Protein AF-A0A9W7G7S0-F1 (afdb_monomer_lite)

Organism: NCBI:txid722753

Structure (mmCIF, N/CA/C/O backbone):
data_AF-A0A9W7G7S0-F1
#
_entry.id   AF-A0A9W7G7S0-F1
#
loop_
_atom_site.group_PDB
_atom_site.id
_atom_site.type_symbol
_atom_site.label_atom_id
_atom_site.label_alt_id
_atom_site.label_comp_id
_atom_site.label_asym_id
_atom_site.label_entity_id
_atom_site.label_seq_id
_atom_site.pdbx_PDB_ins_code
_atom_site.Cartn_x
_atom_site.Cartn_y
_atom_site.Cartn_z
_atom_site.occupancy
_atom_site.B_iso_or_equiv
_atom_site.auth_seq_id
_atom_site.auth_comp_id
_atom_site.auth_asym_id
_atom_site.auth_atom_id
_atom_site.pdbx_PDB_model_num
ATOM 1 N N . MET A 1 1 ? 10.266 10.055 -43.281 1.00 37.97 1 MET A N 1
ATOM 2 C CA . MET A 1 1 ? 8.964 10.623 -42.858 1.00 37.97 1 MET A CA 1
ATOM 3 C C . MET A 1 1 ? 8.511 9.970 -41.555 1.00 37.97 1 MET A C 1
ATOM 5 O O . MET A 1 1 ? 8.235 8.779 -41.527 1.00 37.97 1 MET A O 1
ATOM 9 N N . SER A 1 2 ? 8.505 10.733 -40.459 1.00 42.78 2 SER A N 1
ATOM 10 C CA . SER A 1 2 ? 8.068 10.290 -39.128 1.00 42.78 2 SER A CA 1
ATOM 11 C C . SER A 1 2 ? 6.543 10.191 -39.103 1.00 42.78 2 SER A C 1
ATOM 13 O O . SER A 1 2 ? 5.857 11.214 -39.053 1.00 42.78 2 SER A O 1
ATOM 15 N N . SER A 1 3 ? 5.994 8.972 -39.185 1.00 43.47 3 SER A N 1
ATOM 16 C CA . SER A 1 3 ? 4.566 8.777 -38.923 1.00 43.47 3 SER A CA 1
ATOM 17 C C . SER A 1 3 ? 4.312 9.170 -37.467 1.00 43.47 3 SER A C 1
ATOM 19 O O . SER A 1 3 ? 4.776 8.517 -36.528 1.00 43.47 3 SER A O 1
ATOM 21 N N . LYS A 1 4 ? 3.639 10.310 -37.274 1.00 46.66 4 LYS A N 1
ATOM 22 C CA . LYS A 1 4 ? 3.216 10.797 -35.961 1.00 46.66 4 LYS A CA 1
ATOM 23 C C . LYS A 1 4 ? 2.391 9.687 -35.316 1.00 46.66 4 LYS A C 1
ATOM 25 O O . LYS A 1 4 ? 1.246 9.445 -35.687 1.00 46.66 4 LYS A O 1
ATOM 30 N N . CYS A 1 5 ? 3.010 8.968 -34.385 1.00 46.38 5 CYS A N 1
ATOM 31 C CA . CYS A 1 5 ? 2.384 7.907 -33.619 1.00 46.38 5 CYS A CA 1
ATOM 32 C C . CYS A 1 5 ? 1.254 8.545 -32.808 1.00 46.38 5 CYS A C 1
ATOM 34 O O . CYS A 1 5 ? 1.497 9.128 -31.751 1.00 46.38 5 CYS A O 1
ATOM 36 N N . SER A 1 6 ? 0.031 8.498 -33.346 1.00 47.59 6 SER A N 1
ATOM 37 C CA . SER A 1 6 ? -1.151 9.036 -32.684 1.00 47.59 6 SER A CA 1
ATOM 38 C C . SER A 1 6 ? -1.202 8.506 -31.246 1.00 47.59 6 SER A C 1
ATOM 40 O O . SER A 1 6 ? -1.065 7.290 -31.024 1.00 47.59 6 SER A O 1
ATOM 42 N N . PRO A 1 7 ? -1.417 9.376 -30.244 1.00 50.03 7 PRO A N 1
ATOM 43 C CA . PRO A 1 7 ? -1.541 8.967 -28.853 1.00 50.03 7 PRO A CA 1
ATOM 44 C C . PRO A 1 7 ? -2.790 8.098 -28.579 1.00 50.03 7 PRO A C 1
ATOM 46 O O . PRO A 1 7 ? -3.065 7.784 -27.422 1.00 50.03 7 PRO A O 1
ATOM 49 N N . PHE A 1 8 ? -3.500 7.622 -29.605 1.00 49.19 8 PHE A N 1
ATOM 50 C CA . PHE A 1 8 ? -4.702 6.801 -29.482 1.00 49.19 8 PHE A CA 1
ATOM 51 C C . PHE A 1 8 ? -4.684 5.522 -30.329 1.00 49.19 8 PHE A C 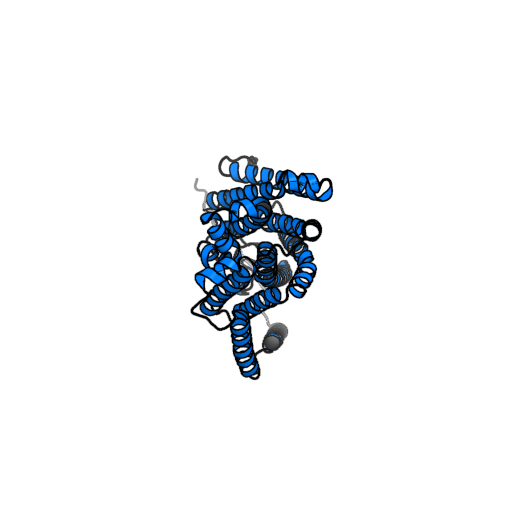1
ATOM 53 O O . PHE A 1 8 ? -5.730 5.089 -30.805 1.00 49.19 8 PHE A O 1
ATOM 60 N N . LYS A 1 9 ? -3.537 4.840 -30.478 1.00 59.22 9 LYS A N 1
ATOM 61 C CA . LYS A 1 9 ? -3.580 3.432 -30.925 1.00 59.22 9 LYS A CA 1
ATOM 62 C C . LYS A 1 9 ? -4.523 2.642 -29.999 1.00 59.22 9 LYS A C 1
ATOM 64 O O . LYS A 1 9 ? -4.309 2.611 -28.782 1.00 59.22 9 LYS A O 1
ATOM 69 N N . THR A 1 10 ? -5.552 2.022 -30.578 1.00 70.06 10 THR A N 1
ATOM 70 C CA . THR A 1 10 ? -6.695 1.374 -29.898 1.00 70.06 10 THR A CA 1
ATOM 71 C C . THR A 1 10 ? -6.281 0.454 -28.750 1.00 70.06 10 THR A C 1
ATOM 73 O O . THR A 1 10 ? -6.892 0.497 -27.685 1.00 70.06 10 THR A O 1
ATOM 76 N N . LYS A 1 11 ? -5.169 -0.277 -28.909 1.00 74.44 11 LYS A N 1
ATOM 77 C CA . LYS A 1 11 ? -4.634 -1.232 -27.922 1.00 74.44 11 LYS A CA 1
ATOM 78 C C . LYS A 1 11 ? -4.333 -0.642 -26.533 1.00 74.44 11 LYS A C 1
ATOM 80 O O . LYS A 1 11 ? -4.354 -1.377 -25.557 1.00 74.44 11 LYS A O 1
ATOM 85 N N . PHE A 1 12 ? -4.064 0.662 -26.415 1.00 79.81 12 PHE A N 1
ATOM 86 C CA . PHE A 1 12 ? -3.716 1.298 -25.130 1.00 79.81 12 PHE A CA 1
ATOM 87 C C . PHE A 1 12 ? -4.717 2.363 -24.677 1.00 79.81 12 PHE A C 1
ATOM 89 O O . PHE A 1 12 ? -4.446 3.072 -23.705 1.00 79.81 12 PHE A O 1
ATOM 96 N N . ARG A 1 13 ? -5.843 2.524 -25.383 1.00 82.25 13 ARG A N 1
ATOM 97 C CA . ARG A 1 13 ? -6.799 3.605 -25.112 1.00 82.25 13 ARG A CA 1
ATOM 98 C C . ARG A 1 13 ? -7.400 3.481 -23.712 1.00 82.25 13 ARG A C 1
ATOM 100 O O . ARG A 1 13 ? -7.357 4.452 -22.967 1.00 82.25 13 ARG A O 1
ATOM 107 N N . ALA A 1 14 ? -7.867 2.288 -23.338 1.00 83.94 14 ALA A N 1
ATOM 108 C CA . ALA A 1 14 ? -8.485 2.040 -22.033 1.00 83.94 14 ALA A CA 1
ATOM 109 C C . ALA A 1 14 ? -7.540 2.373 -20.866 1.00 83.94 14 ALA A C 1
ATOM 111 O O . ALA A 1 14 ? -7.908 3.133 -19.979 1.00 83.94 14 ALA A O 1
ATOM 112 N N . HIS A 1 15 ? -6.290 1.897 -20.917 1.00 85.50 15 HIS A N 1
ATOM 113 C CA . HIS A 1 15 ? -5.298 2.189 -19.879 1.00 85.50 15 HIS A CA 1
ATOM 114 C C . HIS A 1 15 ? -4.976 3.692 -19.768 1.00 85.50 15 HIS A C 1
ATOM 116 O O . HIS A 1 15 ? -4.809 4.204 -18.665 1.00 85.50 15 HIS A O 1
ATOM 122 N N . ARG A 1 16 ? -4.911 4.422 -20.894 1.00 84.69 16 ARG A N 1
ATOM 123 C CA . ARG A 1 16 ? -4.653 5.876 -20.893 1.00 84.69 16 ARG A CA 1
ATOM 124 C C . ARG A 1 16 ? -5.822 6.663 -20.318 1.00 84.69 16 ARG A C 1
ATOM 126 O O . ARG A 1 16 ? -5.596 7.529 -19.483 1.00 84.69 16 ARG A O 1
ATOM 133 N N . VAL A 1 17 ? -7.043 6.349 -20.749 1.00 88.94 17 VAL A N 1
ATOM 134 C CA . VAL A 1 17 ? -8.260 6.978 -20.221 1.00 88.94 17 VAL A CA 1
ATOM 135 C C . VAL A 1 17 ? -8.372 6.700 -18.725 1.00 88.94 17 VAL A C 1
ATOM 137 O O . VAL A 1 17 ? -8.511 7.642 -17.958 1.00 88.94 17 VAL A O 1
ATOM 140 N N . GLY A 1 18 ? -8.179 5.448 -18.295 1.00 90.19 18 GLY A N 1
ATOM 141 C CA . GLY A 1 18 ? -8.165 5.084 -16.877 1.00 90.19 18 GLY A CA 1
ATOM 142 C C . GLY A 1 18 ? -7.112 5.848 -16.070 1.00 90.19 18 GLY A C 1
ATOM 143 O O . GLY A 1 18 ? -7.417 6.334 -14.989 1.00 90.19 18 GLY A O 1
ATOM 144 N N . GLY A 1 19 ? -5.905 6.032 -16.615 1.00 90.62 19 GLY A N 1
ATOM 145 C CA . GLY A 1 19 ? -4.863 6.843 -15.978 1.00 90.62 19 GLY A CA 1
ATOM 146 C C . GLY A 1 19 ? -5.226 8.328 -15.857 1.00 90.62 19 GLY A C 1
ATOM 147 O O . GLY A 1 19 ? -4.965 8.930 -14.822 1.00 90.62 19 GLY A O 1
ATOM 148 N N . ILE A 1 20 ? -5.859 8.922 -16.876 1.00 91.94 20 ILE A N 1
ATOM 149 C CA . ILE A 1 20 ? -6.342 10.313 -16.809 1.00 91.94 20 ILE A CA 1
ATOM 150 C C . ILE A 1 20 ? -7.465 10.431 -15.775 1.00 91.94 20 ILE A C 1
ATOM 152 O O . ILE A 1 20 ? -7.398 11.300 -14.913 1.00 91.94 20 ILE A O 1
ATOM 156 N N . CYS A 1 21 ? -8.446 9.523 -15.802 1.00 94.69 21 CYS A N 1
ATOM 157 C CA . CYS A 1 21 ? -9.517 9.472 -14.808 1.00 94.69 21 CYS A CA 1
ATOM 158 C C . CYS A 1 21 ? -8.961 9.334 -13.386 1.00 94.69 21 CYS A C 1
ATOM 160 O O . CYS A 1 21 ? -9.423 10.033 -12.488 1.00 94.69 21 CYS A O 1
ATOM 162 N N . PHE A 1 22 ? -7.945 8.484 -13.192 1.00 95.25 22 PHE A N 1
ATOM 163 C CA . PHE A 1 22 ? -7.257 8.342 -11.913 1.00 95.25 22 PHE A CA 1
ATOM 164 C C . PHE A 1 22 ? -6.640 9.670 -11.476 1.00 95.25 22 PHE A C 1
ATOM 166 O O . PHE A 1 22 ? -6.927 10.127 -10.378 1.00 95.25 22 PHE A O 1
ATOM 173 N N . LEU A 1 23 ? -5.833 10.313 -12.328 1.00 95.12 23 LEU A N 1
ATOM 174 C CA . LEU A 1 23 ? -5.156 11.570 -11.990 1.00 95.12 23 LEU A CA 1
ATOM 175 C C . LEU A 1 23 ? -6.149 12.694 -11.672 1.00 95.12 23 LEU A C 1
ATOM 177 O O . LEU A 1 23 ? -5.934 13.435 -10.717 1.00 95.12 23 LEU A O 1
ATOM 181 N N . SER A 1 24 ? -7.245 12.798 -12.426 1.00 96.00 24 SER A N 1
ATOM 182 C CA . SER A 1 24 ? -8.306 13.772 -12.164 1.00 96.00 24 SER A CA 1
ATOM 183 C C . SER A 1 24 ? -9.006 13.508 -10.832 1.00 96.00 24 SER A C 1
ATOM 185 O O . SER A 1 24 ? -9.125 14.426 -10.025 1.00 96.00 24 SER A O 1
ATOM 187 N N . ALA A 1 25 ? -9.422 12.265 -10.564 1.00 96.62 25 ALA A N 1
ATOM 188 C CA . ALA A 1 25 ? -10.054 11.900 -9.294 1.00 96.62 25 ALA A CA 1
ATOM 189 C C . ALA A 1 25 ? -9.093 12.063 -8.107 1.00 96.62 25 ALA A C 1
ATOM 191 O O . ALA A 1 25 ? -9.497 12.498 -7.034 1.00 96.62 25 ALA A O 1
ATOM 192 N N . TYR A 1 26 ? -7.815 11.750 -8.311 1.00 96.62 26 TYR A N 1
ATOM 193 C CA . TYR A 1 26 ? -6.764 11.885 -7.313 1.00 96.62 26 TYR A CA 1
ATOM 194 C C . TYR A 1 26 ? -6.500 13.348 -6.952 1.00 96.62 26 TYR A C 1
ATOM 196 O O . TYR A 1 26 ? -6.457 13.695 -5.774 1.00 96.62 26 TYR A O 1
ATOM 204 N N . LEU A 1 27 ? -6.379 14.217 -7.959 1.00 96.94 27 LEU A N 1
ATOM 205 C CA . LEU A 1 27 ? -6.239 15.656 -7.756 1.00 96.94 27 LEU A CA 1
ATOM 206 C C . LEU A 1 27 ? -7.478 16.237 -7.070 1.00 96.94 27 LEU A C 1
ATOM 208 O O . LEU A 1 27 ? -7.344 17.002 -6.121 1.00 96.94 27 LEU A O 1
ATOM 212 N N . LEU A 1 28 ? -8.676 15.843 -7.508 1.00 97.38 28 LEU A N 1
ATOM 213 C CA . LEU A 1 28 ? -9.926 16.288 -6.897 1.00 97.38 28 LEU A CA 1
ATOM 214 C C . LEU A 1 28 ? -10.006 15.874 -5.421 1.00 97.38 28 LEU A C 1
ATOM 216 O O . LEU A 1 28 ? -10.357 16.698 -4.583 1.00 97.38 28 LEU A O 1
ATOM 220 N N . ALA A 1 29 ? -9.615 14.640 -5.091 1.00 97.44 29 ALA A N 1
ATOM 221 C CA . ALA A 1 29 ? -9.564 14.158 -3.714 1.00 97.44 29 ALA A CA 1
ATOM 222 C C . ALA A 1 29 ? -8.608 14.990 -2.843 1.00 97.44 29 ALA A C 1
ATOM 224 O O . ALA A 1 29 ? -8.977 15.355 -1.730 1.00 97.44 29 ALA A O 1
ATOM 225 N N . TRP A 1 30 ? -7.426 15.356 -3.354 1.00 97.56 30 TRP A N 1
ATOM 226 C CA . TRP A 1 30 ? -6.505 16.261 -2.654 1.00 97.56 30 TRP A CA 1
ATOM 227 C C . TRP A 1 30 ? -7.072 17.665 -2.464 1.00 97.56 30 TRP A C 1
ATOM 229 O O . TRP A 1 30 ? -6.991 18.209 -1.366 1.00 97.56 30 TRP A O 1
ATOM 239 N N . LEU A 1 31 ? -7.661 18.253 -3.508 1.00 97.69 31 LEU A N 1
ATOM 240 C CA . LEU A 1 31 ? -8.255 19.588 -3.429 1.00 97.69 31 LEU A CA 1
ATOM 241 C C . LEU A 1 31 ? -9.391 19.624 -2.403 1.00 97.69 31 LEU A C 1
ATOM 243 O O . LEU A 1 31 ? -9.440 20.530 -1.578 1.00 97.69 31 LEU A O 1
ATOM 247 N N . TYR A 1 32 ? -10.263 18.616 -2.398 1.00 97.75 32 TYR A N 1
ATOM 248 C CA . TYR A 1 32 ? -11.332 18.505 -1.408 1.00 97.75 32 TYR A CA 1
ATOM 249 C C . TYR A 1 32 ? -10.785 18.248 -0.005 1.00 97.75 32 TYR A C 1
ATOM 251 O O . TYR A 1 32 ? -11.251 18.867 0.940 1.00 97.75 32 TYR A O 1
ATOM 259 N N . PHE A 1 33 ? -9.764 17.406 0.152 1.00 97.31 33 PHE A N 1
ATOM 260 C CA . PHE A 1 33 ? -9.121 17.208 1.450 1.00 97.31 33 PHE A CA 1
ATOM 261 C C . PHE A 1 33 ? -8.564 18.526 2.026 1.00 97.31 33 PHE A C 1
ATOM 263 O O . PHE A 1 33 ? -8.775 18.814 3.203 1.00 97.31 33 PHE A O 1
ATOM 270 N N . ILE A 1 34 ? -7.897 19.339 1.198 1.00 97.38 34 ILE A N 1
ATOM 271 C CA . ILE A 1 34 ? -7.260 20.597 1.618 1.00 97.38 34 ILE A CA 1
ATOM 272 C C . ILE A 1 34 ? -8.294 21.706 1.855 1.00 97.38 34 ILE A C 1
ATOM 274 O O . ILE A 1 34 ? -8.233 22.391 2.874 1.00 97.38 34 ILE A O 1
ATOM 278 N N . PHE A 1 35 ? -9.232 21.896 0.925 1.00 98.00 35 PHE A N 1
ATOM 279 C CA . PHE A 1 35 ? -10.116 23.067 0.903 1.00 98.00 35 PHE A CA 1
ATOM 280 C C . PHE A 1 35 ? -11.540 22.797 1.412 1.00 98.00 35 PHE A C 1
ATOM 282 O O . PHE A 1 35 ? -12.243 23.741 1.758 1.00 98.00 35 PHE A O 1
ATOM 289 N N . ALA A 1 36 ? -11.985 21.539 1.466 1.00 97.38 36 ALA A N 1
ATOM 290 C CA . ALA A 1 36 ? -13.367 21.164 1.782 1.00 97.38 36 ALA A CA 1
ATOM 291 C C . ALA A 1 36 ? -13.452 19.803 2.507 1.00 97.38 36 ALA A C 1
ATOM 293 O O . ALA A 1 36 ? -14.132 18.881 2.049 1.00 97.38 36 ALA A O 1
ATOM 294 N N . TYR A 1 37 ? -12.738 19.668 3.632 1.00 96.50 37 TYR A N 1
ATOM 295 C CA . TYR A 1 37 ? -12.573 18.389 4.339 1.00 96.50 37 TYR A CA 1
ATOM 296 C C . TYR A 1 37 ? -13.900 17.705 4.717 1.00 96.50 37 TYR A C 1
ATOM 298 O O . TYR A 1 37 ? -14.043 16.499 4.535 1.00 96.50 37 TYR A O 1
ATOM 306 N N . GLU A 1 38 ? -14.900 18.452 5.186 1.00 95.69 38 GLU A N 1
ATOM 307 C CA . GLU A 1 38 ? -16.203 17.863 5.537 1.00 95.69 38 GLU A CA 1
ATOM 308 C C . GLU A 1 38 ? -16.877 17.228 4.313 1.00 95.69 38 GLU A C 1
ATOM 310 O O . GLU A 1 38 ? -17.317 16.077 4.353 1.00 95.69 38 GLU A O 1
ATOM 315 N N . THR A 1 39 ? -16.855 17.926 3.174 1.00 96.19 39 THR A N 1
ATOM 316 C CA . THR A 1 39 ? -17.367 17.400 1.906 1.00 96.19 39 THR A CA 1
ATOM 317 C C . THR A 1 39 ? -16.553 16.201 1.427 1.00 96.19 39 THR A C 1
ATOM 319 O O . THR A 1 39 ? -17.130 15.240 0.920 1.00 96.19 39 THR A O 1
ATOM 322 N N . PHE A 1 40 ? -15.227 16.213 1.601 1.00 95.44 40 PHE A N 1
ATOM 323 C CA . PHE A 1 40 ? -14.343 15.089 1.265 1.00 95.44 40 PHE A CA 1
ATOM 324 C C . PHE A 1 40 ? -14.768 13.788 1.967 1.00 95.44 40 PHE A C 1
ATOM 326 O O . PHE A 1 40 ? -14.842 12.741 1.318 1.00 95.44 40 PHE A O 1
ATOM 333 N N . ILE A 1 41 ? -15.097 13.862 3.261 1.00 94.00 41 ILE A N 1
ATOM 334 C CA . ILE A 1 41 ? -15.547 12.707 4.048 1.00 94.00 41 ILE A CA 1
ATOM 335 C C . ILE A 1 41 ? -16.969 12.294 3.672 1.00 94.00 41 ILE A C 1
ATOM 337 O O . ILE A 1 41 ? -17.199 11.126 3.355 1.00 94.00 41 ILE A O 1
ATOM 341 N N . GLN A 1 42 ? -17.914 13.239 3.650 1.00 93.81 42 GLN A N 1
ATOM 342 C CA . GLN A 1 42 ? -19.332 12.953 3.395 1.00 93.81 42 GLN A CA 1
ATOM 343 C C . GLN A 1 42 ? -19.572 12.364 2.001 1.00 93.81 42 GLN A C 1
ATOM 345 O O . GLN A 1 42 ? -20.334 11.413 1.845 1.00 93.81 42 GLN A O 1
ATOM 350 N N . SER A 1 43 ? -18.882 12.887 0.984 1.00 91.94 43 SER A N 1
ATOM 351 C CA . SER A 1 43 ? -18.975 12.382 -0.394 1.00 91.94 43 SER A CA 1
ATOM 352 C C . SER A 1 43 ? -18.199 11.085 -0.624 1.00 91.94 43 SER A C 1
ATOM 354 O O . SER A 1 43 ? -18.275 10.513 -1.712 1.00 91.94 43 SER A O 1
ATOM 356 N N . ARG A 1 44 ? -17.444 10.614 0.381 1.00 91.75 44 ARG A N 1
ATOM 357 C CA . ARG A 1 44 ? -16.608 9.408 0.302 1.00 91.75 44 ARG A CA 1
ATOM 358 C C . ARG A 1 44 ? -15.597 9.473 -0.850 1.00 91.75 44 ARG A C 1
ATOM 360 O O . ARG A 1 44 ? -15.192 8.449 -1.407 1.00 91.75 44 ARG A O 1
ATOM 367 N N . LEU A 1 45 ? -15.159 10.685 -1.203 1.00 91.69 45 LEU A N 1
ATOM 368 C CA . LEU A 1 45 ? -14.363 10.948 -2.402 1.00 91.69 45 LEU A CA 1
ATOM 369 C C . LEU A 1 45 ? -13.005 10.239 -2.380 1.00 91.69 45 LEU A C 1
ATOM 371 O O . LEU A 1 45 ? -12.480 9.908 -3.437 1.00 91.69 45 LEU A O 1
ATOM 375 N N . ALA A 1 46 ? -12.461 9.945 -1.197 1.00 89.19 46 ALA A N 1
ATOM 376 C CA . ALA A 1 46 ? -11.208 9.208 -1.027 1.00 89.19 46 ALA A CA 1
ATOM 377 C C . ALA A 1 46 ? -11.217 7.801 -1.658 1.00 89.19 46 ALA A C 1
ATOM 379 O O . ALA A 1 46 ? -10.171 7.295 -2.068 1.00 89.19 46 ALA A O 1
ATOM 380 N N . VAL A 1 47 ? -12.390 7.167 -1.753 1.00 95.00 47 VAL A N 1
ATOM 381 C CA . VAL A 1 47 ? -12.541 5.801 -2.287 1.00 95.00 47 VAL A CA 1
ATOM 382 C C . VAL A 1 47 ? -12.458 5.796 -3.807 1.00 95.00 47 VAL A C 1
ATOM 384 O O . VAL A 1 47 ? -11.917 4.859 -4.393 1.00 95.00 47 VAL A O 1
ATOM 387 N N . LEU A 1 48 ? -12.936 6.857 -4.457 1.00 95.38 48 LEU A N 1
ATOM 388 C CA . LEU A 1 48 ? -12.979 6.956 -5.911 1.00 95.38 48 LEU A CA 1
ATOM 389 C C . LEU A 1 48 ? -11.598 6.790 -6.579 1.00 95.38 48 LEU A C 1
ATOM 391 O O . LEU A 1 48 ? -11.472 5.897 -7.422 1.00 95.38 48 LEU A O 1
ATOM 395 N N . PRO A 1 49 ? -10.542 7.559 -6.232 1.00 95.94 49 PRO A N 1
ATOM 396 C CA . PRO A 1 49 ? -9.229 7.359 -6.836 1.00 95.94 49 PRO A CA 1
ATOM 397 C C . PRO A 1 49 ? -8.655 5.980 -6.502 1.00 95.94 49 PRO A C 1
ATOM 399 O O . PRO A 1 49 ? -8.002 5.386 -7.355 1.00 95.94 49 PRO A O 1
ATOM 402 N N . ALA A 1 50 ? -8.929 5.427 -5.317 1.00 95.38 50 ALA A N 1
ATOM 403 C CA . ALA A 1 50 ? -8.452 4.096 -4.951 1.00 95.38 50 ALA A CA 1
ATOM 404 C C . ALA A 1 50 ? -9.059 3.001 -5.845 1.00 95.38 50 ALA A C 1
ATOM 406 O O . ALA A 1 50 ? -8.320 2.204 -6.431 1.00 95.38 50 ALA A O 1
ATOM 407 N N . MET A 1 51 ? -10.380 3.046 -6.053 1.00 96.19 51 MET A N 1
ATOM 408 C CA . MET A 1 51 ? -11.105 2.143 -6.951 1.00 96.19 51 MET A CA 1
ATOM 409 C C . MET A 1 51 ? -10.646 2.290 -8.403 1.00 96.19 51 MET A C 1
ATOM 411 O O . MET A 1 51 ? -10.355 1.289 -9.059 1.00 96.19 51 MET A O 1
ATOM 415 N N . ILE A 1 52 ? -10.524 3.523 -8.912 1.00 96.06 52 ILE A N 1
ATOM 416 C CA . ILE A 1 52 ? -10.020 3.758 -10.275 1.00 96.06 52 ILE A CA 1
ATOM 417 C C . ILE A 1 52 ? -8.591 3.223 -10.410 1.00 96.06 52 ILE A C 1
ATOM 419 O O . ILE A 1 52 ? -8.282 2.567 -11.403 1.00 96.06 52 ILE A O 1
ATOM 423 N N . GLY A 1 53 ? -7.736 3.440 -9.407 1.00 94.62 53 GLY A N 1
ATOM 424 C CA . GLY A 1 53 ? -6.377 2.904 -9.372 1.00 94.62 53 GLY A CA 1
ATOM 425 C C . GLY A 1 53 ? -6.360 1.375 -9.427 1.00 94.62 53 GLY A C 1
ATOM 426 O O . GLY A 1 53 ? -5.573 0.793 -10.175 1.00 94.62 53 GLY A O 1
ATOM 427 N N . LEU A 1 54 ? -7.269 0.700 -8.712 1.00 96.06 54 LEU A N 1
ATOM 428 C CA . LEU A 1 54 ? -7.402 -0.761 -8.745 1.00 96.06 54 LEU A CA 1
ATOM 429 C C . LEU A 1 54 ? -7.804 -1.260 -10.135 1.00 96.06 54 LEU A C 1
ATOM 431 O O . LEU A 1 54 ? -7.142 -2.143 -10.689 1.00 96.06 54 LEU A O 1
ATOM 435 N N . PHE A 1 55 ? -8.822 -0.650 -10.746 1.00 95.06 55 PHE A N 1
ATOM 436 C CA . PHE A 1 55 ? -9.207 -0.962 -12.124 1.00 95.06 55 PHE A CA 1
ATOM 437 C C . PHE A 1 55 ? -8.075 -0.679 -13.114 1.00 95.06 55 PHE A C 1
ATOM 439 O O . PHE A 1 55 ? -7.844 -1.468 -14.034 1.00 95.06 55 PHE A O 1
ATOM 446 N N . GLN A 1 56 ? -7.323 0.404 -12.917 1.00 93.38 56 GLN A N 1
ATOM 447 C CA . GLN A 1 56 ? -6.161 0.733 -13.734 1.00 93.38 56 GLN A CA 1
ATOM 448 C C . GLN A 1 56 ? -5.062 -0.327 -13.595 1.00 93.38 56 GLN A C 1
ATOM 450 O O . GLN A 1 56 ? -4.481 -0.713 -14.610 1.00 93.38 56 GLN A O 1
ATOM 455 N N . ALA A 1 57 ? -4.785 -0.824 -12.386 1.00 93.69 57 ALA A N 1
ATOM 456 C CA . ALA A 1 57 ? -3.793 -1.871 -12.144 1.00 93.69 57 ALA A CA 1
ATOM 457 C C . ALA A 1 57 ? -4.183 -3.192 -12.829 1.00 93.69 57 ALA A C 1
ATOM 459 O O . ALA A 1 57 ? -3.361 -3.797 -13.522 1.00 93.69 57 ALA A O 1
ATOM 460 N N . VAL A 1 58 ? -5.453 -3.598 -12.722 1.00 94.44 58 VAL A N 1
ATOM 461 C CA . VAL A 1 58 ? -5.989 -4.781 -13.420 1.00 94.44 58 VAL A CA 1
ATOM 462 C C . VAL A 1 58 ? -5.918 -4.595 -14.939 1.00 94.44 58 VAL A C 1
ATOM 464 O O . VAL A 1 58 ? -5.402 -5.457 -15.654 1.00 94.44 58 VAL A O 1
ATOM 467 N N . SER A 1 59 ? -6.351 -3.436 -15.441 1.00 92.56 59 SER A N 1
ATOM 468 C CA . SER A 1 59 ? -6.275 -3.078 -16.862 1.00 92.56 59 SER A CA 1
ATOM 469 C C . SER A 1 59 ? -4.832 -3.090 -17.379 1.00 92.56 59 SER A C 1
ATOM 471 O O . SER A 1 59 ? -4.560 -3.610 -18.464 1.00 92.56 59 SER A O 1
ATOM 473 N N . ALA A 1 60 ? -3.877 -2.579 -16.597 1.00 91.19 60 ALA A N 1
ATOM 474 C CA . ALA A 1 60 ? -2.456 -2.596 -16.924 1.00 91.19 60 ALA A CA 1
ATOM 475 C C . ALA A 1 60 ? -1.918 -4.031 -17.010 1.00 91.19 60 ALA A C 1
ATOM 477 O O . ALA A 1 60 ? -1.242 -4.369 -17.981 1.00 91.19 60 ALA A O 1
ATOM 478 N N . ALA A 1 61 ? -2.256 -4.893 -16.049 1.00 93.19 61 ALA A N 1
ATOM 479 C CA . ALA A 1 61 ? -1.837 -6.293 -16.053 1.00 93.19 61 ALA A CA 1
ATOM 480 C C . ALA A 1 61 ? -2.382 -7.078 -17.256 1.00 93.19 61 ALA A C 1
ATOM 482 O O . ALA A 1 61 ? -1.671 -7.927 -17.799 1.00 93.19 61 ALA A O 1
ATOM 483 N N . ALA A 1 62 ? -3.605 -6.770 -17.696 1.00 91.62 62 ALA A N 1
ATOM 484 C CA . ALA A 1 62 ? -4.193 -7.338 -18.907 1.00 91.62 62 ALA A CA 1
ATOM 485 C C . ALA A 1 62 ? -3.562 -6.768 -20.192 1.00 91.62 62 ALA A C 1
ATOM 487 O O . ALA A 1 62 ? -3.381 -7.487 -21.171 1.00 91.62 62 ALA A O 1
ATOM 488 N N . THR A 1 63 ? -3.188 -5.485 -20.198 1.00 89.75 63 THR A N 1
ATOM 489 C CA . THR A 1 63 ? -2.664 -4.792 -21.390 1.00 89.75 63 THR A CA 1
ATOM 490 C C . THR A 1 63 ? -1.181 -5.083 -21.641 1.00 89.75 63 THR A C 1
ATOM 492 O O . THR A 1 63 ? -0.761 -5.264 -22.786 1.00 89.75 63 THR A O 1
ATOM 495 N N . PHE A 1 64 ? -0.367 -5.135 -20.584 1.00 88.94 64 PHE A N 1
ATOM 496 C CA . PHE A 1 64 ? 1.095 -5.237 -20.659 1.00 88.94 64 PHE A CA 1
ATOM 497 C C . PHE A 1 64 ? 1.624 -6.674 -20.538 1.00 88.94 64 PHE A C 1
ATOM 499 O O . PHE A 1 64 ? 2.718 -6.910 -20.029 1.00 88.94 64 PHE A O 1
ATOM 506 N N . TRP A 1 65 ? 0.870 -7.654 -21.036 1.00 90.25 65 TRP A N 1
ATOM 507 C CA . TRP A 1 65 ? 1.256 -9.069 -20.991 1.00 90.25 65 TRP A CA 1
ATOM 508 C C . TRP A 1 65 ? 2.511 -9.408 -21.817 1.00 90.25 65 TRP A C 1
ATOM 510 O O . TRP A 1 65 ? 3.140 -10.432 -21.568 1.00 90.25 65 TRP A O 1
ATOM 520 N N . PHE A 1 66 ? 2.876 -8.548 -22.775 1.00 89.81 66 PHE A N 1
ATOM 521 C CA . PHE A 1 66 ? 4.048 -8.695 -23.647 1.00 89.81 66 PHE A CA 1
ATOM 522 C C . PHE A 1 66 ? 5.377 -8.291 -22.983 1.00 89.81 66 PHE A C 1
ATOM 524 O O . PHE A 1 66 ? 6.435 -8.461 -23.583 1.00 89.81 66 PHE A O 1
ATOM 531 N N . LEU A 1 67 ? 5.339 -7.705 -21.781 1.00 91.44 67 LEU A N 1
ATOM 532 C CA . LEU A 1 67 ? 6.543 -7.328 -21.042 1.00 91.44 67 LEU A CA 1
ATOM 533 C C . LEU A 1 67 ? 7.338 -8.569 -20.589 1.00 91.44 67 LEU A C 1
ATOM 535 O O . LEU A 1 67 ? 6.750 -9.631 -20.355 1.00 91.44 67 LEU A O 1
ATOM 539 N N . PRO A 1 68 ? 8.665 -8.451 -20.407 1.00 91.50 68 PRO A N 1
ATOM 540 C CA . PRO A 1 68 ? 9.480 -9.559 -19.928 1.00 91.50 68 PRO A CA 1
ATOM 541 C C . PRO A 1 68 ? 9.074 -9.972 -18.504 1.00 91.50 68 PRO A C 1
ATOM 543 O O . PRO A 1 68 ? 8.712 -9.145 -17.665 1.00 91.50 68 PRO A O 1
ATOM 546 N N . LYS A 1 69 ? 9.145 -11.273 -18.209 1.00 93.88 69 LYS A N 1
ATOM 547 C CA . LYS A 1 69 ? 8.787 -11.851 -16.899 1.00 93.88 69 LYS A CA 1
ATOM 548 C C . LYS A 1 69 ? 10.003 -11.921 -15.967 1.00 93.88 69 LYS A C 1
ATOM 550 O O . LYS A 1 69 ? 10.318 -12.975 -15.419 1.00 93.88 69 LYS A O 1
ATOM 555 N N . GLU A 1 70 ? 10.714 -10.808 -15.815 1.00 90.12 70 GLU A N 1
ATOM 556 C CA . GLU A 1 70 ? 11.892 -10.740 -14.945 1.00 90.12 70 GLU A CA 1
ATOM 557 C C . GLU A 1 70 ? 11.499 -10.631 -13.460 1.00 90.12 70 GLU A C 1
ATOM 559 O O . GLU A 1 70 ? 10.487 -10.024 -13.111 1.00 90.12 70 GLU A O 1
ATOM 564 N N . LYS A 1 71 ? 12.311 -11.211 -12.564 1.00 87.50 71 LYS A N 1
ATOM 565 C CA . LYS A 1 71 ? 12.145 -11.064 -11.100 1.00 87.50 71 LYS A CA 1
ATOM 566 C C . LYS A 1 71 ? 12.536 -9.675 -10.585 1.00 87.50 71 LYS A C 1
ATOM 568 O O . LYS A 1 71 ? 12.155 -9.304 -9.475 1.00 87.50 71 LYS A O 1
ATOM 573 N N . ASP A 1 72 ? 13.310 -8.933 -11.369 1.00 84.94 72 ASP A N 1
ATOM 574 C CA . ASP A 1 72 ? 13.546 -7.512 -11.145 1.00 84.94 72 ASP A CA 1
ATOM 575 C C . ASP A 1 72 ? 12.320 -6.729 -11.627 1.00 84.94 72 ASP A C 1
ATOM 577 O O . ASP A 1 72 ? 11.724 -7.063 -12.647 1.00 84.94 72 ASP A O 1
ATOM 581 N N . SER A 1 73 ? 11.940 -5.686 -10.897 1.00 83.56 73 SER A N 1
ATOM 582 C CA . SER A 1 73 ? 10.864 -4.790 -11.324 1.00 83.56 73 SER A CA 1
ATOM 583 C C . SER A 1 73 ? 11.227 -3.988 -12.576 1.00 83.56 73 SER A C 1
ATOM 585 O O . SER A 1 73 ? 10.335 -3.548 -13.302 1.00 83.56 73 SER A O 1
ATOM 587 N N . GLY A 1 74 ? 12.527 -3.768 -12.805 1.00 82.62 74 GLY A N 1
ATOM 588 C CA . GLY A 1 74 ? 13.047 -2.844 -13.809 1.00 82.62 74 GLY A CA 1
ATOM 589 C C . GLY A 1 74 ? 12.984 -1.380 -13.371 1.00 82.62 74 GLY A C 1
ATOM 590 O O . GLY A 1 74 ? 13.607 -0.527 -13.997 1.00 82.62 74 GLY A O 1
ATOM 591 N N . PHE A 1 75 ? 12.293 -1.060 -12.270 1.00 80.94 75 PHE A N 1
ATOM 592 C CA . PHE A 1 75 ? 12.090 0.313 -11.802 1.00 80.94 75 PHE A CA 1
ATOM 593 C C . PHE A 1 75 ? 13.379 0.947 -11.245 1.00 80.94 75 PHE A C 1
ATOM 595 O O . PHE A 1 75 ? 13.599 2.148 -11.398 1.00 80.94 75 PHE A O 1
ATOM 602 N N . PHE A 1 76 ? 14.274 0.133 -10.682 1.00 84.06 76 PHE A N 1
ATOM 603 C CA . PHE A 1 76 ? 15.511 0.545 -10.000 1.00 84.06 76 PHE A CA 1
ATOM 604 C C . PHE A 1 76 ? 16.727 0.613 -10.930 1.00 84.06 76 PHE A C 1
ATOM 606 O O . PHE A 1 76 ? 17.832 0.191 -10.579 1.00 84.06 76 PHE A O 1
ATOM 613 N N . SER A 1 77 ? 16.512 1.062 -12.159 1.00 84.62 77 SER A N 1
ATOM 614 C CA . SER A 1 77 ? 17.499 1.034 -13.230 1.00 84.62 77 SER A CA 1
ATOM 615 C C . SER A 1 77 ? 17.126 2.065 -14.300 1.00 84.62 77 SER A C 1
ATOM 617 O O . SER A 1 77 ? 15.944 2.306 -14.546 1.00 84.62 77 SER A O 1
ATOM 619 N N . ASP A 1 78 ? 18.124 2.690 -14.931 1.00 85.56 78 ASP A N 1
ATOM 620 C CA . ASP A 1 78 ? 17.931 3.644 -16.031 1.00 85.56 78 ASP A CA 1
ATOM 621 C C . ASP A 1 78 ? 17.723 2.973 -17.392 1.00 85.56 78 ASP A C 1
ATOM 623 O O . ASP A 1 78 ? 17.057 3.558 -18.245 1.00 85.56 78 ASP A O 1
ATOM 627 N N . LYS A 1 79 ? 18.232 1.749 -17.588 1.00 84.81 79 LYS A N 1
ATOM 628 C CA . LYS A 1 79 ? 18.028 0.957 -18.818 1.00 84.81 79 LYS A CA 1
ATOM 629 C C . LYS A 1 79 ? 17.019 -0.191 -18.656 1.00 84.81 79 LYS A C 1
ATOM 631 O O . LYS A 1 79 ? 16.762 -0.927 -19.603 1.00 84.81 79 LYS A O 1
ATOM 636 N N . GLY A 1 80 ? 16.470 -0.373 -17.458 1.00 80.62 80 GLY A N 1
ATOM 637 C CA . GLY A 1 80 ? 15.596 -1.483 -17.096 1.00 80.62 80 GLY A CA 1
ATOM 638 C C . GLY A 1 80 ? 14.232 -1.397 -17.773 1.00 80.62 80 GLY A C 1
ATOM 639 O O . GLY A 1 80 ? 13.581 -0.349 -17.778 1.00 80.62 80 GLY A O 1
ATOM 640 N N . ILE A 1 81 ? 13.786 -2.523 -18.326 1.00 86.94 81 ILE A N 1
ATOM 641 C CA . ILE A 1 81 ? 12.439 -2.674 -18.881 1.00 86.94 81 ILE A CA 1
ATOM 642 C C . ILE A 1 81 ? 11.491 -3.066 -17.743 1.00 86.94 81 ILE A C 1
ATOM 644 O O . ILE A 1 81 ? 11.865 -3.847 -16.871 1.00 86.94 81 ILE A O 1
ATOM 648 N N . LEU A 1 82 ? 10.261 -2.539 -17.759 1.00 88.94 82 LEU A N 1
ATOM 649 C CA . LEU A 1 82 ? 9.233 -2.905 -16.782 1.00 88.94 82 LEU A CA 1
ATOM 650 C C . LEU A 1 82 ? 8.986 -4.412 -16.822 1.00 88.94 82 LEU A C 1
ATOM 652 O O . LEU A 1 82 ? 8.726 -4.957 -17.896 1.00 88.94 82 LEU A O 1
ATOM 656 N N . SER A 1 83 ? 8.977 -5.067 -15.667 1.00 91.88 83 SER A N 1
ATOM 657 C CA . SER A 1 83 ? 8.590 -6.474 -15.607 1.00 91.88 83 SER A CA 1
ATOM 658 C C . SER A 1 83 ? 7.071 -6.653 -15.608 1.00 91.88 83 SER A C 1
ATOM 660 O O . SER A 1 83 ? 6.350 -5.990 -14.858 1.00 91.88 83 SER A O 1
ATOM 662 N N . ALA A 1 84 ? 6.577 -7.629 -16.376 1.00 93.19 84 ALA A N 1
ATOM 663 C CA . ALA A 1 84 ? 5.181 -8.071 -16.312 1.00 93.19 84 ALA A CA 1
ATOM 664 C C . ALA A 1 84 ? 4.794 -8.555 -14.902 1.00 93.19 84 ALA A C 1
ATOM 666 O O . ALA A 1 84 ? 3.641 -8.416 -14.486 1.00 93.19 84 ALA A O 1
ATOM 667 N N . LEU A 1 85 ? 5.755 -9.118 -14.155 1.00 94.75 85 LEU A N 1
ATOM 668 C CA . LEU A 1 85 ? 5.541 -9.555 -12.776 1.00 94.75 85 LEU A CA 1
ATOM 669 C C . LEU A 1 85 ? 5.308 -8.360 -11.852 1.00 94.75 85 LEU A C 1
ATOM 671 O O . LEU A 1 85 ? 4.424 -8.431 -11.009 1.00 94.75 85 LEU A O 1
ATOM 675 N N . PHE A 1 86 ? 6.028 -7.254 -12.055 1.00 92.88 86 PHE A N 1
ATOM 676 C CA . PHE A 1 86 ? 5.833 -6.030 -11.275 1.00 92.88 86 PHE A CA 1
ATOM 677 C C . PHE A 1 86 ? 4.457 -5.405 -11.517 1.00 92.88 86 PHE A C 1
ATOM 679 O O . PHE A 1 86 ? 3.768 -5.035 -10.572 1.00 92.88 86 PHE A O 1
ATOM 686 N N . VAL A 1 87 ? 4.012 -5.347 -12.778 1.00 93.12 87 VAL A N 1
ATOM 687 C CA . VAL A 1 87 ? 2.679 -4.816 -13.118 1.00 93.12 87 VAL A CA 1
ATOM 688 C C . VAL A 1 87 ? 1.573 -5.620 -12.427 1.00 93.12 87 VAL A C 1
ATOM 690 O O . VAL A 1 87 ? 0.642 -5.042 -11.875 1.00 93.12 87 VAL A O 1
ATOM 693 N N . ARG A 1 88 ? 1.687 -6.954 -12.419 1.00 94.88 88 ARG A N 1
ATOM 694 C CA . ARG A 1 88 ? 0.738 -7.844 -11.727 1.00 94.88 88 ARG A CA 1
ATOM 695 C C . ARG A 1 88 ? 0.835 -7.746 -10.208 1.00 94.88 88 ARG A C 1
ATOM 697 O O . ARG A 1 88 ? -0.186 -7.794 -9.534 1.00 94.88 88 ARG A O 1
ATOM 704 N N . GLU A 1 89 ? 2.043 -7.604 -9.673 1.00 94.75 89 GLU A N 1
ATOM 705 C CA . GLU A 1 89 ? 2.265 -7.368 -8.247 1.00 94.75 89 GLU A CA 1
ATOM 706 C C . GLU A 1 89 ? 1.575 -6.076 -7.784 1.00 94.75 89 GLU A C 1
ATOM 708 O O . GLU A 1 89 ? 1.025 -6.037 -6.687 1.00 94.75 89 GLU A O 1
ATOM 713 N N . ASN A 1 90 ? 1.513 -5.051 -8.638 1.00 93.94 90 ASN A N 1
ATOM 714 C CA . ASN A 1 90 ? 0.855 -3.788 -8.312 1.00 93.94 90 ASN A CA 1
ATOM 715 C C . ASN A 1 90 ? -0.645 -3.933 -8.006 1.00 93.94 90 ASN A C 1
ATOM 717 O O . ASN A 1 90 ? -1.185 -3.119 -7.264 1.00 93.94 90 ASN A O 1
ATOM 721 N N . ILE A 1 91 ? -1.314 -4.977 -8.519 1.00 96.31 91 ILE A N 1
ATOM 722 C CA . ILE A 1 91 ? -2.713 -5.271 -8.168 1.00 96.31 91 ILE A CA 1
ATOM 723 C C . ILE A 1 91 ? -2.832 -5.542 -6.669 1.00 96.31 91 ILE A C 1
ATOM 725 O O . ILE A 1 91 ? -3.734 -5.009 -6.035 1.00 96.31 91 ILE A O 1
ATOM 729 N N . PHE A 1 92 ? -1.911 -6.320 -6.091 1.00 95.81 92 PHE A N 1
ATOM 730 C CA . PHE A 1 92 ? -1.909 -6.596 -4.655 1.00 95.81 92 PHE A CA 1
ATOM 731 C C . PHE A 1 92 ? -1.790 -5.304 -3.849 1.00 95.81 92 PHE A C 1
ATOM 733 O O . PHE A 1 92 ? -2.613 -5.051 -2.975 1.00 95.81 92 PHE A O 1
ATOM 740 N N . TYR A 1 93 ? -0.794 -4.469 -4.159 1.00 93.88 93 TYR A N 1
ATOM 741 C CA . TYR A 1 93 ? -0.600 -3.218 -3.427 1.00 93.88 93 TYR A CA 1
ATOM 742 C C . TYR A 1 93 ? -1.809 -2.298 -3.565 1.00 93.88 93 TYR A C 1
ATOM 744 O O . TYR A 1 93 ? -2.250 -1.733 -2.570 1.00 93.88 93 TYR A O 1
ATOM 752 N N . GLN A 1 94 ? -2.391 -2.217 -4.761 1.00 95.56 94 GLN A N 1
ATOM 753 C CA . GLN A 1 94 ? -3.559 -1.383 -4.995 1.00 95.56 94 GLN A CA 1
ATOM 754 C C . GLN A 1 94 ? -4.814 -1.922 -4.299 1.00 95.56 94 GLN A C 1
ATOM 756 O O . GLN A 1 94 ? -5.649 -1.147 -3.845 1.00 95.56 94 GLN A O 1
ATOM 761 N N . LEU A 1 95 ? -4.944 -3.243 -4.163 1.00 96.31 95 LEU A N 1
ATOM 762 C CA . LEU A 1 95 ? -6.025 -3.875 -3.413 1.00 96.31 95 LEU A CA 1
ATOM 763 C C . LEU A 1 95 ? -5.948 -3.498 -1.925 1.00 96.31 95 LEU A C 1
ATOM 765 O O . LEU A 1 95 ? -6.952 -3.095 -1.345 1.00 96.31 95 LEU A O 1
ATOM 769 N N . ILE A 1 96 ? -4.752 -3.556 -1.326 1.00 94.50 96 ILE A N 1
ATOM 770 C CA . ILE A 1 96 ? -4.543 -3.171 0.080 1.00 94.50 96 ILE A CA 1
ATOM 771 C C . ILE A 1 96 ? -4.783 -1.671 0.291 1.00 94.50 96 ILE A C 1
ATOM 773 O O . ILE A 1 96 ? -5.476 -1.291 1.235 1.00 94.50 96 ILE A O 1
ATOM 777 N N . THR A 1 97 ? -4.268 -0.809 -0.592 1.00 93.44 97 THR A N 1
ATOM 778 C CA . THR A 1 97 ? -4.486 0.644 -0.478 1.00 93.44 97 THR A CA 1
ATOM 779 C C . THR A 1 97 ? -5.928 1.056 -0.750 1.00 93.44 97 THR A C 1
ATOM 781 O O . THR A 1 97 ? -6.342 2.100 -0.262 1.00 93.44 97 THR A O 1
ATOM 784 N N . THR A 1 98 ? -6.700 0.249 -1.484 1.00 95.62 98 THR A N 1
ATOM 785 C CA . THR A 1 98 ? -8.142 0.459 -1.683 1.00 95.62 98 THR A CA 1
ATOM 786 C C . THR A 1 98 ? -8.953 -0.003 -0.483 1.00 95.62 98 THR A C 1
ATOM 788 O O . THR A 1 98 ? -9.895 0.681 -0.089 1.00 95.62 98 THR A O 1
ATOM 791 N N . PHE A 1 99 ? -8.565 -1.121 0.136 1.00 96.00 99 PHE A N 1
ATOM 792 C CA . PHE A 1 99 ? -9.258 -1.631 1.312 1.00 96.00 99 PHE A CA 1
ATOM 793 C C . PHE A 1 99 ? -9.228 -0.638 2.480 1.00 96.00 99 PHE A C 1
ATOM 795 O O . PHE A 1 99 ? -10.245 -0.467 3.130 1.00 96.00 99 PHE A O 1
ATOM 802 N N . GLY A 1 100 ? -8.115 0.061 2.716 1.00 93.44 100 GLY A N 1
ATOM 803 C CA . GLY A 1 100 ? -7.988 1.041 3.805 1.00 93.44 100 GLY A CA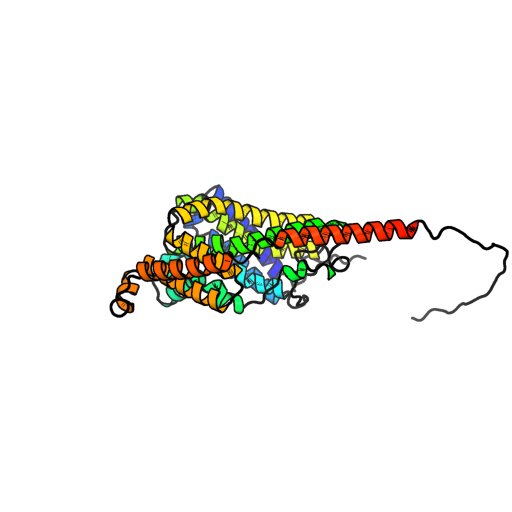 1
ATOM 804 C C . GLY A 1 100 ? -9.091 2.119 3.857 1.00 93.44 100 GLY A C 1
ATOM 805 O O . GLY A 1 100 ? -9.868 2.132 4.811 1.00 93.44 100 GLY A O 1
ATOM 806 N N . PRO A 1 101 ? -9.206 3.013 2.855 1.00 94.19 101 PRO A N 1
ATOM 807 C CA . PRO A 1 101 ? -10.236 4.052 2.826 1.00 94.19 101 PRO A CA 1
ATOM 808 C C . PRO A 1 101 ? -11.653 3.479 2.694 1.00 94.19 101 PRO A C 1
ATOM 810 O O . PRO A 1 101 ? -12.600 4.079 3.199 1.00 94.19 101 PRO A O 1
ATOM 813 N N . PHE A 1 102 ? -11.812 2.322 2.039 1.00 95.50 102 PHE A N 1
ATOM 814 C CA . PHE A 1 102 ? -13.100 1.635 1.962 1.00 95.50 102 PHE A CA 1
ATOM 815 C C . PHE A 1 102 ? -13.540 1.162 3.351 1.00 95.50 102 PHE A C 1
ATOM 817 O O . PHE A 1 102 ? -14.604 1.527 3.832 1.00 95.50 102 PHE A O 1
ATOM 824 N N . TYR A 1 103 ? -12.686 0.425 4.050 1.00 95.25 103 TYR A N 1
ATOM 825 C CA . TYR A 1 103 ? -12.965 -0.018 5.404 1.00 95.25 103 TYR A CA 1
ATOM 826 C C . TYR A 1 103 ? -13.183 1.167 6.349 1.00 95.25 103 TYR A C 1
ATOM 828 O O . TYR A 1 103 ? -14.080 1.101 7.175 1.00 95.25 103 TYR A O 1
ATOM 836 N N . TYR A 1 104 ? -12.467 2.284 6.171 1.00 93.69 104 TYR A N 1
ATOM 837 C CA . TYR A 1 104 ? -12.709 3.488 6.966 1.00 93.69 104 TYR A CA 1
ATOM 838 C C . TYR A 1 104 ? -14.142 4.006 6.879 1.00 93.69 104 TYR A C 1
ATOM 840 O O . TYR A 1 104 ? -14.762 4.300 7.896 1.00 93.69 104 TYR A O 1
ATOM 848 N N . LEU A 1 105 ? -14.662 4.139 5.661 1.00 94.06 105 LEU A N 1
ATOM 849 C CA . LEU A 1 105 ? -15.950 4.790 5.415 1.00 94.06 105 LEU A CA 1
ATOM 850 C C . LEU A 1 105 ? -17.148 3.837 5.510 1.00 94.06 105 LEU A C 1
ATOM 852 O O . LEU A 1 105 ? -18.283 4.309 5.546 1.00 94.06 105 LEU A O 1
ATOM 856 N N . PHE A 1 106 ? -16.895 2.527 5.509 1.00 94.81 106 PHE A N 1
ATOM 857 C CA . PHE A 1 106 ? -17.908 1.472 5.435 1.00 94.81 106 PHE A CA 1
ATOM 858 C C . PHE A 1 106 ? -17.698 0.371 6.494 1.00 94.81 106 PHE A C 1
ATOM 860 O O . PHE A 1 106 ? -18.142 -0.761 6.303 1.00 94.81 106 PHE A O 1
ATOM 867 N N . SER A 1 107 ? -16.983 0.657 7.589 1.00 94.44 107 SER A N 1
ATOM 868 C CA . SER A 1 107 ? -16.665 -0.337 8.629 1.00 94.44 107 SER A CA 1
ATOM 869 C C . SER A 1 107 ? -17.916 -0.917 9.280 1.00 94.44 107 SER A C 1
ATOM 871 O O . SER A 1 107 ? -17.988 -2.129 9.452 1.00 94.44 107 SER A O 1
ATOM 873 N N . GLU A 1 108 ? -18.911 -0.083 9.586 1.00 93.56 108 GLU A N 1
ATOM 874 C CA . GLU A 1 108 ? -20.177 -0.513 10.193 1.00 93.56 108 GLU A CA 1
ATOM 875 C C . GLU A 1 108 ? -20.932 -1.499 9.291 1.00 93.56 108 GLU A C 1
ATOM 877 O O . GLU A 1 108 ? -21.297 -2.587 9.738 1.00 93.56 108 GLU A O 1
ATOM 882 N N . ASP A 1 109 ? -21.073 -1.174 8.002 1.00 95.12 109 ASP A N 1
ATOM 883 C CA . ASP A 1 109 ? -21.732 -2.034 7.012 1.00 95.12 109 ASP A CA 1
ATOM 884 C C . ASP A 1 109 ? -20.970 -3.359 6.814 1.00 95.12 109 ASP A C 1
ATOM 886 O O . ASP A 1 109 ? -21.562 -4.440 6.754 1.00 95.12 109 ASP A O 1
ATOM 890 N N . LEU A 1 110 ? -19.635 -3.300 6.740 1.00 94.56 110 LEU A N 1
ATOM 891 C CA . LEU A 1 110 ? -18.784 -4.484 6.595 1.00 94.56 110 LEU A CA 1
ATOM 892 C C . LEU A 1 110 ? -18.843 -5.387 7.831 1.00 94.56 110 LEU A C 1
ATOM 894 O O . LEU A 1 110 ? -18.985 -6.604 7.716 1.00 94.56 110 LEU A O 1
ATOM 898 N N . GLU A 1 111 ? -18.730 -4.816 9.025 1.00 93.50 111 GLU A N 1
ATOM 899 C CA . GLU A 1 111 ? -18.740 -5.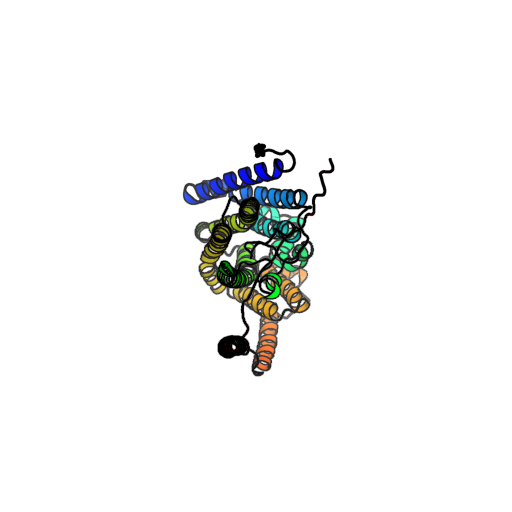570 10.279 1.00 93.50 111 GLU A CA 1
ATOM 900 C C . GLU A 1 111 ? -20.149 -6.022 10.686 1.00 93.50 111 GLU A C 1
ATOM 902 O O . GLU A 1 111 ? -20.284 -6.941 11.502 1.00 93.50 111 GLU A O 1
ATOM 907 N N . GLY A 1 112 ? -21.203 -5.452 10.099 1.00 93.06 112 GLY A N 1
ATOM 908 C CA . GLY A 1 112 ? -22.588 -5.881 10.294 1.00 93.06 112 GLY A CA 1
ATOM 909 C C . GLY A 1 112 ? -22.867 -7.305 9.799 1.00 93.06 112 GLY A C 1
ATOM 910 O O . GLY A 1 112 ? -23.748 -7.983 10.329 1.00 93.06 112 GLY A O 1
ATOM 911 N N . HIS A 1 113 ? -22.078 -7.812 8.846 1.00 93.19 113 HIS A N 1
ATOM 912 C CA . HIS A 1 113 ? -22.292 -9.118 8.222 1.00 93.19 113 HIS A CA 1
ATOM 913 C C . HIS A 1 113 ? -21.128 -10.089 8.450 1.00 93.19 113 HIS A C 1
ATOM 915 O O . HIS A 1 113 ? -19.959 -9.713 8.418 1.00 93.19 113 HIS A O 1
ATOM 921 N N . PHE A 1 114 ? -21.433 -11.385 8.594 1.00 90.69 114 PHE A N 1
ATOM 922 C CA . PHE A 1 114 ? -20.416 -12.431 8.783 1.00 90.69 114 PHE A CA 1
ATOM 923 C C . PHE A 1 114 ? -19.370 -12.451 7.654 1.00 90.69 114 PHE A C 1
ATOM 925 O O . PHE A 1 114 ? -18.170 -12.492 7.920 1.00 90.69 114 PHE A O 1
ATOM 932 N N . MET A 1 115 ? -19.816 -12.350 6.397 1.00 94.50 115 MET A N 1
ATOM 933 C CA . MET A 1 115 ? -18.915 -12.310 5.238 1.00 94.50 115 MET A CA 1
ATOM 934 C C . MET A 1 115 ? -18.025 -11.064 5.245 1.00 94.50 115 MET A C 1
ATOM 936 O O . MET A 1 115 ? -16.832 -11.160 4.960 1.00 94.50 115 MET A O 1
ATOM 940 N N . GLY A 1 116 ? -18.576 -9.907 5.621 1.00 94.94 116 GLY A N 1
ATOM 941 C CA . GLY A 1 116 ? -17.809 -8.669 5.711 1.00 94.94 116 GLY A CA 1
ATOM 942 C C . GLY A 1 116 ? -16.775 -8.709 6.840 1.00 94.94 116 GLY A C 1
ATOM 943 O O . GLY A 1 116 ? -15.626 -8.347 6.604 1.00 94.94 116 GLY A O 1
ATOM 944 N N . ARG A 1 117 ? -17.089 -9.296 8.005 1.00 93.12 117 ARG A N 1
ATOM 945 C CA . ARG A 1 117 ? -16.086 -9.582 9.055 1.00 93.12 117 ARG A CA 1
ATOM 946 C C . ARG A 1 117 ? -14.969 -10.495 8.556 1.00 93.12 117 ARG A C 1
ATOM 948 O O . ARG A 1 117 ? -13.805 -10.242 8.851 1.00 93.12 117 ARG A O 1
ATOM 955 N N . GLY A 1 118 ? -15.305 -11.524 7.776 1.00 94.12 118 GLY A N 1
ATOM 956 C CA . GLY A 1 118 ? -14.315 -12.391 7.132 1.00 94.12 118 GLY A CA 1
ATOM 957 C C . GLY A 1 118 ? -13.369 -11.614 6.210 1.00 94.12 118 GLY A C 1
ATOM 958 O O . GLY A 1 118 ? -12.154 -11.808 6.268 1.00 94.12 118 GLY A O 1
ATOM 959 N N . LEU A 1 119 ? -13.904 -10.679 5.416 1.00 95.81 119 LEU A N 1
ATOM 960 C CA . LEU A 1 119 ? -13.099 -9.777 4.586 1.00 95.81 119 LEU A CA 1
ATOM 961 C C . LEU A 1 119 ? -12.223 -8.850 5.433 1.00 95.81 119 LEU A C 1
ATOM 963 O O . LEU A 1 119 ? -11.037 -8.714 5.140 1.00 95.81 119 LEU A O 1
ATOM 967 N N . VAL A 1 120 ? -12.761 -8.263 6.503 1.00 95.69 120 VAL A N 1
ATOM 968 C CA . VAL A 1 120 ? -11.982 -7.429 7.429 1.00 95.69 120 VAL A CA 1
ATOM 969 C C . VAL A 1 120 ? -10.814 -8.224 8.001 1.00 95.69 120 VAL A C 1
ATOM 971 O O . VAL A 1 120 ? -9.675 -7.775 7.912 1.00 95.69 120 VAL A O 1
ATOM 974 N N . VAL A 1 121 ? -11.049 -9.445 8.486 1.00 94.25 121 VAL A N 1
ATOM 975 C CA . VAL A 1 121 ? -9.979 -10.303 9.011 1.00 94.25 121 VAL A CA 1
ATOM 976 C C . VAL A 1 121 ? -8.914 -10.590 7.948 1.00 94.25 121 VAL A C 1
ATOM 978 O O . VAL A 1 121 ? -7.712 -10.467 8.207 1.00 94.25 121 VAL A O 1
ATOM 981 N N . LEU A 1 122 ? -9.348 -10.929 6.734 1.00 95.31 122 LEU A N 1
ATOM 982 C CA . LEU A 1 122 ? -8.466 -11.243 5.616 1.00 95.31 122 LEU A CA 1
ATOM 983 C C . LEU A 1 122 ? -7.549 -10.068 5.247 1.00 95.31 122 LEU A C 1
ATOM 985 O O . LEU A 1 122 ? -6.356 -10.270 5.019 1.00 95.31 122 LEU A O 1
ATOM 989 N N . PHE A 1 123 ? -8.088 -8.851 5.198 1.00 95.94 123 PHE A N 1
ATOM 990 C CA . PHE A 1 123 ? -7.354 -7.664 4.766 1.00 95.94 123 PHE A CA 1
ATOM 991 C C . PHE A 1 123 ? -6.576 -6.961 5.882 1.00 95.94 123 PHE A C 1
ATOM 993 O O . PHE A 1 123 ? -5.506 -6.413 5.615 1.00 95.94 123 PHE A O 1
ATOM 1000 N N . VAL A 1 124 ? -7.072 -6.994 7.120 1.00 95.06 124 VAL A N 1
ATOM 1001 C CA . VAL A 1 124 ? -6.403 -6.388 8.279 1.00 95.06 124 VAL A CA 1
ATOM 1002 C C . VAL A 1 124 ? -5.250 -7.271 8.756 1.00 95.06 124 VAL A C 1
ATOM 1004 O O . VAL A 1 124 ? -4.139 -6.770 8.928 1.00 95.06 124 VAL A O 1
ATOM 1007 N N . PHE A 1 125 ? -5.476 -8.579 8.927 1.00 93.94 125 PHE A N 1
ATOM 1008 C CA . PHE A 1 125 ? -4.510 -9.476 9.582 1.00 93.94 125 PHE A CA 1
ATOM 1009 C C . PHE A 1 125 ? -3.758 -10.392 8.627 1.00 93.94 125 PHE A C 1
ATOM 1011 O O . PHE A 1 125 ? -2.575 -10.670 8.828 1.00 93.94 125 PHE A O 1
ATOM 1018 N N . LEU A 1 126 ? -4.422 -10.861 7.568 1.00 94.38 126 LEU A N 1
ATOM 1019 C CA . LEU A 1 126 ? -3.873 -11.877 6.672 1.00 94.38 126 LEU A CA 1
ATOM 1020 C C . LEU A 1 126 ? -3.523 -11.396 5.246 1.00 94.38 126 LEU A C 1
ATOM 1022 O O . LEU A 1 126 ? -3.402 -12.255 4.359 1.00 94.38 126 LEU A O 1
ATOM 1026 N N . PRO A 1 127 ? -3.251 -10.096 4.968 1.00 94.12 127 PRO A N 1
ATOM 1027 C CA . PRO A 1 127 ? -2.991 -9.671 3.597 1.00 94.12 127 PRO A CA 1
ATOM 1028 C C . PRO A 1 127 ? -1.692 -10.280 3.061 1.00 94.12 127 PRO A C 1
ATOM 1030 O O . PRO A 1 127 ? -1.597 -10.619 1.886 1.00 94.12 127 PRO A O 1
ATOM 1033 N N . TYR A 1 128 ? -0.686 -10.494 3.911 1.00 90.56 128 TYR A N 1
ATOM 1034 C CA . TYR A 1 128 ? 0.587 -11.088 3.493 1.00 90.56 128 TYR A CA 1
ATOM 1035 C C . TYR A 1 128 ? 0.629 -12.618 3.577 1.00 90.56 128 TYR A C 1
ATOM 1037 O O . TYR A 1 128 ? 1.469 -13.228 2.916 1.00 90.56 128 TYR A O 1
ATOM 1045 N N . ALA A 1 129 ? -0.266 -13.221 4.361 1.00 91.19 129 ALA A N 1
ATOM 1046 C CA . ALA A 1 129 ? -0.345 -14.667 4.551 1.00 91.19 129 ALA A CA 1
ATOM 1047 C C . ALA A 1 129 ? -1.173 -15.338 3.454 1.00 91.19 129 ALA A C 1
ATOM 1049 O O . ALA A 1 129 ? -0.762 -16.352 2.899 1.00 91.19 129 ALA A O 1
ATOM 1050 N N . VAL A 1 130 ? -2.332 -14.748 3.143 1.00 93.69 130 VAL A N 1
ATOM 1051 C CA . VAL A 1 130 ? -3.346 -15.347 2.271 1.00 93.69 130 VAL A CA 1
ATOM 1052 C C . VAL A 1 130 ? -3.397 -14.639 0.924 1.00 93.69 130 VAL A C 1
ATOM 1054 O O . VAL A 1 130 ? -3.317 -15.297 -0.109 1.00 93.69 130 VAL A O 1
ATOM 1057 N N . LEU A 1 131 ? -3.473 -13.302 0.906 1.00 94.06 131 LEU A N 1
ATOM 1058 C CA . LEU A 1 131 ? -3.627 -12.560 -0.351 1.00 94.06 131 LEU A CA 1
ATOM 1059 C C . LEU A 1 131 ? -2.310 -12.450 -1.126 1.00 94.06 131 LEU A C 1
ATOM 1061 O O . LEU A 1 131 ? -2.274 -12.711 -2.325 1.00 94.06 131 LEU A O 1
ATOM 1065 N N . ARG A 1 132 ? -1.203 -12.088 -0.467 1.00 93.25 132 ARG A N 1
ATOM 1066 C CA . ARG A 1 132 ? 0.092 -11.846 -1.127 1.00 93.25 132 ARG A CA 1
ATOM 1067 C C . ARG A 1 132 ? 0.601 -13.027 -1.962 1.00 93.25 132 ARG A C 1
ATOM 1069 O O . ARG A 1 132 ? 1.112 -12.738 -3.048 1.00 93.25 132 ARG A O 1
ATOM 1076 N N . PRO A 1 133 ? 0.499 -14.302 -1.527 1.00 94.56 133 PRO A N 1
ATOM 1077 C CA . PRO A 1 133 ? 0.929 -15.447 -2.334 1.00 94.56 133 PRO A CA 1
ATOM 1078 C C . PRO A 1 133 ? 0.174 -15.620 -3.657 1.00 94.56 133 PRO A C 1
ATOM 1080 O O . PRO A 1 133 ? 0.707 -16.252 -4.565 1.00 94.56 133 PRO A O 1
ATOM 1083 N N . LEU A 1 134 ? -1.021 -15.032 -3.797 1.00 95.25 134 LEU A N 1
ATOM 1084 C CA . LEU A 1 134 ? -1.806 -15.067 -5.038 1.00 95.25 134 LEU A CA 1
ATOM 1085 C C . LEU A 1 134 ? -1.210 -14.179 -6.143 1.00 95.25 134 LEU A C 1
ATOM 1087 O O . LEU A 1 134 ? -1.613 -14.269 -7.301 1.00 95.25 134 LEU A O 1
ATOM 1091 N N . PHE A 1 135 ? -0.244 -13.323 -5.802 1.00 95.88 135 PHE A N 1
ATOM 1092 C CA . PHE A 1 135 ? 0.370 -12.375 -6.724 1.00 95.88 135 PHE A CA 1
ATOM 1093 C C . PHE A 1 135 ? 1.870 -12.646 -6.880 1.00 95.88 135 PHE A C 1
ATOM 1095 O O . PHE A 1 135 ? 2.549 -13.024 -5.919 1.00 95.88 135 PHE A O 1
ATOM 1102 N N . PRO A 1 136 ? 2.453 -12.391 -8.065 1.00 94.56 136 PRO A N 1
ATOM 1103 C CA . PRO A 1 136 ? 3.892 -12.523 -8.250 1.00 94.56 136 PRO A CA 1
ATOM 1104 C C . PRO A 1 136 ? 4.670 -11.577 -7.327 1.00 94.56 136 PRO A C 1
ATOM 1106 O O . PRO A 1 136 ? 4.144 -10.587 -6.816 1.00 94.56 136 PRO A O 1
ATOM 1109 N N . THR A 1 137 ? 5.936 -11.907 -7.076 1.00 91.56 137 THR A N 1
ATOM 1110 C CA . THR A 1 137 ? 6.822 -11.114 -6.215 1.00 91.56 137 THR A CA 1
ATOM 1111 C C . THR A 1 137 ? 8.081 -10.733 -6.965 1.00 91.56 137 THR A C 1
ATOM 1113 O O . THR A 1 137 ? 8.862 -11.608 -7.346 1.00 91.56 137 THR A O 1
ATOM 1116 N N . THR A 1 138 ? 8.288 -9.432 -7.142 1.00 88.62 138 THR A N 1
ATOM 1117 C CA . THR A 1 138 ? 9.581 -8.882 -7.541 1.00 88.62 138 THR A CA 1
ATOM 1118 C C . THR A 1 138 ? 10.464 -8.664 -6.318 1.00 88.62 138 THR A C 1
ATOM 1120 O O . THR A 1 138 ? 9.987 -8.576 -5.185 1.00 88.62 138 THR A O 1
ATOM 1123 N N . ARG A 1 139 ? 11.784 -8.681 -6.507 1.00 83.94 139 ARG A N 1
ATOM 1124 C CA . ARG A 1 139 ? 12.741 -8.661 -5.393 1.00 83.94 139 ARG A CA 1
ATOM 1125 C C . ARG A 1 139 ? 13.823 -7.612 -5.608 1.00 83.94 139 ARG A C 1
ATOM 1127 O O . ARG A 1 139 ? 14.490 -7.616 -6.638 1.00 83.94 139 ARG A O 1
ATOM 1134 N N . PHE A 1 140 ? 14.047 -6.791 -4.582 1.00 80.06 140 PHE A N 1
ATOM 1135 C CA . PHE A 1 140 ? 15.092 -5.762 -4.571 1.00 80.06 140 PHE A CA 1
ATOM 1136 C C . PHE A 1 140 ? 16.507 -6.337 -4.683 1.00 80.06 140 PHE A C 1
ATOM 1138 O O . PHE A 1 140 ? 17.352 -5.725 -5.327 1.00 80.06 140 PHE A O 1
ATOM 1145 N N . ASP A 1 141 ? 16.758 -7.523 -4.115 1.00 78.81 141 ASP A N 1
ATOM 1146 C CA . ASP A 1 141 ? 18.094 -8.138 -4.132 1.00 78.81 141 ASP A CA 1
ATOM 1147 C C . ASP A 1 141 ? 18.597 -8.361 -5.575 1.00 78.81 141 ASP A C 1
ATOM 1149 O O . ASP A 1 141 ? 19.768 -8.143 -5.865 1.00 78.81 141 ASP A O 1
ATOM 1153 N N . TYR A 1 142 ? 17.700 -8.676 -6.520 1.00 72.69 142 TYR A N 1
ATOM 1154 C CA . TYR A 1 142 ? 18.062 -8.834 -7.937 1.00 72.69 142 TYR A CA 1
ATOM 1155 C C . TYR A 1 142 ? 18.409 -7.513 -8.635 1.00 72.69 142 TYR A C 1
ATOM 1157 O O . TYR A 1 142 ? 19.056 -7.535 -9.681 1.00 72.69 142 TYR A O 1
ATOM 1165 N N . ALA A 1 143 ? 17.968 -6.378 -8.091 1.00 67.81 143 ALA A N 1
ATOM 1166 C CA . ALA A 1 143 ? 18.345 -5.060 -8.587 1.00 67.81 143 ALA A CA 1
ATOM 1167 C C . ALA A 1 143 ? 19.700 -4.605 -8.016 1.00 67.81 143 ALA A C 1
ATOM 1169 O O . ALA A 1 143 ? 20.380 -3.798 -8.644 1.00 67.81 143 ALA A O 1
ATOM 1170 N N . GLN A 1 144 ? 20.101 -5.096 -6.837 1.00 69.38 144 GLN A N 1
ATOM 1171 C CA . GLN A 1 144 ? 21.377 -4.747 -6.195 1.00 69.38 144 GLN A CA 1
ATOM 1172 C C . GLN A 1 144 ? 22.549 -5.623 -6.642 1.00 69.38 144 GLN A C 1
ATOM 1174 O O . GLN A 1 144 ? 23.694 -5.223 -6.457 1.00 69.38 144 GLN A O 1
ATOM 1179 N N . ASP A 1 145 ? 22.277 -6.781 -7.241 1.00 69.81 145 ASP A N 1
ATOM 1180 C CA . ASP A 1 145 ? 23.311 -7.710 -7.683 1.00 69.81 145 ASP A CA 1
ATOM 1181 C C . ASP A 1 145 ? 24.236 -7.022 -8.712 1.00 69.81 145 ASP A C 1
ATOM 1183 O O . ASP A 1 145 ? 23.813 -6.660 -9.818 1.00 69.81 145 ASP A O 1
ATOM 1187 N N . GLY A 1 146 ? 25.506 -6.803 -8.342 1.00 61.75 146 GLY A N 1
ATOM 1188 C CA . GLY A 1 146 ? 26.493 -6.015 -9.106 1.00 61.75 146 GLY A CA 1
ATOM 1189 C C . GLY A 1 146 ? 26.718 -6.505 -10.543 1.00 61.75 146 GLY A C 1
ATOM 1190 O O . GLY A 1 146 ? 27.184 -5.758 -11.399 1.00 61.75 146 GLY A O 1
ATOM 1191 N N . LYS A 1 147 ? 26.254 -7.721 -10.844 1.00 64.25 147 LYS A N 1
ATOM 1192 C CA . LYS A 1 147 ? 26.182 -8.342 -12.175 1.00 64.25 147 LYS A CA 1
ATOM 1193 C C . LYS A 1 147 ? 25.345 -7.559 -13.200 1.00 64.25 147 LYS A C 1
ATOM 1195 O O . LYS A 1 147 ? 25.324 -7.923 -14.373 1.00 64.25 147 LYS A O 1
ATOM 1200 N N . LYS A 1 148 ? 24.619 -6.513 -12.785 1.00 64.25 148 LYS A N 1
ATOM 1201 C CA . LYS A 1 148 ? 23.800 -5.659 -13.665 1.00 64.25 148 LYS A CA 1
ATOM 1202 C C . LYS A 1 148 ? 24.437 -4.321 -14.053 1.00 64.25 148 LYS A C 1
ATOM 1204 O O . LYS A 1 148 ? 23.851 -3.607 -14.879 1.00 64.25 148 LYS A O 1
ATOM 1209 N N . VAL A 1 149 ? 25.596 -3.971 -13.489 1.00 60.31 149 VAL A N 1
ATOM 1210 C CA . VAL A 1 149 ? 26.360 -2.788 -13.916 1.00 60.31 149 VAL A CA 1
ATOM 1211 C C . VAL A 1 149 ? 26.751 -2.971 -15.390 1.00 60.31 149 VAL A C 1
ATOM 1213 O O . VAL A 1 149 ? 27.178 -4.046 -15.794 1.00 60.31 149 VAL A O 1
ATOM 1216 N N . GLY A 1 150 ? 26.489 -1.966 -16.230 1.00 66.69 150 GLY A N 1
ATOM 1217 C CA . GLY A 1 150 ? 26.683 -2.031 -17.685 1.00 66.69 150 GLY A CA 1
ATOM 1218 C C . GLY A 1 150 ? 25.427 -2.454 -18.459 1.00 66.69 150 GLY A C 1
ATOM 1219 O O . GLY A 1 150 ? 24.977 -1.712 -19.340 1.00 66.69 150 GLY A O 1
ATOM 1220 N N . LYS A 1 151 ? 24.809 -3.591 -18.094 1.00 77.75 151 LYS A N 1
ATOM 1221 C CA . LYS A 1 151 ? 23.626 -4.132 -18.799 1.00 77.75 151 LYS A CA 1
ATOM 1222 C C . LYS A 1 151 ? 22.352 -3.334 -18.522 1.00 77.75 151 LYS A C 1
ATOM 1224 O O . LYS A 1 151 ? 21.645 -2.960 -19.453 1.00 77.75 151 LYS A O 1
ATOM 1229 N N . TYR A 1 152 ? 22.069 -3.058 -17.249 1.00 78.94 152 TYR A N 1
ATOM 1230 C CA . TYR A 1 152 ? 20.836 -2.377 -16.838 1.00 78.94 152 TYR A CA 1
ATOM 1231 C C . TYR A 1 152 ? 21.099 -1.037 -16.146 1.00 78.94 152 TYR A C 1
ATOM 1233 O O . TYR A 1 152 ? 20.215 -0.185 -16.128 1.00 78.94 152 TYR A O 1
ATOM 1241 N N . ARG A 1 153 ? 22.294 -0.816 -15.591 1.00 85.00 153 ARG A N 1
ATOM 1242 C CA . ARG A 1 153 ? 22.664 0.464 -14.970 1.00 85.00 153 ARG A CA 1
ATOM 1243 C C . ARG A 1 153 ? 23.826 1.120 -15.698 1.00 85.00 153 ARG A C 1
ATOM 1245 O O . ARG A 1 153 ? 24.831 0.447 -15.940 1.00 85.00 153 ARG A O 1
ATOM 1252 N N . SER A 1 154 ? 23.704 2.402 -16.048 1.00 87.19 154 SER A N 1
ATOM 1253 C CA . SER A 1 154 ? 24.880 3.186 -16.445 1.00 87.19 154 SER A CA 1
ATOM 1254 C C . SER A 1 154 ? 25.809 3.401 -15.245 1.00 87.19 154 SER A C 1
ATOM 1256 O O . SER A 1 154 ? 25.355 3.421 -14.099 1.00 87.19 154 SER A O 1
ATOM 1258 N N . LEU A 1 155 ? 27.109 3.565 -15.508 1.00 87.81 155 LEU A N 1
ATOM 1259 C CA . LEU A 1 155 ? 28.097 3.876 -14.468 1.00 87.81 155 LEU A CA 1
ATOM 1260 C C . LEU A 1 155 ? 27.758 5.198 -13.767 1.00 87.81 155 LEU A C 1
ATOM 1262 O O . LEU A 1 155 ? 27.738 5.250 -12.545 1.00 87.81 155 LEU A O 1
ATOM 1266 N N . GLU A 1 156 ? 27.349 6.210 -14.537 1.00 89.56 156 GLU A N 1
ATOM 1267 C CA . GLU A 1 156 ? 26.935 7.528 -14.037 1.00 89.56 156 GLU A CA 1
ATOM 1268 C C . GLU A 1 156 ? 25.758 7.467 -13.044 1.00 89.56 156 GLU A C 1
ATOM 1270 O O . GLU A 1 156 ? 25.595 8.337 -12.194 1.00 89.56 156 GLU A O 1
ATOM 1275 N N . ASN A 1 157 ? 24.891 6.456 -13.155 1.00 87.88 157 ASN A N 1
ATOM 1276 C CA . ASN A 1 157 ? 23.690 6.333 -12.329 1.00 87.88 157 ASN A CA 1
ATOM 1277 C C . ASN A 1 157 ? 23.794 5.256 -11.242 1.00 87.88 157 ASN A C 1
ATOM 1279 O O . ASN A 1 157 ? 22.819 5.054 -10.510 1.00 87.88 157 ASN A O 1
ATOM 1283 N N . LYS A 1 158 ? 24.928 4.551 -11.141 1.00 87.50 158 LYS A N 1
ATOM 1284 C CA . LYS A 1 158 ? 25.097 3.404 -10.238 1.00 87.50 158 LYS A CA 1
ATOM 1285 C C . LYS A 1 158 ? 24.765 3.782 -8.794 1.00 87.50 158 LYS A C 1
ATOM 1287 O O . LYS A 1 158 ? 23.869 3.170 -8.207 1.00 87.50 158 LYS A O 1
ATOM 1292 N N . ASP A 1 159 ? 25.414 4.819 -8.275 1.00 89.06 159 ASP A N 1
ATOM 1293 C CA . ASP A 1 159 ? 25.316 5.201 -6.863 1.00 89.06 159 ASP A CA 1
ATOM 1294 C C . ASP A 1 159 ? 23.929 5.733 -6.513 1.00 89.06 159 ASP A C 1
ATOM 1296 O O . ASP A 1 159 ? 23.348 5.343 -5.500 1.00 89.06 159 ASP A O 1
ATOM 1300 N N . PHE A 1 160 ? 23.340 6.533 -7.409 1.00 90.25 160 PHE A N 1
ATOM 1301 C CA . PHE A 1 160 ? 21.973 7.029 -7.261 1.00 90.25 160 PHE A CA 1
ATOM 1302 C C . PHE A 1 160 ? 20.981 5.874 -7.075 1.00 90.25 160 PHE A C 1
ATOM 1304 O O . PHE A 1 160 ? 20.270 5.819 -6.072 1.00 90.25 160 PHE A O 1
ATOM 1311 N N . TYR A 1 161 ? 20.959 4.902 -7.996 1.00 87.69 161 TYR A N 1
ATOM 1312 C CA . TYR A 1 161 ? 20.024 3.780 -7.886 1.00 87.69 161 TYR A CA 1
ATOM 1313 C C . TYR A 1 161 ? 20.359 2.835 -6.737 1.00 87.69 161 TYR A C 1
ATOM 1315 O O . TYR A 1 161 ? 19.441 2.243 -6.166 1.00 87.69 161 TYR A O 1
ATOM 1323 N N . GLN A 1 162 ? 21.633 2.667 -6.383 1.00 87.69 162 GLN A N 1
ATOM 1324 C CA . GLN A 1 162 ? 22.030 1.853 -5.238 1.00 87.69 162 GLN A CA 1
ATOM 1325 C C . GLN A 1 162 ? 21.514 2.460 -3.931 1.00 87.69 162 GLN A C 1
ATOM 1327 O O . GLN A 1 162 ? 20.831 1.765 -3.174 1.00 87.69 162 GLN A O 1
ATOM 1332 N N . MET A 1 163 ? 21.745 3.757 -3.715 1.00 89.62 163 MET A N 1
ATOM 1333 C CA . MET A 1 163 ? 21.238 4.498 -2.561 1.00 89.62 163 MET A CA 1
ATOM 1334 C C . MET A 1 163 ? 19.707 4.459 -2.506 1.00 89.62 163 MET A C 1
ATOM 1336 O O . MET A 1 163 ? 19.137 4.077 -1.483 1.00 89.62 163 MET A O 1
ATOM 1340 N N . SER A 1 164 ? 19.022 4.773 -3.610 1.00 88.50 164 SER A N 1
ATOM 1341 C CA . SER A 1 164 ? 17.556 4.779 -3.634 1.00 88.50 164 SER A CA 1
ATOM 1342 C C . SER A 1 164 ? 16.946 3.387 -3.434 1.00 88.50 164 SER A C 1
ATOM 1344 O O . SER A 1 164 ? 15.934 3.259 -2.748 1.00 88.50 164 SER A O 1
ATOM 1346 N N . THR A 1 165 ? 17.563 2.323 -3.967 1.00 87.44 165 THR A N 1
ATOM 1347 C CA . THR A 1 165 ? 17.104 0.939 -3.729 1.00 87.44 165 THR A CA 1
ATOM 1348 C C . THR A 1 165 ? 17.233 0.568 -2.253 1.00 87.44 165 THR A C 1
ATOM 1350 O O . THR A 1 165 ? 16.315 -0.023 -1.684 1.00 87.44 165 THR A O 1
ATOM 1353 N N . THR A 1 166 ? 18.348 0.937 -1.619 1.00 87.69 166 THR A N 1
ATOM 1354 C CA . THR A 1 166 ? 18.566 0.715 -0.185 1.00 87.69 166 THR A CA 1
ATOM 1355 C C . THR A 1 166 ? 17.532 1.466 0.652 1.00 87.69 166 THR A C 1
ATOM 1357 O O . THR A 1 166 ? 16.910 0.869 1.530 1.00 87.69 166 THR A O 1
ATOM 1360 N N . LEU A 1 167 ? 17.274 2.738 0.337 1.00 89.00 167 LEU A N 1
ATOM 1361 C CA . LEU A 1 167 ? 16.265 3.547 1.020 1.00 89.00 167 LEU A CA 1
ATOM 1362 C C . LEU A 1 167 ? 14.865 2.924 0.907 1.00 89.00 167 LEU A C 1
ATOM 1364 O O . LEU A 1 167 ? 14.177 2.732 1.908 1.00 89.00 167 LEU A O 1
ATOM 1368 N N . ILE A 1 168 ? 14.466 2.523 -0.302 1.00 88.56 168 ILE A N 1
ATOM 1369 C CA . ILE A 1 168 ? 13.158 1.903 -0.542 1.00 88.56 168 ILE A CA 1
ATOM 1370 C C . ILE A 1 168 ? 13.040 0.547 0.158 1.00 88.56 168 ILE A C 1
ATOM 1372 O O . ILE A 1 168 ? 11.959 0.204 0.628 1.00 88.56 168 ILE A O 1
ATOM 1376 N N . ARG A 1 169 ? 14.131 -0.214 0.302 1.00 86.12 169 ARG A N 1
ATOM 1377 C CA . ARG A 1 169 ? 14.131 -1.457 1.087 1.00 86.12 169 ARG A CA 1
ATOM 1378 C C . ARG A 1 169 ? 13.797 -1.194 2.556 1.00 86.12 169 ARG A C 1
ATOM 1380 O O . ARG A 1 169 ? 12.989 -1.928 3.125 1.00 86.12 169 ARG A O 1
ATOM 1387 N N . TYR A 1 170 ? 14.381 -0.155 3.155 1.00 85.19 170 TYR A N 1
ATOM 1388 C CA . TYR A 1 170 ? 14.032 0.254 4.516 1.00 85.19 170 TYR A CA 1
ATOM 1389 C C . TYR A 1 170 ? 12.572 0.695 4.598 1.00 85.19 170 TYR A C 1
ATOM 1391 O O . TYR A 1 170 ? 11.830 0.183 5.440 1.00 85.19 170 TYR A O 1
ATOM 1399 N N . PHE A 1 171 ? 12.126 1.543 3.668 1.00 88.31 171 PHE A N 1
ATOM 1400 C CA . PHE A 1 171 ? 10.726 1.955 3.597 1.00 88.31 171 PHE A CA 1
ATOM 1401 C C . PHE A 1 171 ? 9.769 0.780 3.411 1.00 88.31 171 PHE A C 1
ATOM 1403 O O . PHE A 1 171 ? 8.682 0.769 3.971 1.00 88.31 171 PHE A O 1
ATOM 1410 N N . TYR A 1 172 ? 10.163 -0.265 2.696 1.00 86.44 172 TYR A N 1
ATOM 1411 C CA . TYR A 1 172 ? 9.311 -1.430 2.511 1.00 86.44 172 TYR A CA 1
ATOM 1412 C C . TYR A 1 172 ? 9.094 -2.210 3.816 1.00 86.44 172 TYR A C 1
ATOM 1414 O O . TYR A 1 172 ? 7.980 -2.646 4.099 1.00 86.44 172 TYR A O 1
ATOM 1422 N N . ILE A 1 173 ? 10.138 -2.374 4.639 1.00 83.69 173 ILE A N 1
ATOM 1423 C CA . ILE A 1 173 ? 10.028 -3.072 5.932 1.00 83.69 173 ILE A CA 1
ATOM 1424 C C . ILE A 1 173 ? 9.128 -2.281 6.884 1.00 83.69 173 ILE A C 1
ATOM 1426 O O . ILE A 1 173 ? 8.197 -2.843 7.464 1.00 83.69 173 ILE A O 1
ATOM 1430 N N . TRP A 1 174 ? 9.379 -0.979 7.011 1.00 84.94 174 TRP A N 1
ATOM 1431 C CA . TRP A 1 174 ? 8.577 -0.089 7.848 1.00 84.94 174 TRP A CA 1
ATOM 1432 C C . TRP A 1 174 ? 7.142 0.039 7.340 1.00 84.94 174 TRP A C 1
ATOM 1434 O O . TRP A 1 174 ? 6.199 -0.067 8.117 1.00 84.94 174 TRP A O 1
ATOM 1444 N N . GLY A 1 175 ? 6.963 0.185 6.030 1.00 88.56 175 GLY A N 1
ATOM 1445 C CA . GLY A 1 175 ? 5.652 0.263 5.403 1.00 88.56 175 GLY A CA 1
ATOM 1446 C C . GLY A 1 175 ? 4.834 -1.005 5.606 1.00 88.56 175 GLY A C 1
ATOM 1447 O O . GLY A 1 175 ? 3.652 -0.917 5.900 1.00 88.56 175 GLY A O 1
ATOM 1448 N N . LYS A 1 176 ? 5.458 -2.185 5.550 1.00 87.06 176 LYS A N 1
ATOM 1449 C CA . LYS A 1 176 ? 4.773 -3.459 5.800 1.00 87.06 176 LYS A CA 1
ATOM 1450 C C . LYS A 1 176 ? 4.298 -3.610 7.247 1.00 87.06 176 LYS A C 1
ATOM 1452 O O . LYS A 1 176 ? 3.182 -4.068 7.474 1.00 87.06 176 LYS A O 1
ATOM 1457 N N . HIS A 1 177 ? 5.148 -3.295 8.221 1.00 87.88 177 HIS A N 1
ATOM 1458 C CA . HIS A 1 177 ? 4.857 -3.612 9.624 1.00 87.88 177 HIS A CA 1
ATOM 1459 C C . HIS A 1 177 ? 4.266 -2.436 10.387 1.00 87.88 177 HIS A C 1
ATOM 1461 O O . HIS A 1 177 ? 3.248 -2.592 11.044 1.00 87.88 177 HIS A O 1
ATOM 1467 N N . VAL A 1 178 ? 4.857 -1.252 10.283 1.00 89.81 178 VAL A N 1
ATOM 1468 C CA . VAL A 1 178 ? 4.386 -0.085 11.034 1.00 89.81 178 VAL A CA 1
ATOM 1469 C C . VAL A 1 178 ? 3.156 0.500 10.355 1.00 89.81 178 VAL A C 1
ATOM 1471 O O . VAL A 1 178 ? 2.083 0.489 10.948 1.00 89.81 178 VAL A O 1
ATOM 1474 N N . MET A 1 179 ? 3.265 0.903 9.086 1.00 88.94 179 MET A N 1
ATOM 1475 C CA . MET A 1 179 ? 2.110 1.447 8.354 1.00 88.94 179 MET A CA 1
ATOM 1476 C C . MET A 1 179 ? 1.099 0.374 7.944 1.00 88.94 179 MET A C 1
ATOM 1478 O O . MET A 1 179 ? -0.077 0.669 7.840 1.00 88.94 179 MET A O 1
ATOM 1482 N N . GLY A 1 180 ? 1.530 -0.863 7.702 1.00 87.75 180 GLY A N 1
ATOM 1483 C CA . GLY A 1 180 ? 0.625 -1.963 7.383 1.00 87.75 180 GLY A CA 1
ATOM 1484 C C . GLY A 1 180 ? -0.066 -2.472 8.640 1.00 87.75 180 GLY A C 1
ATOM 1485 O O . GLY A 1 180 ? -1.241 -2.208 8.845 1.00 87.75 180 GLY A O 1
ATOM 1486 N N . MET A 1 181 ? 0.656 -3.184 9.509 1.00 90.00 181 MET A N 1
ATOM 1487 C CA . MET A 1 181 ? 0.041 -3.783 10.702 1.00 90.00 181 MET A CA 1
ATOM 1488 C C . MET A 1 181 ? -0.392 -2.733 11.719 1.00 90.00 181 MET A C 1
ATOM 1490 O O . MET A 1 181 ? -1.544 -2.735 12.130 1.00 90.00 181 MET A O 1
ATOM 1494 N N . GLY A 1 182 ? 0.508 -1.832 12.117 1.00 93.31 182 GLY A N 1
ATOM 1495 C CA . GLY A 1 182 ? 0.227 -0.870 13.183 1.00 93.31 182 GLY A CA 1
ATOM 1496 C C . GLY A 1 182 ? -0.971 0.011 12.868 1.00 93.31 182 GLY A C 1
ATOM 1497 O O . GLY A 1 182 ? -1.929 0.043 13.637 1.00 93.31 182 GLY A O 1
ATOM 1498 N N . PHE A 1 183 ? -0.957 0.657 11.703 1.00 93.31 183 PHE A N 1
ATOM 1499 C CA . PHE A 1 183 ? -2.081 1.483 11.279 1.00 93.31 183 PHE A CA 1
ATOM 1500 C C . PHE A 1 183 ? -3.367 0.663 11.106 1.00 93.31 183 PHE A C 1
ATOM 1502 O O . PHE A 1 183 ? -4.387 1.055 11.661 1.00 93.31 183 PHE A O 1
ATOM 1509 N N . ASN A 1 184 ? -3.334 -0.493 10.425 1.00 94.19 184 ASN A N 1
ATOM 1510 C CA . ASN A 1 184 ? -4.540 -1.308 10.227 1.00 94.19 184 ASN A CA 1
ATOM 1511 C C . ASN A 1 184 ? -5.134 -1.811 11.549 1.00 94.19 184 ASN A C 1
ATOM 1513 O O . ASN A 1 184 ? -6.352 -1.874 11.673 1.00 94.19 184 ASN A O 1
ATOM 1517 N N . TYR A 1 185 ? -4.306 -2.168 12.534 1.00 96.06 185 TYR A N 1
ATOM 1518 C CA . TYR A 1 185 ? -4.775 -2.656 13.833 1.00 96.06 185 TYR A CA 1
ATOM 1519 C C . TYR A 1 185 ? -5.364 -1.532 14.675 1.00 96.06 185 TYR A C 1
ATOM 1521 O O . TYR A 1 185 ? -6.454 -1.691 15.213 1.00 96.06 185 TYR A O 1
ATOM 1529 N N . LEU A 1 186 ? -4.686 -0.383 14.752 1.00 96.19 186 LEU A N 1
ATOM 1530 C CA . LEU A 1 186 ? -5.238 0.801 15.414 1.00 96.19 186 LEU A CA 1
ATOM 1531 C C . LEU A 1 186 ? -6.550 1.228 14.763 1.00 96.19 186 LEU A C 1
ATOM 1533 O O . LEU A 1 186 ? -7.490 1.618 15.454 1.00 96.19 186 LEU A O 1
ATOM 1537 N N . PHE A 1 187 ? -6.618 1.113 13.439 1.00 93.88 187 PHE A N 1
ATOM 1538 C CA . PHE A 1 187 ? -7.810 1.432 12.687 1.00 93.88 187 PHE A CA 1
ATOM 1539 C C . PHE A 1 187 ? -8.959 0.456 12.978 1.00 93.88 187 PHE A C 1
ATOM 1541 O O . PHE A 1 187 ? -10.033 0.887 13.378 1.00 93.88 187 PHE A O 1
ATOM 1548 N N . PHE A 1 188 ? -8.707 -0.852 12.903 1.00 95.94 188 PHE A N 1
ATOM 1549 C CA . PHE A 1 188 ? -9.663 -1.907 13.263 1.00 95.94 188 PHE A CA 1
ATOM 1550 C C . PHE A 1 188 ? -10.181 -1.789 14.707 1.00 95.94 188 PHE A C 1
ATOM 1552 O O . PHE A 1 188 ? -11.342 -2.070 14.997 1.00 95.94 188 PHE A O 1
ATOM 1559 N N . LEU A 1 189 ? -9.333 -1.338 15.632 1.00 95.81 189 LEU A N 1
ATOM 1560 C CA . LEU A 1 189 ? -9.706 -1.106 17.026 1.00 95.81 189 LEU A CA 1
ATOM 1561 C C . LEU A 1 189 ? -10.446 0.225 17.256 1.00 95.81 189 LEU A C 1
ATOM 1563 O O . LEU A 1 189 ? -10.813 0.508 18.395 1.00 95.81 189 LEU A O 1
ATOM 1567 N N . ASN A 1 190 ? -10.682 1.035 16.216 1.00 95.25 190 ASN A N 1
ATOM 1568 C CA . ASN A 1 190 ? -11.198 2.406 16.307 1.00 95.25 190 ASN A CA 1
ATOM 1569 C C . ASN A 1 190 ? -10.387 3.296 17.272 1.00 95.25 190 ASN A C 1
ATOM 1571 O O . ASN A 1 190 ? -10.946 4.109 18.006 1.00 95.25 190 ASN A O 1
ATOM 1575 N N . LYS A 1 191 ? -9.057 3.145 17.289 1.00 96.31 191 LYS A N 1
ATOM 1576 C CA . LYS A 1 191 ? -8.143 3.919 18.154 1.00 96.31 191 LYS A CA 1
ATOM 1577 C C . LYS A 1 191 ? -7.571 5.171 17.499 1.00 96.31 191 LYS A C 1
ATOM 1579 O O . LYS A 1 191 ? -6.827 5.911 18.134 1.00 96.31 191 LYS A O 1
ATOM 1584 N N . ILE A 1 192 ? -7.912 5.422 16.237 1.00 95.44 192 ILE A N 1
ATOM 1585 C CA . ILE A 1 192 ? -7.504 6.629 15.518 1.00 95.44 192 ILE A CA 1
ATOM 1586 C C . ILE A 1 192 ? -8.691 7.600 15.504 1.00 95.44 192 ILE A C 1
ATOM 1588 O O . ILE A 1 192 ? -9.666 7.342 14.792 1.00 95.44 192 ILE A O 1
ATOM 1592 N N . PRO A 1 193 ? -8.654 8.701 16.275 1.00 95.38 193 PRO A N 1
ATOM 1593 C CA . PRO A 1 193 ? -9.748 9.660 16.297 1.00 95.38 193 PRO A CA 1
ATOM 1594 C C . PRO A 1 193 ? -9.877 10.406 14.953 1.00 95.38 193 PRO A C 1
ATOM 1596 O O . PRO A 1 193 ? -8.910 10.504 14.188 1.00 95.38 193 PRO A O 1
ATOM 1599 N N . PRO A 1 194 ? -11.049 11.002 14.659 1.00 95.06 194 PRO A N 1
ATOM 1600 C CA . PRO A 1 194 ? -11.267 11.750 13.417 1.00 95.06 194 PRO A CA 1
ATOM 1601 C C . PRO A 1 194 ? -10.282 12.914 13.191 1.00 95.06 194 PRO A C 1
ATOM 1603 O O . PRO A 1 194 ? -9.934 13.217 12.049 1.00 95.06 194 PRO A O 1
ATOM 1606 N N . SER A 1 195 ? -9.795 13.550 14.262 1.00 96.00 195 SER A N 1
ATOM 1607 C CA . SER A 1 195 ? -8.781 14.615 14.195 1.00 96.00 195 SER A CA 1
ATOM 1608 C C . SER A 1 195 ? -7.429 14.117 13.673 1.00 96.00 195 SER A C 1
ATOM 1610 O O . SER A 1 195 ? -6.793 14.782 12.853 1.00 96.00 195 SER A O 1
ATOM 1612 N N . ASP A 1 196 ? -7.007 12.928 14.100 1.00 96.12 196 ASP A N 1
ATOM 1613 C CA . ASP A 1 196 ? -5.779 12.276 13.639 1.00 96.12 196 ASP A CA 1
ATOM 1614 C C . ASP A 1 196 ? -5.911 11.792 12.196 1.00 96.12 196 ASP A C 1
ATOM 1616 O O . ASP A 1 196 ? -5.003 11.955 11.376 1.00 96.12 196 ASP A O 1
ATOM 1620 N N . MET A 1 197 ? -7.094 11.288 11.847 1.00 95.50 197 MET A N 1
ATOM 1621 C CA . MET A 1 197 ? -7.431 10.963 10.466 1.00 95.50 197 MET A CA 1
ATOM 1622 C C . MET A 1 197 ? -7.305 12.172 9.551 1.00 95.50 197 MET A C 1
ATOM 1624 O O . MET A 1 197 ? -6.688 12.068 8.493 1.00 95.50 197 MET A O 1
ATOM 1628 N N . ARG A 1 198 ? -7.821 13.333 9.961 1.00 95.94 198 ARG A N 1
ATOM 1629 C CA . ARG A 1 198 ? -7.649 14.581 9.213 1.00 95.94 198 ARG A CA 1
ATOM 1630 C C . ARG A 1 198 ? -6.180 14.984 9.099 1.00 95.94 198 ARG A C 1
ATOM 1632 O O . ARG A 1 198 ? -5.748 15.379 8.023 1.00 95.94 198 ARG A O 1
ATOM 1639 N N . SER A 1 199 ? -5.428 14.893 10.192 1.00 95.00 199 SER A N 1
ATOM 1640 C CA . SER A 1 199 ? -4.069 15.440 10.268 1.00 95.00 199 SER A CA 1
ATOM 1641 C C . SER A 1 199 ? -3.041 14.615 9.496 1.00 95.00 199 SER A C 1
ATOM 1643 O O . SER A 1 199 ? -2.196 15.179 8.806 1.00 95.00 199 SER A O 1
ATOM 1645 N N . TRP A 1 200 ? -3.097 13.286 9.595 1.00 94.75 200 TRP A N 1
ATOM 1646 C CA . TRP A 1 200 ? -2.063 12.417 9.021 1.00 94.75 200 TRP A CA 1
ATOM 1647 C C . TRP A 1 200 ? -2.594 11.112 8.411 1.00 94.75 200 TRP A C 1
ATOM 1649 O O . TRP A 1 200 ? -1.911 10.536 7.561 1.00 94.75 200 TRP A O 1
ATOM 1659 N N . GLY A 1 201 ? -3.801 10.657 8.771 1.00 94.44 201 GLY A N 1
ATOM 1660 C CA . GLY A 1 201 ? -4.393 9.423 8.232 1.00 94.44 201 GLY A CA 1
ATOM 1661 C C . GLY A 1 201 ? -4.835 9.530 6.765 1.00 94.44 201 GLY A C 1
ATOM 1662 O O . GLY A 1 201 ? -4.419 8.739 5.920 1.00 94.44 201 GLY A O 1
ATOM 1663 N N . TRP A 1 202 ? -5.638 10.536 6.422 1.00 95.44 202 TRP A N 1
ATOM 1664 C CA . TRP A 1 202 ? -6.084 10.782 5.048 1.00 95.44 202 TRP A CA 1
ATOM 1665 C C . TRP A 1 202 ? -4.956 11.184 4.098 1.00 95.44 202 TRP A C 1
ATOM 1667 O O . TRP A 1 202 ? -4.898 10.607 3.008 1.00 95.44 202 TRP A O 1
ATOM 1677 N N . PRO A 1 203 ? -4.015 12.070 4.487 1.00 95.50 203 PRO A N 1
ATOM 1678 C CA . PRO A 1 203 ? -2.802 12.291 3.708 1.00 95.50 203 PRO A CA 1
ATOM 1679 C C . PRO A 1 203 ? -2.055 10.991 3.412 1.00 95.50 203 PRO A C 1
ATOM 1681 O O . PRO A 1 203 ? -1.693 10.754 2.263 1.00 95.50 203 PRO A O 1
ATOM 1684 N N . LEU A 1 204 ? -1.886 10.110 4.407 1.00 94.50 204 LEU A N 1
ATOM 1685 C CA . LEU A 1 204 ? -1.238 8.812 4.220 1.00 94.50 204 LEU A CA 1
ATOM 1686 C C . LEU A 1 204 ? -1.987 7.940 3.204 1.00 94.50 204 LEU A C 1
ATOM 1688 O O . LEU A 1 204 ? -1.363 7.367 2.311 1.00 94.50 204 LEU A O 1
ATOM 1692 N N . PHE A 1 205 ? -3.317 7.852 3.295 1.00 94.12 205 PHE A N 1
ATOM 1693 C CA . PHE A 1 205 ? -4.120 7.086 2.340 1.00 94.12 205 PHE A CA 1
ATOM 1694 C C . PHE A 1 205 ? -4.006 7.619 0.912 1.00 94.12 205 PHE A C 1
ATOM 1696 O O . PHE A 1 205 ? -3.764 6.843 -0.018 1.00 94.12 205 PHE A O 1
ATOM 1703 N N . LEU A 1 206 ? -4.136 8.934 0.730 1.00 95.62 206 LEU A N 1
ATOM 1704 C CA . LEU A 1 206 ? -3.994 9.563 -0.579 1.00 95.62 206 LEU A CA 1
ATOM 1705 C C . LEU A 1 206 ? -2.566 9.381 -1.112 1.00 95.62 206 LEU A C 1
ATOM 1707 O O . LEU A 1 206 ? -2.382 8.992 -2.265 1.00 95.62 206 LEU A O 1
ATOM 1711 N N . LEU A 1 207 ? -1.531 9.580 -0.300 1.00 95.12 207 LEU A N 1
ATOM 1712 C CA . LEU A 1 207 ? -0.145 9.376 -0.727 1.00 95.12 207 LEU A CA 1
ATOM 1713 C C . LEU A 1 207 ? 0.139 7.918 -1.105 1.00 95.12 207 LEU A C 1
ATOM 1715 O O . LEU A 1 207 ? 0.758 7.678 -2.141 1.00 95.12 207 LEU A O 1
ATOM 1719 N N . ASN A 1 208 ? -0.360 6.943 -0.346 1.00 92.88 208 ASN A N 1
ATOM 1720 C CA . ASN A 1 208 ? -0.199 5.521 -0.660 1.00 92.88 208 ASN A CA 1
ATOM 1721 C C . ASN A 1 208 ? -0.929 5.132 -1.954 1.00 92.88 208 ASN A C 1
ATOM 1723 O O . ASN A 1 208 ? -0.355 4.451 -2.806 1.00 92.88 208 ASN A O 1
ATOM 1727 N N . CYS A 1 209 ? -2.164 5.607 -2.140 1.00 93.88 209 CYS A N 1
ATOM 1728 C CA . CYS A 1 209 ? -2.929 5.408 -3.373 1.00 93.88 209 CYS A CA 1
ATOM 1729 C C . CYS A 1 209 ? -2.184 5.982 -4.591 1.00 93.88 209 CYS A C 1
ATOM 1731 O O . CYS A 1 209 ? -1.998 5.299 -5.604 1.00 93.88 209 CYS A O 1
ATOM 1733 N N . GLY A 1 210 ? -1.669 7.207 -4.454 1.00 93.50 210 GLY A N 1
ATOM 1734 C CA . GLY A 1 210 ? -0.829 7.846 -5.458 1.00 93.50 210 GLY A CA 1
ATOM 1735 C C . GLY A 1 210 ? 0.444 7.052 -5.729 1.00 93.50 210 GLY A C 1
ATOM 1736 O O . GLY A 1 210 ? 0.747 6.776 -6.882 1.00 93.50 210 GLY A O 1
ATOM 1737 N N . THR A 1 211 ? 1.182 6.652 -4.693 1.00 92.69 211 THR A N 1
ATOM 1738 C CA . THR A 1 211 ? 2.488 5.983 -4.826 1.00 92.69 211 THR A CA 1
ATOM 1739 C C . THR A 1 211 ? 2.375 4.716 -5.665 1.00 92.69 211 THR A C 1
ATOM 1741 O O . THR A 1 211 ? 3.184 4.501 -6.562 1.00 92.69 211 THR A O 1
ATOM 1744 N N . VAL A 1 212 ? 1.337 3.911 -5.437 1.00 91.00 212 VAL A N 1
ATOM 1745 C CA . VAL A 1 212 ? 1.117 2.652 -6.163 1.00 91.00 212 VAL A CA 1
ATOM 1746 C C . VAL A 1 212 ? 0.647 2.897 -7.605 1.00 91.00 212 VAL A C 1
ATOM 1748 O O . VAL A 1 212 ? 1.147 2.268 -8.542 1.00 91.00 212 VAL A O 1
ATOM 1751 N N . SER A 1 213 ? -0.285 3.827 -7.822 1.00 91.50 213 SER A N 1
ATOM 1752 C CA . SER A 1 213 ? -0.883 4.057 -9.148 1.00 91.50 213 SER A CA 1
ATOM 1753 C C . SER A 1 213 ? -0.024 4.947 -10.062 1.00 91.50 213 SER A C 1
ATOM 1755 O O . SER A 1 213 ? 0.162 4.648 -11.247 1.00 91.50 213 SER A O 1
ATOM 1757 N N . ILE A 1 214 ? 0.580 6.010 -9.522 1.00 91.25 214 ILE A N 1
ATOM 1758 C CA . ILE A 1 214 ? 1.444 6.948 -10.258 1.00 91.25 214 ILE A CA 1
ATOM 1759 C C . ILE A 1 214 ? 2.783 6.294 -10.620 1.00 91.25 214 ILE A C 1
ATOM 1761 O O . ILE A 1 214 ? 3.308 6.572 -11.698 1.00 91.25 214 ILE A O 1
ATOM 1765 N N . ALA A 1 215 ? 3.316 5.369 -9.812 1.00 88.12 215 ALA A N 1
ATOM 1766 C CA . ALA A 1 215 ? 4.563 4.663 -10.134 1.00 88.12 215 ALA A CA 1
ATOM 1767 C C . ALA A 1 215 ? 4.522 3.970 -11.506 1.00 88.12 215 ALA A C 1
ATOM 1769 O O . ALA A 1 215 ? 5.459 4.088 -12.301 1.00 88.12 215 ALA A O 1
ATOM 1770 N N . VAL A 1 216 ? 3.415 3.290 -11.823 1.00 83.62 216 VAL A N 1
ATOM 1771 C CA . VAL A 1 216 ? 3.226 2.614 -13.118 1.00 83.62 216 VAL A CA 1
ATOM 1772 C C . VAL A 1 216 ? 3.165 3.627 -14.264 1.00 83.62 216 VAL A C 1
ATOM 1774 O O . VAL A 1 216 ? 3.722 3.396 -15.346 1.00 83.62 216 VAL A O 1
ATOM 1777 N N . PHE A 1 217 ? 2.536 4.779 -14.030 1.00 86.81 217 PHE A N 1
ATOM 1778 C CA . PHE A 1 217 ? 2.464 5.858 -15.010 1.00 86.81 217 PHE A CA 1
ATOM 1779 C C . PHE A 1 217 ? 3.839 6.486 -15.278 1.00 86.81 217 PHE A C 1
ATOM 1781 O O . PHE A 1 217 ? 4.255 6.575 -16.436 1.00 86.81 217 PHE A O 1
ATOM 1788 N N . LEU A 1 218 ? 4.585 6.833 -14.225 1.00 88.94 218 LEU A N 1
ATOM 1789 C CA . LEU A 1 218 ? 5.950 7.361 -14.314 1.00 88.94 218 LEU A CA 1
ATOM 1790 C C . LEU A 1 218 ? 6.865 6.403 -15.076 1.00 88.94 218 LEU A C 1
ATOM 1792 O O . LEU A 1 218 ? 7.587 6.814 -15.987 1.00 88.94 218 LEU A O 1
ATOM 1796 N N . HIS A 1 219 ? 6.763 5.105 -14.787 1.00 83.12 219 HIS A N 1
ATOM 1797 C CA . HIS A 1 219 ? 7.517 4.099 -15.520 1.00 83.12 219 HIS A CA 1
ATOM 1798 C C . HIS A 1 219 ? 7.139 4.067 -17.008 1.00 83.12 219 HIS A C 1
ATOM 1800 O O . HIS A 1 219 ? 8.001 3.936 -17.878 1.00 83.12 219 HIS A O 1
ATOM 1806 N N . THR A 1 220 ? 5.854 4.192 -17.334 1.00 83.31 220 THR A N 1
ATOM 1807 C CA . THR A 1 220 ? 5.396 4.221 -18.728 1.00 83.31 220 THR A CA 1
ATOM 1808 C C . THR A 1 220 ? 5.940 5.443 -19.473 1.00 83.31 220 THR A C 1
ATOM 1810 O O . THR A 1 220 ? 6.375 5.316 -20.621 1.00 83.31 220 THR A O 1
ATOM 1813 N N . LEU A 1 221 ? 5.969 6.616 -18.831 1.00 86.56 221 LEU A N 1
ATOM 1814 C CA . LEU A 1 221 ? 6.578 7.825 -19.397 1.00 86.56 221 LEU A CA 1
ATOM 1815 C C . LEU A 1 221 ? 8.085 7.659 -19.606 1.00 86.56 221 LEU A C 1
ATOM 1817 O O . LEU A 1 221 ? 8.605 8.032 -20.659 1.00 86.56 221 LEU A O 1
ATOM 1821 N N . ARG A 1 222 ? 8.771 7.037 -18.643 1.00 87.06 222 ARG A N 1
ATOM 1822 C CA . ARG A 1 222 ? 10.193 6.697 -18.744 1.00 87.06 222 ARG A CA 1
ATOM 1823 C C . ARG A 1 222 ? 10.473 5.750 -19.908 1.00 87.06 222 ARG A C 1
ATOM 1825 O O . ARG A 1 222 ? 11.361 6.018 -20.709 1.00 87.06 222 ARG A O 1
ATOM 1832 N N . PHE A 1 223 ? 9.693 4.678 -20.049 1.00 82.12 223 PHE A N 1
ATOM 1833 C CA . PHE A 1 223 ? 9.830 3.715 -21.147 1.00 82.12 223 PHE A CA 1
ATOM 1834 C C . PHE A 1 223 ? 9.659 4.379 -22.521 1.00 82.12 223 PHE A C 1
ATOM 1836 O O . PHE A 1 223 ? 10.391 4.080 -23.461 1.00 82.12 223 PHE A O 1
ATOM 1843 N N . LYS A 1 224 ? 8.736 5.340 -22.626 1.00 84.81 224 LYS A N 1
ATOM 1844 C CA . LYS A 1 224 ? 8.541 6.151 -23.837 1.00 84.81 224 LYS A CA 1
ATOM 1845 C C . LYS A 1 224 ? 9.601 7.237 -24.040 1.00 84.81 224 LYS A C 1
ATOM 1847 O O . LYS A 1 224 ? 9.485 8.001 -24.992 1.00 84.81 224 LYS A O 1
ATOM 1852 N N . LYS A 1 225 ? 10.603 7.322 -23.159 1.00 86.94 225 LYS A N 1
ATOM 1853 C CA . LYS A 1 225 ? 11.642 8.361 -23.143 1.00 86.94 225 LYS A CA 1
ATOM 1854 C C . LYS A 1 225 ? 11.079 9.788 -23.034 1.00 86.94 225 LYS A C 1
ATOM 1856 O O . LYS A 1 225 ? 11.740 10.737 -23.434 1.00 86.94 225 LYS A O 1
ATOM 1861 N N . LEU A 1 226 ? 9.871 9.941 -22.482 1.00 89.44 226 LEU A N 1
ATOM 1862 C CA . LEU A 1 226 ? 9.241 11.247 -22.239 1.00 89.44 226 LEU A CA 1
ATOM 1863 C C . LEU A 1 226 ? 9.695 11.869 -20.916 1.00 89.44 226 LEU A C 1
ATOM 1865 O O . LEU A 1 226 ? 9.615 13.079 -20.743 1.00 89.44 226 LEU A O 1
ATOM 1869 N N . LEU A 1 227 ? 10.163 11.041 -19.979 1.00 91.38 227 LEU A N 1
ATOM 1870 C CA . LEU A 1 227 ? 10.642 11.474 -18.673 1.00 91.38 227 LEU A CA 1
ATOM 1871 C C . LEU A 1 227 ? 12.041 10.911 -18.418 1.00 91.38 227 LEU A C 1
ATOM 1873 O O . LEU A 1 227 ? 12.289 9.725 -18.649 1.00 91.38 227 LEU A O 1
ATOM 1877 N N . ARG A 1 228 ? 12.956 11.754 -17.922 1.00 91.75 228 ARG A N 1
ATOM 1878 C CA . ARG A 1 228 ? 14.314 11.323 -17.557 1.00 91.75 228 ARG A CA 1
ATOM 1879 C C . ARG A 1 228 ? 14.250 10.284 -16.421 1.00 91.75 228 ARG A C 1
ATOM 1881 O O . ARG A 1 228 ? 13.483 10.488 -15.477 1.00 91.75 228 ARG A O 1
ATOM 1888 N N . PRO A 1 229 ? 15.071 9.214 -16.445 1.00 89.88 229 PRO A N 1
ATOM 1889 C CA . PRO A 1 229 ? 15.020 8.160 -15.430 1.00 89.88 229 PRO A CA 1
ATOM 1890 C C . PRO A 1 229 ? 15.188 8.657 -13.987 1.00 89.88 229 PRO A C 1
ATOM 1892 O O . PRO A 1 229 ? 14.386 8.287 -13.132 1.00 89.88 229 PRO A O 1
ATOM 1895 N N . ARG A 1 230 ? 16.157 9.554 -13.730 1.00 91.88 230 ARG A N 1
ATOM 1896 C CA . ARG A 1 230 ? 16.374 10.152 -12.397 1.00 91.88 230 ARG A CA 1
ATOM 1897 C C . ARG A 1 230 ? 15.153 10.920 -11.896 1.00 91.88 230 ARG A C 1
ATOM 1899 O O . ARG A 1 230 ? 14.777 10.755 -10.745 1.00 91.88 230 ARG A O 1
ATOM 1906 N N . LEU A 1 231 ? 14.504 11.700 -12.762 1.00 93.00 231 LEU A N 1
ATOM 1907 C CA . LEU A 1 231 ? 13.308 12.465 -12.399 1.00 93.00 231 LEU A CA 1
ATOM 1908 C C . LEU A 1 231 ? 12.129 11.534 -12.086 1.00 93.00 231 LEU A C 1
ATOM 1910 O O . LEU A 1 231 ? 11.489 11.678 -11.052 1.00 93.00 231 LEU A O 1
ATOM 1914 N N . SER A 1 232 ? 11.891 10.530 -12.935 1.00 91.94 232 SER A N 1
ATOM 1915 C CA . SER A 1 232 ? 10.860 9.511 -12.699 1.00 91.94 232 SER A CA 1
ATOM 1916 C C . SER A 1 232 ? 11.059 8.783 -11.369 1.00 91.94 232 SER A C 1
ATOM 1918 O O . SER A 1 232 ? 10.094 8.552 -10.645 1.00 91.94 232 SER A O 1
ATOM 1920 N N . HIS A 1 233 ? 12.295 8.382 -11.070 1.00 90.50 233 HIS A N 1
ATOM 1921 C CA . HIS A 1 233 ? 12.615 7.674 -9.837 1.00 90.50 233 HIS A CA 1
ATOM 1922 C C . HIS A 1 233 ? 12.550 8.602 -8.620 1.00 90.50 233 HIS A C 1
ATOM 1924 O O . HIS A 1 233 ? 12.007 8.215 -7.592 1.00 90.50 233 HIS A O 1
ATOM 1930 N N . GLY A 1 234 ? 13.035 9.838 -8.760 1.00 92.12 234 GLY A N 1
ATOM 1931 C CA . GLY A 1 234 ? 12.977 10.873 -7.733 1.00 92.12 234 GLY A CA 1
ATOM 1932 C C . GLY A 1 234 ? 11.547 11.164 -7.295 1.00 92.12 234 GLY A C 1
ATOM 1933 O O . GLY A 1 234 ? 11.271 11.077 -6.108 1.00 92.12 234 GLY A O 1
ATOM 1934 N N . ILE A 1 235 ? 10.617 11.383 -8.236 1.00 92.75 235 ILE A N 1
ATOM 1935 C CA . ILE A 1 235 ? 9.193 11.592 -7.913 1.00 92.75 235 ILE A CA 1
ATOM 1936 C C . ILE A 1 235 ? 8.646 10.413 -7.095 1.00 92.75 235 ILE A C 1
ATOM 1938 O O . ILE A 1 235 ? 8.005 10.623 -6.070 1.00 92.75 235 ILE A O 1
ATOM 1942 N N . TYR A 1 236 ? 8.940 9.174 -7.501 1.00 90.62 236 TYR A N 1
ATOM 1943 C CA . TYR A 1 236 ? 8.503 7.984 -6.768 1.00 90.62 236 TYR A CA 1
ATOM 1944 C C . TYR A 1 236 ? 9.078 7.913 -5.345 1.00 90.62 236 TYR A C 1
ATOM 1946 O O . TYR A 1 236 ? 8.339 7.674 -4.392 1.00 90.62 236 TYR A O 1
ATOM 1954 N N . VAL A 1 237 ? 10.385 8.150 -5.190 1.00 90.88 237 VAL A N 1
ATOM 1955 C CA . VAL A 1 237 ? 11.051 8.172 -3.879 1.00 90.88 237 VAL A CA 1
ATOM 1956 C C . VAL A 1 237 ? 10.477 9.281 -2.999 1.00 90.88 237 VAL A C 1
ATOM 1958 O O . VAL A 1 237 ? 10.220 9.038 -1.824 1.00 90.88 237 VAL A O 1
ATOM 1961 N N . THR A 1 238 ? 10.228 10.470 -3.552 1.00 92.69 238 THR A N 1
ATOM 1962 C CA . THR A 1 238 ? 9.616 11.590 -2.828 1.00 92.69 238 THR A CA 1
ATOM 1963 C C . THR A 1 238 ? 8.215 11.235 -2.345 1.00 92.69 238 THR A C 1
ATOM 1965 O O . THR A 1 238 ? 7.912 11.470 -1.184 1.00 92.69 238 THR A O 1
ATOM 1968 N N . MET A 1 239 ? 7.371 10.618 -3.175 1.00 92.19 239 MET A N 1
ATOM 1969 C CA . MET A 1 239 ? 6.032 10.187 -2.749 1.00 92.19 239 MET A CA 1
ATOM 1970 C C . MET A 1 239 ? 6.083 9.144 -1.626 1.00 92.19 239 MET A C 1
ATOM 1972 O O . MET A 1 239 ? 5.341 9.246 -0.644 1.00 92.19 239 MET A O 1
ATOM 1976 N N . ALA A 1 240 ? 6.999 8.176 -1.735 1.00 90.38 240 ALA A N 1
ATOM 1977 C CA . ALA A 1 240 ? 7.243 7.219 -0.664 1.00 90.38 240 ALA A CA 1
ATOM 1978 C C . ALA A 1 240 ? 7.688 7.940 0.617 1.00 90.38 240 ALA A C 1
ATOM 1980 O O . ALA A 1 240 ? 7.113 7.709 1.672 1.00 90.38 240 ALA A O 1
ATOM 1981 N N . TYR A 1 241 ? 8.638 8.873 0.526 1.00 91.44 241 TYR A N 1
ATOM 1982 C CA . TYR A 1 241 ? 9.114 9.658 1.666 1.00 91.44 241 TYR A CA 1
ATOM 1983 C C . TYR A 1 241 ? 8.013 10.511 2.313 1.00 91.44 241 TYR A C 1
ATOM 1985 O O . TYR A 1 241 ? 7.900 10.539 3.534 1.00 91.44 241 TYR A O 1
ATOM 1993 N N . LEU A 1 242 ? 7.156 11.157 1.520 1.00 93.12 242 LEU A N 1
ATOM 1994 C CA . LEU A 1 242 ? 6.021 11.921 2.043 1.00 93.12 242 LEU A CA 1
ATOM 1995 C C . LEU A 1 242 ? 5.060 11.027 2.835 1.00 93.12 242 LEU A C 1
ATOM 1997 O O . LEU A 1 242 ? 4.556 11.444 3.871 1.00 93.12 242 LEU A O 1
ATOM 2001 N N . SER A 1 243 ? 4.856 9.778 2.403 1.00 91.19 243 SER A N 1
ATOM 2002 C CA . SER A 1 243 ? 4.043 8.807 3.156 1.00 91.19 243 SER A CA 1
ATOM 2003 C C . SER A 1 243 ? 4.668 8.488 4.522 1.00 91.19 243 SER A C 1
ATOM 2005 O O . SER A 1 243 ? 3.969 8.234 5.498 1.00 91.19 243 SER A O 1
ATOM 2007 N N . PHE A 1 244 ? 5.998 8.557 4.618 1.00 90.25 244 PHE A N 1
ATOM 2008 C CA . PHE A 1 244 ? 6.743 8.322 5.853 1.00 90.25 244 PHE A CA 1
ATOM 2009 C C . PHE A 1 244 ? 6.649 9.463 6.869 1.00 90.25 244 PHE A C 1
ATOM 2011 O O . PHE A 1 244 ? 6.942 9.238 8.042 1.00 90.25 244 PHE A O 1
ATOM 2018 N N . ILE A 1 245 ? 6.175 10.648 6.473 1.00 90.62 245 ILE A N 1
ATOM 2019 C CA . ILE A 1 245 ? 5.907 11.753 7.408 1.00 90.62 245 ILE A CA 1
ATOM 2020 C C . ILE A 1 245 ? 4.843 11.351 8.443 1.00 90.62 245 ILE A C 1
ATOM 2022 O O . ILE A 1 245 ? 4.857 11.857 9.561 1.00 90.62 245 ILE A O 1
ATOM 2026 N N . SER A 1 246 ? 3.974 10.384 8.128 1.00 90.69 246 SER A N 1
ATOM 2027 C CA . SER A 1 246 ? 2.978 9.858 9.069 1.00 90.69 246 SER A CA 1
ATOM 2028 C C . SER A 1 246 ? 3.553 8.889 10.114 1.00 90.69 246 SER A C 1
ATOM 2030 O O . SER A 1 246 ? 2.881 8.585 11.098 1.00 90.69 246 SER A O 1
ATOM 2032 N N . VAL A 1 247 ? 4.787 8.394 9.943 1.00 91.31 247 VAL A N 1
ATOM 2033 C CA . VAL A 1 247 ? 5.379 7.379 10.837 1.00 91.31 247 VAL A CA 1
ATOM 2034 C C . VAL A 1 247 ? 5.577 7.884 12.271 1.00 91.31 247 VAL A C 1
ATOM 2036 O O . VAL A 1 247 ? 5.191 7.151 13.178 1.00 91.31 247 VAL A O 1
ATOM 2039 N N . PRO A 1 248 ? 6.112 9.093 12.538 1.00 93.69 248 PRO A N 1
ATOM 2040 C CA . PRO A 1 248 ? 6.235 9.601 13.906 1.00 93.69 248 PRO A CA 1
ATOM 2041 C C . PRO A 1 248 ? 4.896 9.653 14.652 1.00 93.69 248 PRO A C 1
ATOM 2043 O O . PRO A 1 248 ? 4.812 9.184 15.784 1.00 93.69 248 PRO A O 1
ATOM 2046 N N . PHE A 1 249 ? 3.835 10.137 13.999 1.00 94.50 249 PHE A N 1
ATOM 2047 C CA . PHE A 1 249 ? 2.486 10.179 14.576 1.00 94.50 249 PHE A CA 1
ATOM 2048 C C . PHE A 1 249 ? 1.961 8.777 14.884 1.00 94.50 249 PHE A C 1
ATOM 2050 O O . PHE A 1 249 ? 1.417 8.524 15.958 1.00 94.50 249 PHE A O 1
ATOM 2057 N N . LEU A 1 250 ? 2.197 7.835 13.972 1.00 93.31 250 LEU A N 1
ATOM 2058 C CA . LEU A 1 250 ? 1.828 6.442 14.170 1.00 93.31 250 LEU A CA 1
ATOM 2059 C C . LEU A 1 250 ? 2.608 5.791 15.321 1.00 93.31 250 LEU A C 1
ATOM 2061 O O . LEU A 1 250 ? 2.028 5.040 16.096 1.00 93.31 250 LEU A O 1
ATOM 2065 N N . CYS A 1 251 ? 3.895 6.100 15.482 1.00 94.06 251 CYS A N 1
ATOM 2066 C CA . CYS A 1 251 ? 4.691 5.629 16.614 1.00 94.06 251 CYS A CA 1
ATOM 2067 C C . CYS A 1 251 ? 4.166 6.167 17.952 1.00 94.06 251 CYS A C 1
ATOM 2069 O O . CYS A 1 251 ? 4.109 5.404 18.912 1.00 94.06 251 CYS A O 1
ATOM 2071 N N . ILE A 1 252 ? 3.736 7.434 18.011 1.00 95.75 252 ILE A N 1
ATOM 2072 C CA . ILE A 1 252 ? 3.086 8.004 19.203 1.00 95.75 252 ILE A CA 1
ATOM 2073 C C . ILE A 1 252 ? 1.805 7.224 19.524 1.00 95.75 252 ILE A C 1
ATOM 2075 O O . ILE A 1 252 ? 1.619 6.788 20.657 1.00 95.75 252 ILE A O 1
ATOM 2079 N N . LYS A 1 253 ? 0.965 6.938 18.522 1.00 95.56 253 LYS A N 1
ATOM 2080 C CA . LYS A 1 253 ? -0.249 6.129 18.725 1.00 95.56 253 LYS A CA 1
ATOM 2081 C C . LYS A 1 253 ? 0.022 4.690 19.135 1.00 95.56 253 LYS A C 1
ATOM 2083 O O . LYS A 1 253 ? -0.685 4.151 19.978 1.00 95.56 253 LYS A O 1
ATOM 2088 N N . LEU A 1 254 ? 1.056 4.064 18.585 1.00 95.44 254 LEU A N 1
ATOM 2089 C CA . LEU A 1 254 ? 1.477 2.726 19.002 1.00 95.44 254 LEU A CA 1
ATOM 2090 C C . LEU A 1 254 ? 2.055 2.708 20.421 1.00 95.44 254 LEU A C 1
ATOM 2092 O O . LEU A 1 254 ? 2.007 1.666 21.068 1.00 95.44 254 LEU A O 1
ATOM 2096 N N . TRP A 1 255 ? 2.600 3.829 20.894 1.00 95.94 255 TRP A N 1
ATOM 2097 C CA . TRP A 1 255 ? 3.045 3.984 22.275 1.00 95.94 255 TRP A CA 1
ATOM 2098 C C . TRP A 1 255 ? 1.863 4.125 23.239 1.00 95.94 255 TRP A C 1
ATOM 2100 O O . TRP A 1 255 ? 1.827 3.441 24.259 1.00 95.94 255 TRP A O 1
ATOM 2110 N N . GLU A 1 256 ? 0.871 4.952 22.888 1.00 95.88 256 GLU A N 1
ATOM 2111 C CA . GLU A 1 256 ? -0.398 5.067 23.627 1.00 95.88 256 GLU A CA 1
ATOM 2112 C C . GLU A 1 256 ? -1.115 3.707 23.708 1.00 95.88 256 GLU A C 1
ATOM 2114 O O . GLU A 1 256 ? -1.564 3.285 24.773 1.00 95.88 256 GLU A O 1
ATOM 2119 N N . GLU A 1 257 ? -1.143 2.971 22.597 1.00 95.88 257 GLU A N 1
ATOM 2120 C CA . GLU A 1 257 ? -1.706 1.625 22.487 1.00 95.88 257 GLU A CA 1
ATOM 2121 C C . GLU A 1 257 ? -0.595 0.560 22.513 1.00 95.88 257 GLU A C 1
ATOM 2123 O O . GLU A 1 257 ? -0.459 -0.259 21.595 1.00 95.88 257 GLU A O 1
ATOM 2128 N N . TRP A 1 258 ? 0.213 0.555 23.581 1.00 94.88 258 TRP A N 1
ATOM 2129 C CA . TRP A 1 258 ? 1.429 -0.268 23.705 1.00 94.88 258 TRP A CA 1
ATOM 2130 C C . TRP A 1 258 ? 1.231 -1.757 23.386 1.00 94.88 258 TRP A C 1
ATOM 2132 O O . TRP A 1 258 ? 2.146 -2.402 22.874 1.00 94.88 258 TRP A O 1
ATOM 2142 N N . ARG A 1 259 ? 0.038 -2.320 23.637 1.00 93.25 259 ARG A N 1
ATOM 2143 C CA . ARG A 1 259 ? -0.302 -3.711 23.283 1.00 93.25 259 ARG A CA 1
ATOM 2144 C C . ARG A 1 259 ? -0.212 -3.937 21.772 1.00 93.25 259 ARG A C 1
ATOM 2146 O O . ARG A 1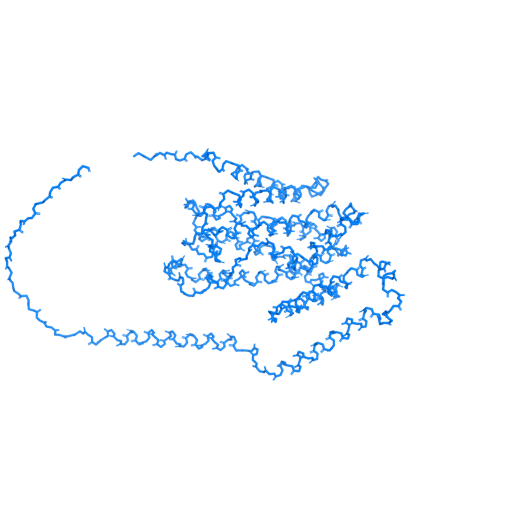 259 ? 0.377 -4.922 21.331 1.00 93.25 259 ARG A O 1
ATOM 2153 N N . VAL A 1 260 ? -0.744 -3.008 20.976 1.00 95.06 260 VAL A N 1
ATOM 2154 C CA . VAL A 1 260 ? -0.609 -3.015 19.511 1.00 95.06 260 VAL A CA 1
ATOM 2155 C C . VAL A 1 260 ? 0.847 -2.766 19.125 1.00 95.06 260 VAL A C 1
ATOM 2157 O O . VAL A 1 260 ? 1.378 -3.471 18.267 1.00 95.06 260 VAL A O 1
ATOM 2160 N N . GLY A 1 261 ? 1.520 -1.834 19.808 1.00 95.56 261 GLY A N 1
ATOM 2161 C CA . GLY A 1 261 ? 2.953 -1.577 19.644 1.00 95.56 261 GLY A CA 1
ATOM 2162 C C . GLY A 1 261 ? 3.814 -2.837 19.787 1.00 95.56 261 GLY A C 1
ATOM 2163 O O . GLY A 1 261 ? 4.662 -3.103 18.933 1.00 95.56 261 GLY A O 1
ATOM 2164 N N . LEU A 1 262 ? 3.552 -3.675 20.796 1.00 93.75 262 LEU A N 1
ATOM 2165 C CA . LEU A 1 262 ? 4.229 -4.963 20.971 1.00 93.75 262 LEU A CA 1
ATOM 2166 C C . LEU A 1 262 ? 3.927 -5.934 19.832 1.00 93.75 262 LEU A C 1
ATOM 2168 O O . LEU A 1 262 ? 4.849 -6.563 19.316 1.00 93.75 262 LEU A O 1
ATOM 2172 N N . VAL A 1 263 ? 2.667 -6.047 19.402 1.00 93.88 263 VAL A N 1
ATOM 2173 C CA . VAL A 1 263 ? 2.297 -6.918 18.273 1.00 93.88 263 VAL A CA 1
ATOM 2174 C C . VAL A 1 263 ? 3.050 -6.510 16.995 1.00 93.88 263 VAL A C 1
ATOM 2176 O O . VAL A 1 263 ? 3.574 -7.361 16.268 1.00 93.88 263 VAL A O 1
ATOM 2179 N N . VAL A 1 264 ? 3.165 -5.208 16.735 1.00 94.31 264 VAL A N 1
ATOM 2180 C CA . VAL A 1 264 ? 3.924 -4.667 15.597 1.00 94.31 264 VAL A CA 1
ATOM 2181 C C . VAL A 1 264 ? 5.423 -4.928 15.759 1.00 94.31 264 VAL A C 1
ATOM 2183 O O . VAL A 1 264 ? 6.061 -5.443 14.837 1.00 94.31 264 VAL A O 1
ATOM 2186 N N . GLY A 1 265 ? 5.991 -4.631 16.931 1.00 93.88 265 GLY A N 1
ATOM 2187 C CA . GLY A 1 265 ? 7.408 -4.846 17.235 1.00 93.88 265 GLY A CA 1
ATOM 2188 C C . GLY A 1 265 ? 7.824 -6.314 17.113 1.00 93.88 265 GLY A C 1
ATOM 2189 O O . GLY A 1 265 ? 8.845 -6.627 16.495 1.00 93.88 265 GLY A O 1
ATOM 2190 N N . GLY A 1 266 ? 6.995 -7.233 17.612 1.00 92.75 266 GLY A N 1
ATOM 2191 C CA . GLY A 1 266 ? 7.191 -8.671 17.440 1.00 92.75 266 GLY A CA 1
ATOM 2192 C C . GLY A 1 266 ? 7.082 -9.106 15.982 1.00 92.75 266 GLY A C 1
ATOM 2193 O O . GLY A 1 266 ? 7.887 -9.918 15.535 1.00 92.75 266 GLY A O 1
ATOM 2194 N N . GLY A 1 267 ? 6.193 -8.492 15.196 1.00 91.19 267 GLY A N 1
ATOM 2195 C CA . GLY A 1 267 ? 6.088 -8.743 13.756 1.00 91.19 267 GLY A CA 1
ATOM 2196 C C . GLY A 1 267 ? 7.354 -8.351 12.997 1.00 91.19 267 GLY A C 1
ATOM 2197 O O . GLY A 1 267 ? 7.860 -9.130 12.183 1.00 91.19 267 GLY A O 1
ATOM 2198 N N . ILE A 1 268 ? 7.928 -7.187 13.320 1.00 91.56 268 ILE A N 1
ATOM 2199 C CA . ILE A 1 268 ? 9.227 -6.748 12.790 1.00 91.56 268 ILE A CA 1
ATOM 2200 C C . ILE A 1 268 ? 10.312 -7.754 13.182 1.00 91.56 268 ILE A C 1
ATOM 2202 O O . ILE A 1 268 ? 11.052 -8.227 12.316 1.00 91.56 268 ILE A O 1
ATOM 2206 N N . PHE A 1 269 ? 10.383 -8.123 14.462 1.00 92.31 269 PHE A N 1
ATOM 2207 C CA . PHE A 1 269 ? 11.375 -9.060 14.978 1.00 92.31 269 PHE A CA 1
ATOM 2208 C C . PHE A 1 269 ? 11.296 -10.431 14.291 1.00 92.31 269 PHE A C 1
ATOM 2210 O O . PHE A 1 269 ? 12.295 -10.909 13.750 1.00 92.31 269 PHE A O 1
ATOM 2217 N N . VAL A 1 270 ? 10.110 -11.035 14.223 1.00 91.38 270 VAL A N 1
ATOM 2218 C CA . VAL A 1 270 ? 9.869 -12.307 13.528 1.00 91.38 270 VAL A CA 1
ATOM 2219 C C . VAL A 1 270 ? 10.236 -12.197 12.044 1.00 91.38 270 VAL A C 1
ATOM 2221 O O . VAL A 1 270 ? 10.865 -13.100 11.493 1.00 91.38 270 VAL A O 1
ATOM 2224 N N . ASN A 1 271 ? 9.963 -11.061 11.394 1.00 88.88 271 ASN A N 1
ATOM 2225 C CA . ASN A 1 271 ? 10.344 -10.837 9.996 1.00 88.88 271 ASN A CA 1
ATOM 2226 C C . ASN A 1 271 ? 11.860 -10.870 9.785 1.00 88.88 271 ASN A C 1
ATOM 2228 O O . ASN A 1 271 ? 12.316 -11.354 8.747 1.00 88.88 271 ASN A O 1
ATOM 2232 N N . THR A 1 272 ? 12.649 -10.395 10.754 1.00 88.62 272 THR A N 1
ATOM 2233 C CA . THR A 1 272 ? 14.118 -10.458 10.663 1.00 88.62 272 THR A CA 1
ATOM 2234 C C . THR A 1 272 ? 14.655 -11.887 10.692 1.00 88.62 272 THR A C 1
ATOM 2236 O O . THR A 1 272 ? 15.716 -12.144 10.125 1.00 88.62 272 THR A O 1
ATOM 2239 N N . ARG A 1 273 ? 13.903 -12.838 11.265 1.00 90.69 273 ARG A N 1
ATOM 2240 C CA . ARG A 1 273 ? 14.268 -14.262 11.295 1.00 90.69 273 ARG A CA 1
ATOM 2241 C C . ARG A 1 273 ? 14.089 -14.964 9.950 1.00 90.69 273 ARG A C 1
ATOM 2243 O O . ARG A 1 273 ? 14.640 -16.041 9.771 1.00 90.69 273 ARG A O 1
ATOM 2250 N N . ARG A 1 274 ? 13.360 -14.354 9.003 1.00 88.12 274 ARG A N 1
ATOM 2251 C CA . ARG A 1 274 ? 13.077 -14.902 7.659 1.00 88.12 274 ARG A CA 1
ATOM 2252 C C . ARG A 1 274 ? 12.437 -16.302 7.668 1.00 88.12 274 ARG A C 1
ATOM 2254 O O . ARG A 1 274 ? 12.471 -16.994 6.653 1.00 88.12 274 ARG A O 1
ATOM 2261 N N . ASP A 1 275 ? 11.814 -16.687 8.776 1.00 92.06 275 ASP A N 1
ATOM 2262 C CA . ASP A 1 275 ? 11.074 -17.937 8.919 1.00 92.06 275 ASP A CA 1
ATOM 2263 C C . ASP A 1 275 ? 9.596 -17.700 8.576 1.00 92.06 275 ASP A C 1
ATOM 2265 O O . ASP A 1 275 ? 8.920 -16.869 9.189 1.00 92.06 275 ASP A O 1
ATOM 2269 N N . LYS A 1 276 ? 9.094 -18.411 7.560 1.00 89.19 276 LYS A N 1
ATOM 2270 C CA . LYS A 1 276 ? 7.707 -18.271 7.097 1.00 89.19 276 LYS A CA 1
ATOM 2271 C C . LYS A 1 276 ? 6.698 -18.865 8.071 1.00 89.19 276 LYS A C 1
ATOM 2273 O O . LYS A 1 276 ? 5.619 -18.302 8.215 1.00 89.19 276 LYS A O 1
ATOM 2278 N N . PHE A 1 277 ? 7.026 -19.989 8.705 1.00 91.06 277 PHE A N 1
ATOM 2279 C CA . PHE A 1 277 ? 6.132 -20.631 9.660 1.00 91.06 277 PHE A CA 1
ATOM 2280 C C . PHE A 1 277 ? 5.969 -19.736 10.885 1.00 91.06 277 PHE A C 1
ATOM 2282 O O . PHE A 1 277 ? 4.845 -19.411 11.256 1.00 91.06 277 PHE A O 1
ATOM 2289 N N . LEU A 1 278 ? 7.082 -19.238 11.432 1.00 92.38 278 LEU A N 1
ATOM 2290 C CA . LEU A 1 278 ? 7.055 -18.311 12.562 1.00 92.38 278 LEU A CA 1
ATOM 2291 C C . LEU A 1 278 ? 6.270 -17.035 12.228 1.00 92.38 278 LEU A C 1
ATOM 2293 O O . LEU A 1 278 ? 5.483 -16.568 13.046 1.00 92.38 278 LEU A O 1
ATOM 2297 N N . MET A 1 279 ? 6.442 -16.495 11.018 1.00 90.81 279 MET A N 1
ATOM 2298 C CA . MET A 1 279 ? 5.691 -15.328 10.550 1.00 90.81 279 MET A CA 1
ATOM 2299 C C . MET A 1 279 ? 4.183 -15.592 10.451 1.00 90.81 279 MET A C 1
ATOM 2301 O O . MET A 1 279 ? 3.390 -14.780 10.918 1.00 90.81 279 MET A O 1
ATOM 2305 N N . ASN A 1 280 ? 3.781 -16.730 9.884 1.00 90.12 280 ASN A N 1
ATOM 2306 C CA . ASN A 1 280 ? 2.372 -17.104 9.780 1.00 90.12 280 ASN A CA 1
ATOM 2307 C C . ASN A 1 280 ? 1.736 -17.299 11.158 1.00 90.12 280 ASN A C 1
ATOM 2309 O O . ASN A 1 280 ? 0.655 -16.772 11.416 1.00 90.12 280 ASN A O 1
ATOM 2313 N N . SER A 1 281 ? 2.431 -17.994 12.058 1.00 92.31 281 SER A N 1
ATOM 2314 C CA . SER A 1 281 ? 1.999 -18.174 13.444 1.00 92.31 281 SER A CA 1
ATOM 2315 C C . SER A 1 281 ? 1.876 -16.836 14.171 1.00 92.31 281 SER A C 1
ATOM 2317 O O . SER A 1 281 ? 0.912 -16.619 14.901 1.00 92.31 281 SER A O 1
ATOM 2319 N N . TRP A 1 282 ? 2.799 -15.900 13.921 1.00 93.12 282 TRP A N 1
ATOM 2320 C CA . TRP A 1 282 ? 2.717 -14.548 14.467 1.00 93.12 282 TRP A CA 1
ATOM 2321 C C . TRP A 1 282 ? 1.486 -13.787 13.971 1.00 93.12 282 TRP A C 1
ATOM 2323 O O . TRP A 1 282 ? 0.825 -13.128 14.766 1.00 93.12 282 TRP A O 1
ATOM 2333 N N . TRP A 1 283 ? 1.138 -13.888 12.685 1.00 91.25 283 TRP A N 1
ATOM 2334 C CA . TRP A 1 283 ? -0.072 -13.256 12.149 1.00 91.25 283 TRP A CA 1
ATOM 2335 C C . TRP A 1 283 ? -1.353 -13.810 12.771 1.00 91.25 283 TRP A C 1
ATOM 2337 O O . TRP A 1 283 ? -2.246 -13.034 13.098 1.00 91.25 283 TRP A O 1
ATOM 2347 N N . LEU A 1 284 ? -1.426 -15.124 12.995 1.00 92.19 284 LEU A N 1
ATOM 2348 C CA . LEU A 1 284 ? -2.564 -15.746 13.678 1.00 92.19 284 LEU A CA 1
ATOM 2349 C C . LEU A 1 284 ? -2.659 -15.309 15.144 1.00 92.19 284 LEU A C 1
ATOM 2351 O O . LEU A 1 284 ? -3.750 -15.005 15.623 1.00 92.19 284 LEU A O 1
ATOM 2355 N N . LEU A 1 285 ? -1.522 -15.217 15.838 1.00 92.38 285 LEU A N 1
ATOM 2356 C CA . LEU A 1 285 ? -1.473 -14.700 17.204 1.00 92.38 285 LEU A CA 1
ATOM 2357 C C . LEU A 1 285 ? -1.899 -13.226 17.252 1.00 92.38 285 LEU A C 1
ATOM 2359 O O . LEU A 1 285 ? -2.762 -12.867 18.044 1.00 92.38 285 LEU A O 1
ATOM 2363 N N . ALA A 1 286 ? -1.352 -12.380 16.377 1.00 92.56 286 ALA A N 1
ATOM 2364 C CA . ALA A 1 286 ? -1.721 -10.971 16.260 1.00 92.56 286 ALA A CA 1
ATOM 2365 C C . ALA A 1 286 ? -3.224 -10.798 16.002 1.00 92.56 286 ALA A C 1
ATOM 2367 O O . ALA A 1 286 ? -3.877 -10.008 16.680 1.00 92.56 286 ALA A O 1
ATOM 2368 N N . MET A 1 287 ? -3.776 -11.582 15.072 1.00 93.62 287 MET A N 1
ATOM 2369 C CA . MET A 1 287 ? -5.207 -11.628 14.781 1.00 93.62 287 MET A CA 1
ATOM 2370 C C . MET A 1 287 ? -6.019 -11.962 16.029 1.00 93.62 287 MET A C 1
ATOM 2372 O O . MET A 1 287 ? -6.961 -11.237 16.337 1.00 93.62 287 MET A O 1
ATOM 2376 N N . ALA A 1 288 ? -5.650 -13.014 16.763 1.00 91.00 288 ALA A N 1
ATOM 2377 C CA . ALA A 1 288 ? -6.348 -13.408 17.982 1.00 91.00 288 ALA A CA 1
ATOM 2378 C C . ALA A 1 288 ? -6.291 -12.308 19.055 1.00 91.00 288 ALA A C 1
ATOM 2380 O O . ALA A 1 288 ? -7.326 -11.930 19.598 1.00 91.00 288 ALA A O 1
ATOM 2381 N N . LEU A 1 289 ? -5.106 -11.744 19.314 1.00 91.06 289 LEU A N 1
ATOM 2382 C CA . LEU A 1 289 ? -4.896 -10.711 20.334 1.00 91.06 289 LEU A CA 1
ATOM 2383 C C . LEU A 1 289 ? -5.659 -9.418 20.034 1.00 91.06 289 LEU A C 1
ATOM 2385 O O . LEU A 1 289 ? -6.291 -8.853 20.924 1.00 91.06 289 LEU A O 1
ATOM 2389 N N . VAL A 1 290 ? -5.611 -8.945 18.789 1.00 93.69 290 VAL A N 1
ATOM 2390 C CA . VAL A 1 290 ? -6.278 -7.702 18.383 1.00 93.69 290 VAL A CA 1
ATOM 2391 C C . VAL A 1 290 ? -7.790 -7.918 18.257 1.00 93.69 290 VAL A C 1
ATOM 2393 O O . VAL A 1 290 ? -8.568 -7.085 18.716 1.00 93.69 290 VAL A O 1
ATOM 2396 N N . SER A 1 291 ? -8.238 -9.059 17.722 1.00 90.94 291 SER A N 1
ATOM 2397 C CA . SER A 1 291 ? -9.674 -9.378 17.648 1.00 90.94 291 SER A CA 1
ATOM 2398 C C . SER A 1 291 ? -10.299 -9.538 19.033 1.00 90.94 291 SER A C 1
ATOM 2400 O O . SER A 1 291 ? -11.427 -9.100 19.235 1.00 90.94 291 SER A O 1
ATOM 2402 N N . ALA A 1 292 ? -9.564 -10.092 20.004 1.00 89.12 292 ALA A N 1
ATOM 2403 C CA . ALA A 1 292 ? -10.017 -10.200 21.390 1.00 89.12 292 ALA A CA 1
ATOM 2404 C C . ALA A 1 292 ? -10.281 -8.836 22.040 1.00 89.12 292 ALA A C 1
ATOM 2406 O O . ALA A 1 292 ? -11.222 -8.693 22.816 1.00 89.12 292 ALA A O 1
ATOM 2407 N N . GLN A 1 293 ? -9.480 -7.821 21.702 1.00 91.38 293 GLN A N 1
ATOM 2408 C CA . GLN A 1 293 ? -9.700 -6.456 22.185 1.00 91.38 293 GLN A CA 1
ATOM 2409 C C . GLN A 1 293 ? -10.936 -5.811 21.551 1.00 91.38 293 GLN A C 1
ATOM 2411 O O . GLN A 1 293 ? -11.645 -5.062 22.217 1.00 91.38 293 GLN A O 1
ATOM 2416 N N . ARG A 1 294 ? -11.200 -6.099 20.271 1.00 91.44 294 ARG A N 1
ATOM 2417 C CA . ARG A 1 294 ? -12.332 -5.534 19.525 1.00 91.44 294 ARG A CA 1
ATOM 2418 C C . ARG A 1 294 ? -13.665 -6.192 19.872 1.00 91.44 294 ARG A C 1
ATOM 2420 O O . ARG A 1 294 ? -14.671 -5.502 20.012 1.00 91.44 294 ARG A O 1
ATOM 2427 N N . TRP A 1 295 ? -13.683 -7.518 19.973 1.00 87.12 295 TRP A N 1
ATOM 2428 C CA . TRP A 1 295 ? -14.895 -8.320 20.138 1.00 87.12 295 TRP A CA 1
ATOM 2429 C C . TRP A 1 295 ? -14.805 -9.234 21.373 1.00 87.12 295 TRP A C 1
ATOM 2431 O O . TRP A 1 295 ? -14.767 -10.461 21.236 1.00 87.12 295 TRP A O 1
ATOM 2441 N N . PRO A 1 296 ? -14.813 -8.662 22.592 1.00 80.88 296 PRO A N 1
ATOM 2442 C CA . PRO A 1 296 ? -14.647 -9.427 23.828 1.00 80.88 296 PRO A CA 1
ATOM 2443 C C . PRO A 1 296 ? -15.747 -10.483 24.039 1.00 80.88 296 PRO A C 1
ATOM 2445 O O . PRO A 1 296 ? -15.487 -11.554 24.592 1.00 80.88 296 PRO A O 1
ATOM 2448 N N . SER A 1 297 ? -16.964 -10.231 23.545 1.00 79.75 297 SER A N 1
ATOM 2449 C CA . SER A 1 297 ? -18.082 -11.180 23.604 1.00 79.75 297 SER A CA 1
ATOM 2450 C C . SER A 1 297 ? -17.828 -12.440 22.777 1.00 79.75 297 SER A C 1
ATOM 2452 O O . SER A 1 297 ? -18.059 -13.540 23.269 1.00 79.75 297 SER A O 1
ATOM 2454 N N . LEU A 1 298 ? -17.275 -12.308 21.565 1.00 70.94 298 LEU A N 1
ATOM 2455 C CA . LEU A 1 298 ? -16.881 -13.462 20.752 1.00 70.94 298 LEU A CA 1
ATOM 2456 C C . LEU A 1 298 ? -15.810 -14.281 21.478 1.00 70.94 298 LEU A C 1
ATOM 2458 O O . LEU A 1 298 ? -15.894 -15.506 21.516 1.00 70.94 298 LEU A O 1
ATOM 2462 N N . THR A 1 299 ? -14.837 -13.632 22.120 1.00 66.88 299 THR A N 1
ATOM 2463 C CA . THR A 1 299 ? -13.832 -14.384 22.877 1.00 66.88 299 THR A CA 1
ATOM 2464 C C . THR A 1 299 ? -14.406 -15.111 24.084 1.00 66.88 299 THR A C 1
ATOM 2466 O O . THR A 1 299 ? -14.048 -16.262 24.315 1.00 66.88 299 THR A O 1
ATOM 2469 N N . ALA A 1 300 ? -15.339 -14.497 24.812 1.00 67.56 300 ALA A N 1
ATOM 2470 C CA . ALA A 1 300 ? -15.995 -15.146 25.940 1.00 67.56 300 ALA A CA 1
ATOM 2471 C C . ALA A 1 300 ? -16.825 -16.363 25.494 1.00 67.56 300 ALA A C 1
ATOM 2473 O O . ALA A 1 300 ? -16.738 -17.418 26.112 1.00 67.56 300 ALA A O 1
ATOM 2474 N N . THR A 1 301 ? -17.572 -16.260 24.391 1.00 70.38 301 THR A N 1
ATOM 2475 C CA . THR A 1 301 ? -18.423 -17.357 23.900 1.00 70.38 301 THR A CA 1
ATOM 2476 C C . THR A 1 301 ? -17.624 -18.521 23.314 1.00 70.38 301 THR A C 1
ATOM 2478 O O . THR A 1 301 ? -17.978 -19.673 23.545 1.00 70.38 301 THR A O 1
ATOM 2481 N N . TYR A 1 302 ? -16.549 -18.249 22.566 1.00 66.00 302 TYR A N 1
ATOM 2482 C CA . TYR A 1 302 ? -15.792 -19.300 21.871 1.00 66.00 302 TYR A CA 1
ATOM 2483 C C . TYR A 1 302 ? -14.595 -19.842 22.666 1.00 66.00 302 TYR A C 1
ATOM 2485 O O . TYR A 1 302 ? -14.174 -20.969 22.417 1.00 66.00 302 TYR A O 1
ATOM 2493 N N . PHE A 1 303 ? -14.051 -19.080 23.623 1.00 63.03 303 PHE A N 1
ATOM 2494 C CA . PHE A 1 303 ? -12.872 -19.485 24.407 1.00 63.03 303 PHE A CA 1
ATOM 2495 C C . PHE A 1 303 ? -13.123 -19.590 25.921 1.00 63.03 303 PHE A C 1
ATOM 2497 O O . PHE A 1 303 ? -12.270 -20.121 26.636 1.00 63.03 303 PHE A O 1
ATOM 2504 N N . GLY A 1 304 ? -14.278 -19.141 26.424 1.00 51.44 304 GLY A N 1
ATOM 2505 C CA . GLY A 1 304 ? -14.590 -18.990 27.854 1.00 51.44 304 GLY A CA 1
ATOM 2506 C C . GLY A 1 304 ? -14.861 -20.268 28.656 1.00 51.44 304 GLY A C 1
ATOM 2507 O O . GLY A 1 304 ? -15.691 -20.247 29.556 1.00 51.44 304 GLY A O 1
ATOM 2508 N N . GLY A 1 305 ? -14.155 -21.366 28.385 1.00 52.34 305 GLY A N 1
ATOM 2509 C CA . GLY A 1 305 ? -14.235 -22.575 29.218 1.00 52.34 305 GLY A CA 1
ATOM 2510 C C . GLY A 1 305 ? -12.970 -23.434 29.261 1.00 52.34 305 GLY A C 1
ATOM 2511 O O . GLY A 1 305 ? -12.727 -24.095 30.263 1.00 52.34 305 GLY A O 1
ATOM 2512 N N . ALA A 1 306 ? -12.132 -23.413 28.219 1.00 50.56 306 ALA A N 1
ATOM 2513 C CA . ALA A 1 306 ? -11.000 -24.344 28.103 1.00 50.56 306 ALA A CA 1
ATOM 2514 C C . ALA A 1 306 ? -9.621 -23.718 28.376 1.00 50.56 306 ALA A C 1
ATOM 2516 O O . ALA A 1 306 ? -8.670 -24.431 28.685 1.00 50.56 306 ALA A O 1
ATOM 2517 N N . PHE A 1 307 ? -9.494 -22.392 28.296 1.00 49.03 307 PHE A N 1
ATOM 2518 C CA . PHE A 1 307 ? -8.225 -21.692 28.499 1.00 49.03 307 PHE A CA 1
ATOM 2519 C C . PHE A 1 307 ? -8.342 -20.757 29.704 1.00 49.03 307 PHE A C 1
ATOM 2521 O O . PHE A 1 307 ? -8.456 -19.547 29.560 1.00 49.03 307 PHE A O 1
ATOM 2528 N N . GLY A 1 308 ? -8.301 -21.326 30.914 1.00 47.84 308 GLY A N 1
ATOM 2529 C CA . GLY A 1 308 ? -8.267 -20.580 32.186 1.00 47.84 308 GLY A CA 1
ATOM 2530 C C . GLY A 1 308 ? -7.006 -19.726 32.398 1.00 47.84 308 GLY A C 1
ATOM 2531 O O . GLY A 1 308 ? -6.808 -19.159 33.467 1.00 47.84 308 GLY A O 1
ATOM 2532 N N . ILE A 1 309 ? -6.143 -19.628 31.386 1.00 55.47 309 ILE A N 1
ATOM 2533 C CA . ILE A 1 309 ? -5.044 -18.673 31.327 1.00 55.47 309 ILE A CA 1
ATOM 2534 C C . ILE A 1 309 ? -5.614 -17.448 30.625 1.00 55.47 309 ILE A C 1
ATOM 2536 O O . ILE A 1 309 ? -5.988 -17.539 29.454 1.00 55.47 309 ILE A O 1
ATOM 2540 N N . SER A 1 310 ? -5.693 -16.311 31.323 1.00 61.81 310 SER A N 1
ATOM 2541 C CA . SER A 1 310 ? -6.105 -15.072 30.667 1.00 61.81 310 SER A CA 1
ATOM 2542 C C . SER A 1 310 ? -5.224 -14.873 29.429 1.00 61.81 310 SER A C 1
ATOM 2544 O O . SER A 1 310 ? -4.017 -15.135 29.454 1.00 61.81 310 SER A O 1
ATOM 2546 N N . LEU A 1 311 ? -5.822 -14.460 28.310 1.00 58.97 311 LEU A N 1
ATOM 2547 C CA . LEU A 1 311 ? -5.079 -14.211 27.073 1.00 58.97 311 LEU A CA 1
ATOM 2548 C C . LEU A 1 311 ? -3.872 -13.294 27.344 1.00 58.97 311 LEU A C 1
ATOM 2550 O O . LEU A 1 311 ? -2.800 -13.485 26.779 1.00 58.97 311 LEU A O 1
ATOM 2554 N N . GLU A 1 312 ? -4.019 -12.375 28.298 1.00 57.09 312 GLU A N 1
ATOM 2555 C CA . GLU A 1 312 ? -2.966 -11.524 28.846 1.00 57.09 312 GLU A CA 1
ATOM 2556 C C . GLU A 1 312 ? -1.783 -12.339 29.404 1.00 57.09 312 GLU A C 1
ATOM 2558 O O . GLU A 1 312 ? -0.650 -12.156 28.956 1.00 57.09 312 GLU A O 1
ATOM 2563 N N . THR A 1 313 ? -2.024 -13.322 30.274 1.00 62.47 313 THR A N 1
ATOM 2564 C CA . THR A 1 313 ? -0.991 -14.225 30.805 1.00 62.47 313 THR A CA 1
ATOM 2565 C C . THR A 1 313 ? -0.320 -15.061 29.712 1.00 62.47 313 THR A C 1
ATOM 2567 O O . THR A 1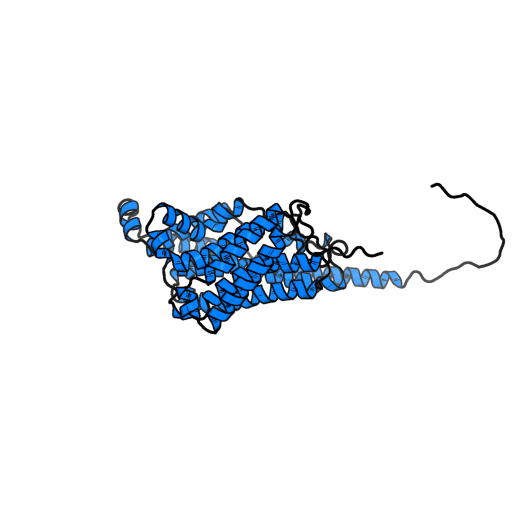 313 ? 0.902 -15.203 29.725 1.00 62.47 313 THR A O 1
ATOM 2570 N N . ALA A 1 314 ? -1.068 -15.565 28.725 1.00 62.44 314 ALA A N 1
ATOM 2571 C CA . ALA A 1 314 ? -0.491 -16.316 27.603 1.00 62.44 314 ALA A CA 1
ATOM 2572 C C . ALA A 1 314 ? 0.421 -15.435 26.730 1.00 62.44 314 ALA A C 1
ATOM 2574 O O . ALA A 1 314 ? 1.502 -15.862 26.317 1.00 62.44 314 ALA A O 1
ATOM 2575 N N . THR A 1 315 ? 0.020 -14.181 26.502 1.00 60.91 315 THR A N 1
ATOM 2576 C CA . THR A 1 315 ? 0.809 -13.200 25.745 1.00 60.91 315 THR A CA 1
ATOM 2577 C C . THR A 1 315 ? 2.090 -12.841 26.494 1.00 60.91 315 THR A C 1
ATOM 2579 O O . THR A 1 315 ? 3.173 -12.853 25.907 1.00 60.91 315 THR A O 1
ATOM 2582 N N . HIS A 1 316 ? 1.993 -12.589 27.803 1.00 67.19 316 HIS A N 1
ATOM 2583 C CA . HIS A 1 316 ? 3.147 -12.318 28.658 1.00 67.19 316 HIS A CA 1
ATOM 2584 C C . HIS A 1 316 ? 4.109 -13.508 28.721 1.00 67.19 316 HIS A C 1
ATOM 2586 O O . HIS A 1 316 ? 5.314 -13.319 28.565 1.00 67.19 316 HIS A O 1
ATOM 2592 N N . LEU A 1 317 ? 3.602 -14.734 28.880 1.00 61.12 317 LEU A N 1
ATOM 2593 C CA . LEU A 1 317 ? 4.422 -15.948 28.906 1.00 61.12 317 LEU A CA 1
ATOM 2594 C C . LEU A 1 317 ? 5.130 -16.194 27.575 1.00 61.12 317 LEU A C 1
ATOM 2596 O O . LEU A 1 317 ? 6.329 -16.478 27.586 1.00 61.12 317 LEU A O 1
ATOM 2600 N N . PHE A 1 318 ? 4.435 -16.043 26.441 1.00 70.94 318 PHE A N 1
ATOM 2601 C CA . PHE A 1 318 ? 5.055 -16.138 25.118 1.00 70.94 318 PHE A CA 1
ATOM 2602 C C . PHE A 1 318 ? 6.196 -15.126 24.977 1.00 70.94 318 PHE A C 1
ATOM 2604 O O . PHE A 1 318 ? 7.309 -15.496 24.615 1.00 70.94 318 PHE A O 1
ATOM 2611 N N . TRP A 1 319 ? 5.964 -13.860 25.325 1.00 64.75 319 TRP A N 1
ATOM 2612 C CA . TRP A 1 319 ? 6.996 -12.828 25.246 1.00 64.75 319 TRP A CA 1
ATOM 2613 C C . TRP A 1 319 ? 8.166 -13.069 26.195 1.00 64.75 319 TRP A C 1
ATOM 2615 O O . TRP A 1 319 ? 9.308 -12.938 25.762 1.00 64.75 319 TRP A O 1
ATOM 2625 N N . MET A 1 320 ? 7.922 -13.462 27.446 1.00 62.97 320 MET A N 1
ATOM 2626 C CA . MET A 1 320 ? 8.995 -13.742 28.402 1.00 62.97 320 MET A CA 1
ATOM 2627 C C . MET A 1 320 ? 9.847 -14.931 27.957 1.00 62.97 320 MET A C 1
ATOM 2629 O O . MET A 1 320 ? 11.071 -14.824 27.916 1.00 62.97 320 MET A O 1
ATOM 2633 N N . THR A 1 321 ? 9.225 -16.035 27.541 1.00 65.56 321 THR A N 1
ATOM 2634 C CA . THR A 1 321 ? 9.950 -17.225 27.065 1.00 65.56 321 THR A CA 1
ATOM 2635 C C . THR A 1 321 ? 10.706 -16.966 25.765 1.00 65.56 321 THR A C 1
ATOM 2637 O O . THR A 1 321 ? 11.857 -17.388 25.626 1.00 65.56 321 THR A O 1
ATOM 2640 N N . HIS A 1 322 ? 10.122 -16.225 24.819 1.00 60.81 322 HIS A N 1
ATOM 2641 C CA . HIS A 1 322 ? 10.789 -15.933 23.553 1.00 60.81 322 HIS A CA 1
ATOM 2642 C C . HIS A 1 322 ? 11.873 -14.859 23.694 1.00 60.81 322 HIS A C 1
ATOM 2644 O O . HIS A 1 322 ? 12.953 -15.027 23.136 1.00 60.81 322 HIS A O 1
ATOM 2650 N N . MET A 1 323 ? 11.649 -13.789 24.465 1.00 54.12 323 MET A N 1
ATOM 2651 C CA . MET A 1 323 ? 12.685 -12.784 24.737 1.00 54.12 323 MET A CA 1
ATOM 2652 C C . MET A 1 323 ? 13.836 -13.370 25.543 1.00 54.12 323 MET A C 1
ATOM 2654 O O . MET A 1 323 ? 14.981 -13.117 25.183 1.00 54.12 323 MET A O 1
ATOM 2658 N N . ALA A 1 324 ? 13.573 -14.232 26.530 1.00 60.88 324 ALA A N 1
ATOM 2659 C CA . ALA A 1 324 ? 14.625 -14.985 27.209 1.00 60.88 324 ALA A CA 1
ATOM 2660 C C . ALA A 1 324 ? 15.413 -15.855 26.216 1.00 60.88 324 ALA A C 1
ATOM 2662 O O . ALA A 1 324 ? 16.635 -15.759 26.150 1.00 60.88 324 ALA A O 1
ATOM 2663 N N . GLY A 1 325 ? 14.736 -16.621 25.353 1.00 65.62 325 GLY A N 1
ATOM 2664 C CA . GLY A 1 325 ? 15.394 -17.440 24.328 1.00 65.62 325 GLY A CA 1
ATOM 2665 C C . GLY A 1 325 ? 16.162 -16.642 23.264 1.00 65.62 325 GLY A C 1
ATOM 2666 O O . GLY A 1 325 ? 17.067 -17.178 22.619 1.00 65.62 325 GLY A O 1
ATOM 2667 N N . VAL A 1 326 ? 15.815 -15.370 23.061 1.00 55.50 326 VAL A N 1
ATOM 2668 C CA . VAL A 1 326 ? 16.485 -14.444 22.140 1.00 55.50 326 VAL A CA 1
ATOM 2669 C C . VAL A 1 326 ? 17.666 -13.754 22.804 1.00 55.50 326 VAL A C 1
ATOM 2671 O O . VAL A 1 326 ? 18.708 -13.656 22.166 1.00 55.50 326 VAL A O 1
ATOM 2674 N N . LEU A 1 327 ? 17.534 -13.316 24.056 1.00 50.88 327 LEU A N 1
ATOM 2675 C CA . LEU A 1 327 ? 18.625 -12.752 24.852 1.00 50.88 327 LEU A CA 1
ATOM 2676 C C . LEU A 1 327 ? 19.710 -13.805 25.104 1.00 50.88 327 LEU A C 1
ATOM 2678 O O . LEU A 1 327 ? 20.885 -13.523 24.891 1.00 50.88 327 LEU A O 1
ATOM 2682 N N . LEU A 1 328 ? 19.313 -15.046 25.400 1.00 53.03 328 LEU A N 1
ATOM 2683 C CA . LEU A 1 328 ? 20.229 -16.182 25.541 1.00 53.03 328 LEU A CA 1
ATOM 2684 C C . LEU A 1 328 ? 20.955 -16.524 24.231 1.00 53.03 328 LEU A C 1
ATOM 2686 O O . LEU A 1 328 ? 22.107 -16.937 24.262 1.00 53.03 328 LEU A O 1
ATOM 2690 N N . ARG A 1 329 ? 20.325 -16.308 23.066 1.00 51.62 329 ARG A N 1
ATOM 2691 C CA . ARG A 1 329 ? 20.956 -16.531 21.749 1.00 51.62 329 ARG A CA 1
ATOM 2692 C C . ARG A 1 329 ? 21.711 -15.319 21.197 1.00 51.62 329 ARG A C 1
ATOM 2694 O O . ARG A 1 329 ? 22.515 -15.482 20.287 1.00 51.62 329 ARG A O 1
ATOM 2701 N N . ARG A 1 330 ? 21.467 -14.105 21.704 1.00 49.44 330 ARG A N 1
ATOM 2702 C CA . ARG A 1 330 ? 22.172 -12.874 21.295 1.00 49.44 330 ARG A CA 1
ATOM 2703 C C . ARG A 1 330 ? 23.479 -12.628 22.045 1.00 49.44 330 ARG A C 1
ATOM 2705 O O . ARG A 1 330 ? 24.218 -11.742 21.631 1.00 49.44 330 ARG A O 1
ATOM 2712 N N . PHE A 1 331 ? 23.802 -13.441 23.050 1.00 45.41 331 PHE A N 1
ATOM 2713 C CA . PHE A 1 331 ? 25.172 -13.547 23.558 1.00 45.41 331 PHE A CA 1
ATOM 2714 C C . PHE A 1 331 ? 26.123 -14.284 22.594 1.00 45.41 331 PHE A C 1
ATOM 2716 O O . PHE A 1 331 ? 27.326 -14.306 22.826 1.00 45.41 331 PHE A O 1
ATOM 2723 N N . ASP A 1 332 ? 25.623 -14.803 21.464 1.00 45.56 332 ASP A N 1
ATOM 2724 C CA . ASP A 1 332 ? 26.447 -15.341 20.379 1.00 45.56 332 ASP A CA 1
ATOM 2725 C C . ASP A 1 332 ? 26.685 -14.278 19.277 1.00 45.56 332 ASP A C 1
ATOM 2727 O O . ASP A 1 332 ? 26.000 -14.228 18.254 1.00 45.56 332 ASP A O 1
ATOM 2731 N N . SER A 1 333 ? 27.599 -13.349 19.591 1.00 38.75 333 SER A N 1
ATOM 2732 C CA . SER A 1 333 ? 28.466 -12.427 18.807 1.00 38.75 333 SER A CA 1
ATOM 2733 C C . SER A 1 333 ? 28.229 -12.023 17.325 1.00 38.75 333 SER A C 1
ATOM 2735 O O . SER A 1 333 ? 28.933 -11.144 16.831 1.00 38.75 333 SER A O 1
ATOM 2737 N N . ARG A 1 334 ? 27.262 -12.540 16.559 1.00 46.00 334 ARG A N 1
ATOM 2738 C CA . ARG A 1 334 ? 27.218 -12.336 15.087 1.00 46.00 334 ARG A CA 1
ATOM 2739 C C . ARG A 1 334 ? 26.391 -11.149 14.593 1.00 46.00 334 ARG A C 1
ATOM 2741 O O . ARG A 1 334 ? 26.275 -10.944 13.386 1.00 46.00 334 ARG A O 1
ATOM 2748 N N . PHE A 1 335 ? 25.812 -10.349 15.487 1.00 39.97 335 PHE A N 1
ATOM 2749 C CA . PHE A 1 335 ? 24.892 -9.273 15.089 1.00 39.97 335 PHE A CA 1
ATOM 2750 C C . PHE A 1 335 ? 25.588 -7.976 14.619 1.00 39.97 335 PHE A C 1
ATOM 2752 O O . PHE A 1 335 ? 24.904 -7.073 14.149 1.00 39.97 335 PHE A O 1
ATOM 2759 N N . PHE A 1 336 ? 26.926 -7.905 14.666 1.00 42.00 336 PHE A N 1
ATOM 2760 C CA . PHE A 1 336 ? 27.717 -6.744 14.217 1.00 42.00 336 PHE A CA 1
ATOM 2761 C C . PHE A 1 336 ? 28.567 -6.977 12.950 1.00 42.00 336 PHE A C 1
ATOM 2763 O O . PHE A 1 336 ? 29.297 -6.091 12.523 1.00 42.00 336 PHE A O 1
ATOM 2770 N N . ILE A 1 337 ? 28.449 -8.128 12.277 1.00 45.25 337 ILE A N 1
ATOM 2771 C CA . ILE A 1 337 ? 29.311 -8.469 11.119 1.00 45.25 337 ILE A CA 1
ATOM 2772 C C . ILE A 1 337 ? 28.897 -7.727 9.820 1.00 45.25 337 ILE A C 1
ATOM 2774 O O . ILE A 1 337 ? 29.602 -7.763 8.813 1.00 45.25 337 ILE A O 1
ATOM 2778 N N . GLY A 1 338 ? 27.789 -6.978 9.835 1.00 38.72 338 GLY A N 1
ATOM 2779 C CA . GLY A 1 338 ? 27.344 -6.179 8.685 1.00 38.72 338 GLY A CA 1
ATOM 2780 C C . GLY A 1 338 ? 28.220 -4.959 8.368 1.00 38.72 338 GLY A C 1
ATOM 2781 O O . GLY A 1 338 ? 28.315 -4.589 7.201 1.00 38.72 338 GLY A O 1
ATOM 2782 N N . SER A 1 339 ? 28.886 -4.353 9.360 1.00 40.81 339 SER A N 1
ATOM 2783 C CA . SER A 1 339 ? 29.833 -3.248 9.126 1.00 40.81 339 SER A CA 1
ATOM 2784 C C . SER A 1 339 ? 31.216 -3.752 8.713 1.00 40.81 339 SER A C 1
ATOM 2786 O O . SER A 1 339 ? 31.870 -3.132 7.881 1.00 40.81 339 SER A O 1
ATOM 2788 N N . HIS A 1 340 ? 31.627 -4.929 9.192 1.00 40.72 340 HIS A N 1
ATOM 2789 C CA . HIS A 1 340 ? 32.933 -5.496 8.850 1.00 40.72 340 HIS A CA 1
ATOM 2790 C C . HIS A 1 340 ? 32.993 -6.042 7.413 1.00 40.72 340 HIS A C 1
ATOM 2792 O O . HIS A 1 340 ? 34.027 -5.943 6.761 1.00 40.72 340 HIS A O 1
ATOM 2798 N N . GLN A 1 341 ? 31.880 -6.534 6.850 1.00 43.00 341 GLN A N 1
ATOM 2799 C CA . GLN A 1 341 ? 31.837 -6.864 5.415 1.00 43.00 341 GLN A CA 1
ATOM 2800 C C . GLN A 1 341 ? 31.904 -5.629 4.504 1.00 43.00 341 GLN A C 1
ATOM 2802 O O . GLN A 1 341 ? 32.329 -5.757 3.359 1.00 43.00 341 GLN A O 1
ATOM 2807 N N . TRP A 1 342 ? 31.517 -4.446 4.992 1.00 40.38 342 TRP A N 1
ATOM 2808 C CA . TRP A 1 342 ? 31.637 -3.198 4.237 1.00 40.38 342 TRP A CA 1
ATOM 2809 C C . TRP A 1 342 ? 33.087 -2.685 4.217 1.00 40.38 342 TRP A C 1
ATOM 2811 O O . TRP A 1 342 ? 33.581 -2.298 3.161 1.00 40.38 342 TRP A O 1
ATOM 2821 N N . GLU A 1 343 ? 33.815 -2.795 5.334 1.00 43.25 343 GLU A N 1
ATOM 2822 C CA . GLU A 1 343 ? 35.255 -2.488 5.394 1.00 43.25 343 GLU A CA 1
ATOM 2823 C C . GLU A 1 343 ? 36.107 -3.476 4.582 1.00 43.25 343 GLU A C 1
ATOM 2825 O O . GLU A 1 343 ? 36.989 -3.052 3.839 1.00 43.25 343 GLU A O 1
ATOM 2830 N N . VAL A 1 344 ? 35.803 -4.779 4.637 1.00 48.09 344 VAL A N 1
ATOM 2831 C CA . VAL A 1 344 ? 36.527 -5.810 3.864 1.00 48.09 344 VAL A CA 1
ATOM 2832 C C . VAL A 1 344 ? 36.242 -5.717 2.357 1.00 48.09 344 VAL A C 1
ATOM 2834 O O . VAL A 1 344 ? 37.072 -6.120 1.541 1.00 48.09 344 VAL A O 1
ATOM 2837 N N . TRP A 1 345 ? 35.083 -5.187 1.953 1.00 38.91 345 TRP A N 1
ATOM 2838 C CA . TRP A 1 345 ? 34.803 -4.916 0.539 1.00 38.91 345 TRP A CA 1
ATOM 2839 C C . TRP A 1 345 ? 35.554 -3.662 0.065 1.00 38.91 345 TRP A C 1
ATOM 2841 O O . TRP A 1 345 ? 36.234 -3.723 -0.958 1.00 38.91 345 TRP A O 1
ATOM 2851 N N . ASN A 1 346 ? 35.538 -2.572 0.838 1.00 45.66 346 ASN A N 1
ATOM 2852 C CA . ASN A 1 346 ? 36.284 -1.359 0.486 1.00 45.66 346 ASN A CA 1
ATOM 2853 C C . ASN A 1 346 ? 37.809 -1.579 0.474 1.00 45.66 346 ASN A C 1
ATOM 2855 O O . ASN A 1 346 ? 38.487 -1.002 -0.374 1.00 45.66 346 ASN A O 1
ATOM 2859 N N . SER A 1 347 ? 38.356 -2.449 1.335 1.00 45.69 347 SER A N 1
ATOM 2860 C CA . SER A 1 347 ? 39.791 -2.775 1.303 1.00 45.69 347 SER A CA 1
ATOM 2861 C C . SER A 1 347 ? 40.177 -3.567 0.047 1.00 45.69 347 SER A C 1
ATOM 2863 O O . SER A 1 347 ? 41.204 -3.295 -0.564 1.00 45.69 347 SER A O 1
ATOM 2865 N N . LYS A 1 348 ? 39.322 -4.496 -0.405 1.00 47.25 348 LYS A N 1
ATOM 2866 C CA . LYS A 1 348 ? 39.574 -5.287 -1.620 1.00 47.25 348 LYS A CA 1
ATOM 2867 C C . LYS A 1 348 ? 39.427 -4.485 -2.915 1.00 47.25 348 LYS A C 1
ATOM 2869 O O . LYS A 1 348 ? 40.141 -4.770 -3.869 1.00 47.25 348 LYS A O 1
ATOM 2874 N N . GLU A 1 349 ? 38.533 -3.496 -2.978 1.00 44.47 349 GLU A N 1
ATOM 2875 C CA . GLU A 1 349 ? 38.459 -2.586 -4.137 1.00 44.47 349 GLU A CA 1
ATOM 2876 C C . GLU A 1 349 ? 39.634 -1.592 -4.166 1.00 44.47 349 GLU A C 1
ATOM 2878 O O . GLU A 1 349 ? 40.132 -1.277 -5.251 1.00 44.47 349 GLU A O 1
ATOM 2883 N N . ALA A 1 350 ? 40.151 -1.170 -3.005 1.00 47.50 350 ALA A N 1
ATOM 2884 C CA . ALA A 1 350 ? 41.377 -0.372 -2.934 1.00 47.50 350 ALA A CA 1
ATOM 2885 C C . ALA A 1 350 ? 42.601 -1.147 -3.469 1.00 47.50 350 ALA A C 1
ATOM 2887 O O . ALA A 1 350 ? 43.327 -0.622 -4.314 1.00 47.50 350 ALA A O 1
ATOM 2888 N N . ASP A 1 351 ? 42.769 -2.419 -3.088 1.00 44.56 351 ASP A N 1
ATOM 2889 C CA . ASP A 1 351 ? 43.891 -3.260 -3.544 1.00 44.56 351 ASP A CA 1
ATOM 2890 C C . ASP A 1 351 ? 43.854 -3.558 -5.057 1.00 44.56 351 ASP A C 1
ATOM 2892 O O . ASP A 1 351 ? 44.894 -3.593 -5.723 1.00 44.56 351 ASP A O 1
ATOM 2896 N N . VAL A 1 352 ? 42.661 -3.726 -5.642 1.00 48.28 352 VAL A N 1
ATOM 2897 C CA . VAL A 1 352 ? 42.499 -3.942 -7.094 1.00 48.28 352 VAL A CA 1
ATOM 2898 C C . VAL A 1 352 ? 42.815 -2.673 -7.893 1.00 48.28 352 VAL A C 1
ATOM 2900 O O . VAL A 1 352 ? 43.415 -2.759 -8.965 1.00 48.28 352 VAL A O 1
ATOM 2903 N N . THR A 1 353 ? 42.476 -1.495 -7.365 1.00 46.00 353 THR A N 1
ATOM 2904 C CA . THR A 1 353 ? 42.734 -0.214 -8.044 1.00 46.00 353 THR A CA 1
ATOM 2905 C C . THR A 1 353 ? 44.223 0.155 -7.994 1.00 46.00 353 THR A C 1
ATOM 2907 O O . THR A 1 353 ? 44.774 0.621 -8.991 1.00 46.00 353 THR A O 1
ATOM 2910 N N . VAL A 1 354 ? 44.912 -0.141 -6.883 1.00 48.69 354 VAL A N 1
ATOM 2911 C CA . VAL A 1 354 ? 46.373 0.039 -6.757 1.00 48.69 354 VAL A CA 1
ATOM 2912 C C . VAL A 1 354 ? 47.140 -0.939 -7.656 1.00 48.69 354 VAL A C 1
ATOM 2914 O O . VAL A 1 354 ? 48.099 -0.543 -8.316 1.00 48.69 354 VAL A O 1
ATOM 2917 N N . SER A 1 355 ? 46.682 -2.189 -7.772 1.00 46.38 355 SER A N 1
ATOM 2918 C CA . SER A 1 355 ? 47.321 -3.196 -8.637 1.00 46.38 355 SER A CA 1
ATOM 2919 C C . SER A 1 355 ? 47.176 -2.883 -10.134 1.00 46.38 355 SER A C 1
ATOM 2921 O O . SER A 1 355 ? 48.073 -3.185 -10.919 1.00 46.38 355 SER A O 1
ATOM 2923 N N . GLN A 1 356 ? 46.072 -2.250 -10.548 1.00 46.25 356 GLN A N 1
ATOM 2924 C CA . GLN A 1 356 ? 45.877 -1.810 -11.937 1.00 46.25 356 GLN A CA 1
ATOM 2925 C C . GLN A 1 356 ? 46.622 -0.510 -12.269 1.00 46.25 356 GLN A C 1
ATOM 2927 O O . GLN A 1 356 ? 47.083 -0.360 -13.398 1.00 46.25 356 GLN A O 1
ATOM 2932 N N . ALA A 1 357 ? 46.805 0.391 -11.299 1.00 45.25 357 ALA A N 1
ATOM 2933 C CA . ALA A 1 357 ? 47.651 1.572 -11.473 1.00 45.25 357 ALA A CA 1
ATOM 2934 C C . ALA A 1 357 ? 49.139 1.186 -11.593 1.00 45.25 357 ALA A C 1
ATOM 2936 O O . ALA A 1 357 ? 49.816 1.645 -12.513 1.00 45.25 357 ALA A O 1
ATOM 2937 N N . ALA A 1 358 ? 49.616 0.262 -10.749 1.00 45.53 358 ALA A N 1
ATOM 2938 C CA . ALA A 1 358 ? 50.999 -0.223 -10.765 1.00 45.53 358 ALA A CA 1
ATOM 2939 C C . ALA A 1 358 ? 51.350 -1.068 -12.008 1.00 45.53 358 ALA A C 1
ATOM 2941 O O . ALA A 1 358 ? 52.502 -1.102 -12.431 1.00 45.53 358 ALA A O 1
ATOM 2942 N N . GLY A 1 359 ? 50.366 -1.725 -12.632 1.00 40.84 359 GLY A N 1
ATOM 2943 C CA . GLY A 1 359 ? 50.567 -2.494 -13.866 1.00 40.84 359 GLY A CA 1
ATOM 2944 C C . GLY A 1 359 ? 50.696 -1.649 -15.140 1.00 40.84 359 GLY A C 1
ATOM 2945 O O . GLY A 1 359 ? 51.086 -2.184 -16.175 1.00 40.84 359 GLY A O 1
ATOM 2946 N N . SER A 1 360 ? 50.379 -0.348 -15.087 1.00 43.03 360 SER A N 1
ATOM 2947 C CA . SER A 1 360 ? 50.379 0.529 -16.270 1.00 43.03 360 SER A CA 1
ATOM 2948 C C . SER A 1 360 ? 51.683 1.307 -16.498 1.00 43.03 360 SER A C 1
ATOM 2950 O O . SER A 1 360 ? 51.864 1.871 -17.573 1.00 43.03 360 SER A O 1
ATOM 2952 N N . GLU A 1 361 ? 52.629 1.285 -15.551 1.00 42.62 361 GLU A N 1
ATOM 2953 C CA . GLU A 1 361 ? 53.910 2.008 -15.671 1.00 42.62 361 GLU A CA 1
ATOM 2954 C C . GLU A 1 361 ? 55.071 1.181 -16.260 1.00 42.62 361 GLU A C 1
ATOM 2956 O O . GLU A 1 361 ? 56.155 1.721 -16.470 1.00 42.62 361 GLU A O 1
ATOM 2961 N N . VAL A 1 362 ? 54.882 -0.107 -16.588 1.00 47.06 362 VAL A N 1
ATOM 2962 C CA . VAL A 1 362 ? 56.004 -0.995 -16.983 1.00 47.06 362 VAL A CA 1
ATOM 2963 C C . VAL A 1 362 ? 55.998 -1.442 -18.458 1.00 47.06 362 VAL A C 1
ATOM 2965 O O . VAL A 1 362 ? 56.965 -2.052 -18.903 1.00 47.06 362 VAL A O 1
ATOM 2968 N N . SER A 1 363 ? 55.013 -1.083 -19.294 1.00 42.88 363 SER A N 1
ATOM 2969 C CA . SER A 1 363 ? 55.018 -1.470 -20.727 1.00 42.88 363 SER A CA 1
ATOM 2970 C C . SER A 1 363 ? 55.290 -0.309 -21.694 1.00 42.88 363 SER A C 1
ATOM 2972 O O . SER A 1 363 ? 54.557 -0.092 -22.658 1.00 42.88 363 SER A O 1
ATOM 2974 N N . GLY A 1 364 ? 56.353 0.454 -21.441 1.00 42.56 364 GLY A N 1
ATOM 2975 C CA . GLY A 1 364 ? 56.782 1.554 -22.306 1.00 42.56 364 GLY A CA 1
ATOM 2976 C C . GLY A 1 364 ? 58.259 1.486 -22.675 1.00 42.56 364 GLY A C 1
ATOM 2977 O O . GLY A 1 364 ? 59.007 2.374 -22.276 1.00 42.56 364 GLY A O 1
ATOM 2978 N N . ARG A 1 365 ? 58.708 0.459 -23.416 1.00 40.72 365 ARG A N 1
ATOM 2979 C CA . ARG A 1 365 ? 59.962 0.534 -24.195 1.00 40.72 365 ARG A CA 1
ATOM 2980 C C . ARG A 1 365 ? 60.133 -0.611 -25.196 1.00 40.72 365 ARG A C 1
ATOM 2982 O O . ARG A 1 365 ? 59.857 -1.757 -24.865 1.00 40.72 365 ARG A O 1
ATOM 2989 N N . SER A 1 366 ? 60.726 -0.245 -26.340 1.00 35.53 366 SER A N 1
ATOM 2990 C CA . SER A 1 366 ? 61.162 -1.045 -27.504 1.00 35.53 366 SER A CA 1
ATOM 2991 C C . SER A 1 366 ? 60.019 -1.493 -28.427 1.00 35.53 366 SER A C 1
ATOM 2993 O O . SER A 1 366 ? 59.019 -1.989 -27.934 1.00 35.53 366 SER A O 1
ATOM 2995 N N . SER A 1 367 ? 60.035 -1.347 -29.753 1.00 40.38 367 SER A N 1
ATOM 2996 C CA . SER A 1 367 ? 60.932 -0.790 -30.791 1.00 40.38 367 SER A CA 1
ATOM 2997 C C . SER A 1 367 ? 60.297 -1.190 -32.146 1.00 40.38 367 SER A C 1
ATOM 2999 O O . SER A 1 367 ? 59.410 -2.034 -32.132 1.00 40.38 367 SER A O 1
ATOM 3001 N N . GLU A 1 368 ? 60.794 -0.646 -33.269 1.00 37.50 368 GLU A N 1
ATOM 3002 C CA . GLU A 1 368 ? 60.524 -1.026 -34.687 1.00 37.50 368 GLU A CA 1
ATOM 3003 C C . GLU A 1 368 ? 59.581 -0.057 -35.421 1.00 37.50 368 GLU A C 1
ATOM 3005 O O . GLU A 1 368 ? 58.387 0.029 -35.157 1.00 37.50 368 GLU A O 1
ATOM 3010 N N . SER A 1 369 ? 60.152 0.928 -36.124 1.00 38.44 369 SER A N 1
ATOM 3011 C CA . SER A 1 369 ? 60.724 0.859 -37.488 1.00 38.44 369 SER A CA 1
ATOM 3012 C C . SER A 1 369 ? 59.634 0.844 -38.560 1.00 38.44 369 SER A C 1
ATOM 3014 O O . SER A 1 369 ? 59.176 -0.196 -39.024 1.00 38.44 369 SER A O 1
ATOM 3016 N N . SER A 1 370 ? 59.229 2.055 -38.921 1.00 38.25 370 SER A N 1
ATOM 3017 C CA . SER A 1 370 ? 58.627 2.406 -40.199 1.00 38.25 370 SER A CA 1
ATOM 3018 C C . SER A 1 370 ? 59.670 2.266 -41.305 1.00 38.25 370 SER A C 1
ATOM 3020 O O . SER A 1 370 ? 60.753 2.812 -41.128 1.00 38.25 370 SER A O 1
ATOM 3022 N N . ASP A 1 371 ? 59.333 1.573 -42.391 1.00 39.38 371 ASP A N 1
ATOM 3023 C CA . ASP A 1 371 ? 59.613 2.013 -43.763 1.00 39.38 371 ASP A CA 1
ATOM 3024 C C . ASP A 1 371 ? 58.727 1.232 -44.758 1.00 39.38 371 ASP A C 1
ATOM 3026 O O . ASP A 1 371 ? 58.635 0.006 -44.725 1.00 39.38 371 ASP A O 1
ATOM 3030 N N . ASP A 1 372 ? 58.056 2.029 -45.589 1.00 37.56 372 ASP A N 1
ATOM 3031 C CA . ASP A 1 372 ? 57.747 1.870 -47.011 1.00 37.56 372 ASP A CA 1
ATOM 3032 C C . ASP A 1 372 ? 56.818 0.765 -47.570 1.00 37.56 372 ASP A C 1
ATOM 3034 O O . ASP A 1 372 ? 57.172 -0.390 -47.775 1.00 37.56 372 ASP A O 1
ATOM 3038 N N . ASP A 1 373 ? 55.619 1.247 -47.926 1.00 37.00 373 ASP A N 1
ATOM 3039 C CA . ASP A 1 373 ? 55.160 1.513 -49.306 1.00 37.00 373 ASP A CA 1
ATOM 3040 C C . ASP A 1 373 ? 54.657 0.375 -50.228 1.00 37.00 373 ASP A C 1
ATOM 3042 O O . ASP A 1 373 ? 55.135 -0.757 -50.246 1.00 37.00 373 ASP A O 1
ATOM 3046 N N . SER A 1 374 ? 53.704 0.773 -51.086 1.00 35.28 374 SER A N 1
ATOM 3047 C CA . SER A 1 374 ? 52.954 0.032 -52.125 1.00 35.28 374 SER A CA 1
ATOM 3048 C C . SER A 1 374 ? 51.805 -0.879 -51.637 1.00 35.28 374 SER A C 1
ATOM 3050 O O . SER A 1 374 ? 51.942 -1.688 -50.736 1.00 35.28 374 SER A O 1
ATOM 3052 N N . GLY A 1 375 ? 50.583 -0.842 -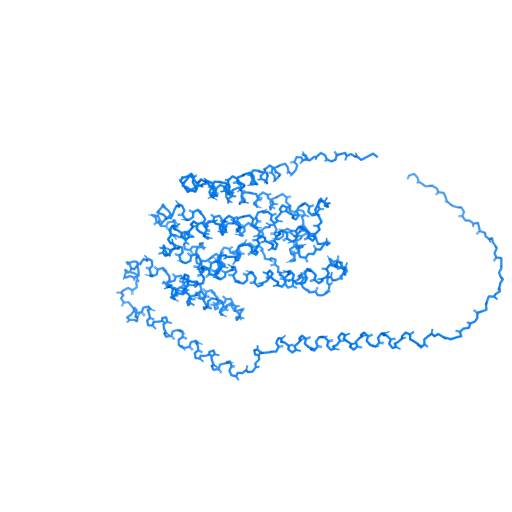52.171 1.00 32.44 375 GLY A N 1
ATOM 3053 C CA . GLY A 1 375 ? 50.078 -0.235 -53.396 1.00 32.44 375 GLY A CA 1
ATOM 3054 C C . GLY A 1 375 ? 49.211 -1.252 -54.151 1.00 32.44 375 GLY A C 1
ATOM 3055 O O . GLY A 1 375 ? 49.722 -2.235 -54.667 1.00 32.44 375 GLY A O 1
ATOM 3056 N N . SER A 1 376 ? 47.914 -0.951 -54.290 1.00 32.72 376 SER A N 1
ATOM 3057 C CA . SER A 1 376 ? 46.959 -1.509 -55.273 1.00 32.72 376 SER A CA 1
ATOM 3058 C C . SER A 1 376 ? 46.415 -2.947 -55.104 1.00 32.72 376 SER A C 1
ATOM 3060 O O . SER A 1 376 ? 47.132 -3.939 -55.134 1.00 32.72 376 SER A O 1
ATOM 3062 N N . SER A 1 377 ? 45.084 -3.061 -55.019 1.00 36.88 377 SER A N 1
ATOM 3063 C CA . SER A 1 377 ? 44.200 -3.732 -56.004 1.00 36.88 377 SER A CA 1
ATOM 3064 C C . SER A 1 377 ? 42.822 -4.015 -55.374 1.00 36.88 377 SER A C 1
ATOM 3066 O O . SER A 1 377 ? 42.712 -4.543 -54.276 1.00 36.88 377 SER A O 1
ATOM 3068 N N . VAL A 1 378 ? 41.775 -3.353 -55.875 1.00 36.41 378 VAL A N 1
ATOM 3069 C CA . VAL A 1 378 ? 40.716 -3.898 -56.754 1.00 36.41 378 VAL A CA 1
ATOM 3070 C C . VAL A 1 378 ? 39.844 -4.969 -56.083 1.00 36.41 378 VAL A C 1
ATOM 3072 O O . VAL A 1 378 ? 40.270 -6.093 -55.859 1.00 36.41 378 VAL A O 1
ATOM 3075 N N . GLY A 1 379 ? 38.573 -4.629 -55.845 1.00 34.66 379 GLY A N 1
ATOM 3076 C CA . GLY A 1 379 ? 37.560 -5.560 -55.344 1.00 34.66 379 GLY A CA 1
ATOM 3077 C C . GLY A 1 379 ? 36.146 -4.982 -55.406 1.00 34.66 379 GLY A C 1
ATOM 3078 O O . GLY A 1 379 ? 35.551 -4.661 -54.385 1.00 34.66 379 GLY A O 1
ATOM 3079 N N . SER A 1 380 ? 35.625 -4.812 -56.618 1.00 36.28 380 SER A N 1
ATOM 3080 C CA . SER A 1 380 ? 34.221 -4.514 -56.921 1.00 36.28 380 SER A CA 1
ATOM 3081 C C . SER A 1 380 ? 33.348 -5.770 -56.811 1.00 36.28 380 SER A C 1
ATOM 3083 O O . SER A 1 380 ? 33.645 -6.736 -57.509 1.00 36.28 380 SER A O 1
ATOM 3085 N N . VAL A 1 381 ? 32.244 -5.740 -56.050 1.00 38.34 381 VAL A N 1
ATOM 3086 C CA . VAL A 1 381 ? 31.090 -6.659 -56.207 1.00 38.34 381 VAL A CA 1
ATOM 3087 C C . VAL A 1 381 ? 29.782 -5.916 -55.845 1.00 38.34 381 VAL A C 1
ATOM 3089 O O . VAL A 1 381 ? 29.814 -5.084 -54.936 1.00 38.34 381 VAL A O 1
ATOM 3092 N N . PRO A 1 382 ? 28.658 -6.148 -56.561 1.00 48.06 382 PRO A N 1
ATOM 3093 C CA . PRO A 1 382 ? 27.538 -5.215 -56.660 1.00 48.06 382 PRO A CA 1
ATOM 3094 C C . PRO A 1 382 ? 26.284 -5.608 -55.857 1.00 48.06 382 PRO A C 1
ATOM 3096 O O . PRO A 1 382 ? 26.192 -6.679 -55.262 1.00 48.06 382 PRO A O 1
ATOM 3099 N N . ASN A 1 383 ? 25.321 -4.684 -55.918 1.00 38.84 383 ASN A N 1
ATOM 3100 C CA . ASN A 1 383 ? 23.907 -4.764 -55.549 1.00 38.84 383 ASN A CA 1
ATOM 3101 C C . ASN A 1 383 ? 23.245 -6.145 -55.713 1.00 38.84 383 ASN A C 1
ATOM 3103 O O . ASN A 1 383 ? 23.371 -6.783 -56.757 1.00 38.84 383 ASN A O 1
ATOM 3107 N N . MET A 1 384 ? 22.393 -6.486 -54.744 1.00 36.97 384 MET A N 1
ATOM 3108 C CA . MET A 1 384 ? 21.168 -7.250 -54.977 1.00 36.97 384 MET A CA 1
ATOM 3109 C C . MET A 1 384 ? 19.986 -6.525 -54.329 1.00 36.97 384 MET A C 1
ATOM 3111 O O . MET A 1 384 ? 20.142 -5.867 -53.299 1.00 36.97 384 MET A O 1
ATOM 3115 N N . GLU A 1 385 ? 18.867 -6.633 -55.038 1.00 44.03 385 GLU A N 1
ATOM 3116 C CA . GLU A 1 385 ? 17.537 -6.042 -54.852 1.00 44.03 385 GLU A CA 1
ATOM 3117 C C . GLU A 1 385 ? 16.866 -6.311 -53.498 1.00 44.03 385 GLU A C 1
ATOM 3119 O O . GLU A 1 385 ? 17.142 -7.363 -52.873 1.00 44.03 385 GLU A O 1
#

Radius of gyration: 27.75 Å; chains: 1; bounding box: 84×47×89 Å

pLDDT: mean 80.07, std 19.84, range [32.44, 98.0]

Secondary structure (DSSP, 8-state):
------TT-GGGHHHHHHHHHHHHHHHHHHHHHHH-HHHHHHTTTTHHHHHHHHHHHHHHHHH-TTS---SS-STTSSSPPPPHHHHHHHHHHHHHHHHHHHHHHHHHHHHHSHHHHHHHHHHHT-IIIIIGGGS----THHHH-GGGBTTTB-GGGHHHHHHHHHHHHHHHHHIIIIIIIIHHHHHHTT-S-HHHIIIIIHHHHHHHHHHHHHHHHHHHHHHTTSS-HHHHHHHHHHHHHHHHTTHHHHHHHHHHTHHHHHHHHHHHHHHHTT-HHHHHHHHHHHHHHHHHHH-HHHHHHHHTTT--S-HHHHHHHHHHHHHHHHHHHHTSSGGGHHHHHHHHHHHHHHHHHHHHHHTTSS-----------------------

Foldseek 3Di:
DDPPPPPCPPLCNVLVVLLVQLVVLLVVLVCCLVPPVVCSLVVLSLLRSLVSLLVSLVVQLVSPVVWAQDLACLLLFLQGTGHSLNSQLLNLLSVLLNCQSVCLNCVCVLVVDPVSVVVLLCNQQNSVPPVNVVGGHRDLVVVLPPVCDPPGHDPVCNVVSNVLSVVVVVLVLCCCQLVRNLVSLCVLQVVQDVVNCSVQVSQLSSLSSCLSRVLVVLSVCSVVVNDRSSRSSVVSSVSSVSSCVCRVVSVVSCVVVVLSVVLSVVLSVQVVVVDPVSNVVSSVLSSVSSVCSRCVVVCCVPPVPDCPQPNVNVVVVVCVVVVVVVVVVVVPPDPPCVVVVVVVVVVVVVVVVVVVVVVPPPPDDDDDDDDDDDDDDDDDDDDDD

Sequence (385 aa):
MSSKCSPFKTKFRAHRVGGICFLSAYLLAWLYFIFAYETFIQSRLAVLPAMIGLFQAVSAAATFWFLPKEKDSGFFSDKGILSALFVRENIFYQLITTFGPFYYLFSEDLEGHFMGRGLVVLFVFLPYAVLRPLFPTTRFDYAQDGKKVGKYRSLENKDFYQMSTTLIRYFYIWGKHVMGMGFNYLFFLNKIPPSDMRSWGWPLFLLNCGTVSIAVFLHTLRFKKLLRPRLSHGIYVTMAYLSFISVPFLCIKLWEEWRVGLVVGGGIFVNTRRDKFLMNSWWLLAMALVSAQRWPSLTATYFGGAFGISLETATHLFWMTHMAGVLLRRFDSRFFIGSHQWEVWNSKEADVTVSQAAGSEVSGRSSESSDDDSGSSVGSVPNME